Protein AF-A0A914LTZ8-F1 (afdb_monomer_lite)

Structure (mmCIF, N/CA/C/O backbone):
data_AF-A0A914LTZ8-F1
#
_entry.id   AF-A0A914LTZ8-F1
#
loop_
_atom_site.group_PDB
_atom_site.id
_atom_site.type_symbol
_atom_site.label_atom_id
_atom_site.label_alt_id
_atom_site.label_comp_id
_atom_site.label_asym_id
_atom_site.label_entity_id
_atom_site.label_seq_id
_atom_site.pdbx_PDB_ins_code
_atom_site.Cartn_x
_atom_site.Cartn_y
_atom_site.Cartn_z
_atom_site.occupancy
_atom_site.B_iso_or_equiv
_atom_site.auth_seq_id
_atom_site.auth_comp_id
_atom_site.auth_asym_id
_atom_site.auth_atom_id
_atom_site.pdbx_PDB_model_num
ATOM 1 N N . MET A 1 1 ? 34.553 12.679 -18.398 1.00 30.92 1 MET A N 1
ATOM 2 C CA . MET A 1 1 ? 33.911 12.321 -19.682 1.00 30.92 1 MET A CA 1
ATOM 3 C C . MET A 1 1 ? 34.217 13.436 -20.670 1.00 30.92 1 MET A C 1
ATOM 5 O O . MET A 1 1 ? 34.038 14.581 -20.291 1.00 30.92 1 MET A O 1
ATOM 9 N N . ILE A 1 2 ? 34.761 13.150 -21.859 1.00 27.61 2 ILE A N 1
ATOM 10 C CA . ILE A 1 2 ? 35.050 14.190 -22.867 1.00 27.61 2 ILE A CA 1
ATOM 11 C C . ILE A 1 2 ? 34.276 13.835 -24.130 1.00 27.61 2 ILE A C 1
ATOM 13 O O . ILE A 1 2 ? 34.741 13.040 -24.942 1.00 27.61 2 ILE A O 1
ATOM 17 N N . ILE A 1 3 ? 33.084 14.413 -24.272 1.00 36.16 3 ILE A N 1
ATOM 18 C CA . ILE A 1 3 ? 32.297 14.287 -25.495 1.00 36.16 3 ILE A CA 1
ATOM 19 C C . ILE A 1 3 ? 32.869 15.277 -26.511 1.00 36.16 3 ILE A C 1
ATOM 21 O O . ILE A 1 3 ? 32.757 16.490 -26.339 1.00 36.16 3 ILE A O 1
ATOM 25 N N . LYS A 1 4 ? 33.493 14.774 -27.578 1.00 38.69 4 LYS A N 1
ATOM 26 C CA . LYS A 1 4 ? 33.847 15.598 -28.740 1.00 38.69 4 LYS A CA 1
ATOM 27 C C . LYS A 1 4 ? 32.704 15.567 -29.748 1.00 38.69 4 LYS A C 1
ATOM 29 O O . LYS A 1 4 ? 32.702 14.744 -30.658 1.00 38.69 4 LYS A O 1
ATOM 34 N N . PHE A 1 5 ? 31.756 16.489 -29.602 1.00 44.16 5 PHE A N 1
ATOM 35 C CA . PHE A 1 5 ? 30.771 16.738 -30.648 1.00 44.16 5 PHE A CA 1
ATOM 36 C C . PHE A 1 5 ? 31.464 17.330 -31.877 1.00 44.16 5 PHE A C 1
ATOM 38 O O . PHE A 1 5 ? 31.974 18.448 -31.840 1.00 44.16 5 PHE A O 1
ATOM 45 N N . ASN A 1 6 ? 31.475 16.575 -32.971 1.00 45.25 6 ASN A N 1
ATOM 46 C CA . ASN A 1 6 ? 31.841 17.085 -34.285 1.00 45.25 6 ASN A CA 1
ATOM 47 C C . ASN A 1 6 ? 30.546 17.179 -35.101 1.00 45.25 6 ASN A C 1
ATOM 49 O O . ASN A 1 6 ? 30.113 16.194 -35.701 1.00 45.25 6 ASN A O 1
ATOM 53 N N . PHE A 1 7 ? 29.873 18.328 -35.012 1.00 44.53 7 PHE A N 1
ATOM 54 C CA . PHE A 1 7 ? 28.558 18.540 -35.615 1.00 44.53 7 PHE A CA 1
ATOM 55 C C . PHE A 1 7 ? 28.664 18.620 -37.142 1.00 44.53 7 PHE A C 1
ATOM 57 O O . PHE A 1 7 ? 29.009 19.653 -37.713 1.00 44.53 7 PHE A O 1
ATOM 64 N N . LEU A 1 8 ? 28.308 17.527 -37.816 1.00 53.19 8 LEU A N 1
ATOM 65 C CA . LEU A 1 8 ? 27.796 17.587 -39.180 1.00 53.19 8 LEU A CA 1
ATOM 66 C C . LEU A 1 8 ? 26.281 17.791 -39.086 1.00 53.19 8 LEU A C 1
ATOM 68 O O . LEU A 1 8 ? 25.637 17.177 -38.245 1.00 53.19 8 LEU A O 1
ATOM 72 N N . ILE A 1 9 ? 25.713 18.601 -39.981 1.00 54.94 9 ILE A N 1
ATOM 73 C CA . ILE A 1 9 ? 24.345 19.169 -39.910 1.00 54.94 9 ILE A CA 1
ATOM 74 C C . ILE A 1 9 ? 23.206 18.176 -39.562 1.00 54.94 9 ILE A C 1
ATOM 76 O O . ILE A 1 9 ? 22.179 18.613 -39.067 1.00 54.94 9 ILE A O 1
ATOM 80 N N . ASN A 1 10 ? 23.381 16.861 -39.764 1.00 57.09 10 ASN A N 1
ATOM 81 C CA . ASN A 1 10 ? 22.396 15.822 -39.408 1.00 57.09 10 ASN A CA 1
ATOM 82 C C . ASN A 1 10 ? 22.975 14.603 -38.641 1.00 57.09 10 ASN A C 1
ATOM 84 O O . ASN A 1 10 ? 22.264 13.621 -38.444 1.00 57.09 10 ASN A O 1
ATOM 88 N N . PHE A 1 11 ? 24.265 14.598 -38.274 1.00 62.88 11 PHE A N 1
ATOM 89 C CA . PHE A 1 11 ? 24.942 13.431 -37.679 1.00 62.88 11 PHE A CA 1
ATOM 90 C C . PHE A 1 11 ? 26.062 13.846 -36.725 1.00 62.88 11 PHE A C 1
ATOM 92 O O . PHE A 1 11 ? 26.830 14.761 -37.026 1.00 62.88 11 PHE A O 1
ATOM 99 N N . PHE A 1 12 ? 26.233 13.098 -35.638 1.00 70.12 12 PHE A N 1
ATOM 100 C CA . PHE A 1 12 ? 27.329 13.282 -34.688 1.00 70.12 12 PHE A CA 1
ATOM 101 C C . PHE A 1 12 ? 28.028 11.950 -34.384 1.00 70.12 12 PHE A C 1
ATOM 103 O O . PHE A 1 12 ? 27.558 10.868 -34.742 1.00 70.12 12 PHE A O 1
ATOM 110 N N . VAL A 1 13 ? 29.194 12.041 -33.744 1.00 65.12 13 VAL A N 1
ATOM 111 C CA . VAL A 1 13 ? 29.982 10.885 -33.306 1.00 65.12 13 VAL A CA 1
ATOM 112 C C . VAL A 1 13 ? 30.215 11.006 -31.811 1.00 65.12 13 VAL A C 1
ATOM 114 O O . VAL A 1 13 ? 30.726 12.025 -31.349 1.00 65.12 13 VAL A O 1
ATOM 117 N N . LEU A 1 14 ? 29.875 9.959 -31.066 1.00 66.62 14 LEU A N 1
ATOM 118 C CA . LEU A 1 14 ? 30.288 9.797 -29.678 1.00 66.62 14 LEU A CA 1
ATOM 119 C C . LEU A 1 14 ? 31.583 8.988 -29.648 1.00 66.62 14 LEU A C 1
ATOM 121 O O . LEU A 1 14 ? 31.677 7.914 -30.242 1.00 66.62 14 LEU A O 1
ATOM 125 N N . ILE A 1 15 ? 32.585 9.515 -28.948 1.00 63.41 15 ILE A N 1
ATOM 126 C CA . ILE A 1 15 ? 33.891 8.879 -28.774 1.00 63.41 15 ILE A CA 1
ATOM 127 C C . ILE A 1 15 ? 34.206 8.902 -27.281 1.00 63.41 15 ILE A C 1
ATOM 129 O O . ILE A 1 15 ? 34.454 9.969 -26.722 1.00 63.41 15 ILE A O 1
ATOM 133 N N . PHE A 1 16 ? 34.230 7.739 -26.631 1.00 55.66 16 PHE A N 1
ATOM 134 C CA . PHE A 1 16 ? 34.506 7.649 -25.187 1.00 55.66 16 PHE A CA 1
ATOM 135 C C . PHE A 1 16 ? 35.996 7.435 -24.850 1.00 55.66 16 PHE A C 1
ATOM 137 O O . PHE A 1 16 ? 36.350 7.231 -23.688 1.00 55.66 16 PHE A O 1
ATOM 144 N N . SER A 1 17 ? 36.892 7.508 -25.844 1.00 51.66 17 SER A N 1
ATOM 145 C CA . SER A 1 17 ? 38.343 7.358 -25.664 1.00 51.66 17 SER A CA 1
ATOM 146 C C . SER A 1 17 ? 39.152 8.437 -26.390 1.00 51.66 17 SER A C 1
ATOM 148 O O . SER A 1 17 ? 38.974 8.696 -27.579 1.00 51.66 17 SER A O 1
ATOM 150 N N . PHE A 1 18 ? 40.096 9.050 -25.673 1.00 42.09 18 PHE A N 1
ATOM 151 C CA . PHE A 1 18 ? 40.822 10.252 -26.105 1.00 42.09 18 PHE A CA 1
ATOM 152 C C . PHE A 1 18 ? 41.853 10.012 -27.232 1.00 42.09 18 PHE A C 1
ATOM 154 O O . PHE A 1 18 ? 42.358 10.972 -27.809 1.00 42.09 18 PHE A O 1
ATOM 161 N N . LYS A 1 19 ? 42.173 8.747 -27.554 1.00 50.38 19 LYS A N 1
ATOM 162 C CA . LYS A 1 19 ? 43.254 8.353 -28.484 1.00 50.38 19 LYS A CA 1
ATOM 163 C C . LYS A 1 19 ? 42.795 7.884 -29.884 1.00 50.38 19 LYS A C 1
ATOM 165 O O . LYS A 1 19 ? 43.644 7.495 -30.677 1.00 50.38 19 LYS A O 1
ATOM 170 N N . ILE A 1 20 ? 41.500 7.929 -30.233 1.00 52.06 20 ILE A N 1
ATOM 171 C CA . ILE A 1 20 ? 40.978 7.348 -31.501 1.00 52.06 20 ILE A CA 1
ATOM 172 C C . ILE A 1 20 ? 40.683 8.403 -32.598 1.00 52.06 20 ILE A C 1
ATOM 174 O O . ILE A 1 20 ? 39.876 8.199 -33.503 1.00 52.06 20 ILE A O 1
ATOM 178 N N . SER A 1 21 ? 41.359 9.556 -32.570 1.00 45.00 21 SER A N 1
ATOM 179 C CA . SER A 1 21 ? 41.185 10.612 -33.587 1.00 45.00 21 SER A CA 1
ATOM 180 C C . SER A 1 21 ? 41.631 10.202 -35.000 1.00 45.00 21 SER A C 1
ATOM 182 O O . SER A 1 21 ? 41.086 10.706 -35.978 1.00 45.00 21 SER A O 1
ATOM 184 N N . PHE A 1 22 ? 42.592 9.280 -35.120 1.00 45.12 22 PHE A N 1
ATOM 185 C CA . PHE A 1 22 ? 43.214 8.910 -36.399 1.00 45.12 22 PHE A CA 1
ATOM 186 C C . PHE A 1 22 ? 42.316 8.035 -37.299 1.00 45.12 22 PHE A C 1
ATOM 188 O O . PHE A 1 22 ? 42.395 8.107 -38.523 1.00 45.12 22 PHE A O 1
ATOM 195 N N . PHE A 1 23 ? 41.412 7.242 -36.712 1.00 50.56 23 PHE A N 1
ATOM 196 C CA . PHE A 1 23 ? 40.538 6.322 -37.458 1.00 50.56 23 PHE A CA 1
ATOM 197 C C . PHE A 1 23 ? 39.457 7.021 -38.281 1.00 50.56 23 PHE A C 1
ATOM 199 O O . PHE A 1 23 ? 39.140 6.607 -39.398 1.00 50.56 23 PHE A O 1
ATOM 206 N N . LEU A 1 24 ? 38.896 8.100 -37.735 1.00 50.09 24 LEU A N 1
ATOM 207 C CA . LEU A 1 24 ? 37.781 8.820 -38.349 1.00 50.09 24 LEU A CA 1
ATOM 208 C C . LEU A 1 24 ? 38.177 9.538 -39.650 1.00 50.09 24 LEU A C 1
ATOM 210 O O . LEU A 1 24 ? 37.305 9.820 -40.464 1.00 50.09 24 LEU A O 1
ATOM 214 N N . GLN A 1 25 ? 39.472 9.785 -39.884 1.00 48.09 25 GLN A N 1
ATOM 215 C CA . GLN A 1 25 ? 39.967 10.427 -41.110 1.00 48.09 25 GLN A CA 1
ATOM 216 C C . GLN A 1 25 ? 40.024 9.508 -42.342 1.00 48.09 25 GLN A C 1
ATOM 218 O O . GLN A 1 25 ? 40.052 10.021 -43.457 1.00 48.09 25 GLN A O 1
ATOM 223 N N . LYS A 1 26 ? 40.041 8.176 -42.176 1.00 48.84 26 LYS A N 1
ATOM 224 C CA . LYS A 1 26 ? 40.127 7.209 -43.297 1.00 48.84 26 LYS A CA 1
ATOM 225 C C . LYS A 1 26 ? 38.842 6.409 -43.545 1.00 48.84 26 LYS A C 1
ATOM 227 O O . LYS A 1 26 ? 38.764 5.672 -44.525 1.00 48.84 26 LYS A O 1
ATOM 232 N N . GLY A 1 27 ? 37.847 6.506 -42.664 1.00 56.16 27 GLY A N 1
ATOM 233 C CA . GLY A 1 27 ? 36.664 5.648 -42.697 1.00 56.16 27 GLY A CA 1
ATOM 234 C C . GLY A 1 27 ? 35.440 6.262 -43.379 1.00 56.16 27 GLY A C 1
ATOM 235 O O . GLY A 1 27 ? 34.925 7.288 -42.941 1.00 56.16 27 GLY A O 1
ATOM 236 N N . ASN A 1 28 ? 34.872 5.548 -44.355 1.00 65.94 28 ASN A N 1
ATOM 237 C CA . ASN A 1 28 ? 33.581 5.851 -45.000 1.00 65.94 28 ASN A CA 1
ATOM 238 C C . ASN A 1 28 ? 32.355 5.620 -44.077 1.00 65.94 28 ASN A C 1
ATOM 240 O O . ASN A 1 28 ? 31.266 5.263 -44.519 1.00 65.94 28 ASN A O 1
ATOM 244 N N . PHE A 1 29 ? 32.498 5.800 -42.766 1.00 70.38 29 PHE A N 1
ATOM 245 C CA . PHE A 1 29 ? 31.467 5.412 -41.805 1.00 70.38 29 PHE A CA 1
ATOM 246 C C . PHE A 1 29 ? 30.215 6.303 -41.866 1.00 70.38 29 PHE A C 1
ATOM 248 O O . PHE A 1 29 ? 29.093 5.802 -41.816 1.00 70.38 29 PHE A O 1
ATOM 255 N N . PHE A 1 30 ? 30.385 7.614 -42.072 1.00 69.50 30 PHE A N 1
ATOM 256 C CA . PHE A 1 30 ? 29.258 8.530 -42.277 1.00 69.50 30 PHE A CA 1
ATOM 257 C C . PHE A 1 30 ? 28.495 8.257 -43.579 1.00 69.50 30 PHE A C 1
ATOM 259 O O . PHE A 1 30 ? 27.290 8.491 -43.635 1.00 69.50 30 PHE A O 1
ATOM 266 N N . THR A 1 31 ? 29.164 7.796 -44.642 1.00 71.62 31 THR A N 1
ATOM 267 C CA . THR A 1 31 ? 28.479 7.446 -45.896 1.00 71.62 31 THR A CA 1
ATOM 268 C C . THR A 1 31 ? 27.727 6.125 -45.768 1.00 71.62 31 THR A C 1
ATOM 270 O O . THR A 1 31 ? 26.626 6.035 -46.303 1.00 71.62 31 THR A O 1
ATOM 273 N N . ILE A 1 32 ? 28.234 5.169 -44.979 1.00 75.00 32 ILE A N 1
ATOM 274 C CA . ILE A 1 32 ? 27.509 3.944 -44.603 1.00 75.00 32 ILE A CA 1
ATOM 275 C C . ILE A 1 32 ? 26.224 4.282 -43.830 1.00 75.00 32 ILE A C 1
ATOM 277 O O . ILE A 1 32 ? 25.145 3.912 -44.287 1.00 75.00 32 ILE A O 1
ATOM 281 N N . LEU A 1 33 ? 26.290 5.050 -42.732 1.00 74.56 33 LEU A N 1
ATOM 282 C CA . LEU A 1 33 ? 25.079 5.406 -41.970 1.00 74.56 33 LEU A CA 1
ATOM 283 C C . LEU A 1 33 ? 24.093 6.252 -42.801 1.00 74.56 33 LEU A C 1
ATOM 285 O O . LEU A 1 33 ? 22.885 6.051 -42.715 1.00 74.56 33 LEU A O 1
ATOM 289 N N . ARG A 1 34 ? 24.581 7.153 -43.667 1.00 76.81 34 ARG A N 1
ATOM 290 C CA . ARG A 1 34 ? 23.720 7.894 -44.612 1.00 76.81 34 ARG A CA 1
ATOM 291 C C . ARG A 1 34 ? 23.057 6.990 -45.650 1.00 76.81 34 ARG A C 1
ATOM 293 O O . ARG A 1 34 ? 21.930 7.273 -46.041 1.00 76.81 34 ARG A O 1
ATOM 300 N N . ALA A 1 35 ? 23.733 5.944 -46.124 1.00 79.81 35 ALA A N 1
ATOM 301 C CA . ALA A 1 35 ? 23.148 4.973 -47.046 1.00 79.81 35 ALA A CA 1
ATOM 302 C C . ALA A 1 35 ? 22.081 4.118 -46.344 1.00 79.81 35 ALA A C 1
ATOM 304 O O . ALA A 1 35 ? 20.983 3.980 -46.878 1.00 79.81 35 ALA A O 1
ATOM 305 N N . LEU A 1 36 ? 22.360 3.655 -45.119 1.00 81.44 36 LEU A N 1
ATOM 306 C CA . LEU A 1 36 ? 21.386 2.959 -44.274 1.00 81.44 36 LEU A CA 1
ATOM 307 C C . LEU A 1 36 ? 20.153 3.837 -44.014 1.00 81.44 36 LEU A C 1
ATOM 309 O O . LEU A 1 36 ? 19.047 3.415 -44.328 1.00 81.44 36 LEU A O 1
ATOM 313 N N . ARG A 1 37 ? 20.320 5.098 -43.584 1.00 78.62 37 ARG A N 1
ATOM 314 C CA . ARG A 1 37 ? 19.183 6.011 -43.339 1.00 78.62 37 ARG A CA 1
ATOM 315 C C . ARG A 1 37 ? 18.383 6.424 -44.574 1.00 78.62 37 ARG A C 1
ATOM 317 O O . ARG A 1 37 ? 17.241 6.851 -44.434 1.00 78.62 37 ARG A O 1
ATOM 324 N N . LYS A 1 38 ? 18.941 6.286 -45.783 1.00 82.12 38 LYS A N 1
ATOM 325 C CA . LYS A 1 38 ? 18.176 6.440 -47.034 1.00 82.12 38 LYS A CA 1
ATOM 326 C C . LYS A 1 38 ? 17.235 5.264 -47.295 1.00 82.12 38 LYS A C 1
ATOM 328 O O . LYS A 1 38 ? 16.200 5.470 -47.916 1.00 82.12 38 LYS A O 1
ATOM 333 N N . GLN A 1 39 ? 17.603 4.061 -46.857 1.00 82.19 39 GLN A N 1
ATOM 334 C CA . GLN A 1 39 ? 16.778 2.855 -46.987 1.00 82.19 39 GLN A CA 1
ATOM 335 C C . GLN A 1 39 ? 15.823 2.696 -45.797 1.00 82.19 39 GLN A C 1
ATOM 337 O O . GLN A 1 39 ? 14.685 2.277 -45.974 1.00 82.19 39 GLN A O 1
ATOM 342 N N . ASN A 1 40 ? 16.272 3.070 -44.599 1.00 83.56 40 ASN A N 1
ATOM 343 C CA . ASN A 1 40 ? 15.552 2.904 -43.348 1.00 83.56 40 ASN A CA 1
ATOM 344 C C . ASN A 1 40 ? 15.771 4.115 -42.428 1.00 83.56 40 ASN A C 1
ATOM 346 O O . ASN A 1 40 ? 16.816 4.250 -41.789 1.00 83.56 40 ASN A O 1
ATOM 350 N N . LYS A 1 41 ? 14.767 4.993 -42.335 1.00 83.62 41 LYS A N 1
ATOM 351 C CA . LYS A 1 41 ? 14.825 6.215 -41.513 1.00 83.62 41 LYS A CA 1
ATOM 352 C C . LYS A 1 41 ? 15.017 5.938 -40.019 1.00 83.62 41 LYS A C 1
ATOM 354 O O . LYS A 1 41 ? 15.502 6.829 -39.324 1.00 83.62 41 LYS A O 1
ATOM 359 N N . ASN A 1 42 ? 14.687 4.729 -39.564 1.00 86.19 42 ASN A N 1
ATOM 360 C CA . ASN A 1 42 ? 14.724 4.314 -38.167 1.00 86.19 42 ASN A CA 1
ATOM 361 C C . ASN A 1 42 ? 16.111 3.798 -37.742 1.00 86.19 42 ASN A C 1
ATOM 363 O O . ASN A 1 42 ? 16.315 3.486 -36.574 1.00 86.19 42 ASN A O 1
ATOM 367 N N . ALA A 1 43 ? 17.091 3.732 -38.653 1.00 86.75 43 ALA A N 1
ATOM 368 C CA . ALA A 1 43 ? 18.482 3.448 -38.303 1.00 86.75 43 ALA A CA 1
ATOM 369 C C . ALA A 1 43 ? 19.090 4.646 -37.548 1.00 86.75 43 ALA A C 1
ATOM 371 O O . ALA A 1 43 ? 19.431 5.671 -38.148 1.00 86.75 43 ALA A O 1
ATOM 372 N N . VAL A 1 44 ? 19.205 4.542 -36.224 1.00 87.62 44 VAL A N 1
ATOM 373 C CA . VAL A 1 44 ? 19.554 5.675 -35.351 1.00 87.62 44 VAL A CA 1
ATOM 374 C C . VAL A 1 44 ? 21.014 5.653 -34.899 1.00 87.62 44 VAL A C 1
ATOM 376 O O . VAL A 1 44 ? 21.634 6.716 -34.840 1.00 87.62 44 VAL A O 1
ATOM 379 N N . ALA A 1 45 ? 21.608 4.477 -34.680 1.00 87.88 45 ALA A N 1
ATOM 380 C CA . ALA A 1 45 ? 23.018 4.356 -34.306 1.00 87.88 45 ALA A CA 1
ATOM 381 C C . ALA A 1 45 ? 23.758 3.257 -35.083 1.00 87.88 45 ALA A C 1
ATOM 383 O O . ALA A 1 45 ? 23.195 2.231 -35.465 1.00 87.88 45 ALA A O 1
ATOM 384 N N . THR A 1 46 ? 25.058 3.458 -35.297 1.00 87.44 46 THR A N 1
ATOM 385 C CA . THR A 1 46 ? 25.999 2.421 -35.736 1.00 87.44 46 THR A CA 1
ATOM 386 C C . THR A 1 46 ? 27.144 2.312 -34.737 1.00 87.44 46 THR A C 1
ATOM 388 O O . THR A 1 46 ? 27.899 3.270 -34.547 1.00 87.44 46 THR A O 1
ATOM 391 N N . LEU A 1 47 ? 27.278 1.141 -34.115 1.00 87.38 47 LEU A N 1
ATOM 392 C CA . LEU A 1 47 ? 28.346 0.824 -33.168 1.00 87.38 47 LEU A CA 1
ATOM 393 C C . LEU A 1 47 ? 29.541 0.222 -33.924 1.00 87.38 47 LEU A C 1
ATOM 395 O O . LEU A 1 47 ? 29.348 -0.624 -34.804 1.00 87.38 47 LEU A O 1
ATOM 399 N N . ILE A 1 48 ? 30.769 0.633 -33.591 1.00 84.00 48 ILE A N 1
ATOM 400 C CA . ILE A 1 48 ? 31.983 0.131 -34.256 1.00 84.00 48 ILE A CA 1
ATOM 401 C C . ILE A 1 48 ? 32.732 -0.865 -33.364 1.00 84.00 48 ILE A C 1
ATOM 403 O O . ILE A 1 48 ? 33.145 -0.542 -32.248 1.00 84.00 48 ILE A O 1
ATOM 407 N N . TYR A 1 49 ? 32.953 -2.059 -33.912 1.00 81.44 49 TYR A N 1
ATOM 408 C CA . TYR A 1 49 ? 33.665 -3.170 -33.286 1.00 81.44 49 TYR A CA 1
ATOM 409 C C . TYR A 1 49 ? 34.893 -3.571 -34.095 1.00 81.44 49 TYR A C 1
ATOM 411 O O . TYR A 1 49 ? 34.928 -3.397 -35.313 1.00 81.44 49 TYR A O 1
ATOM 419 N N . SER A 1 50 ? 35.876 -4.162 -33.425 1.00 78.06 50 SER A N 1
ATOM 420 C CA . SER A 1 50 ? 37.017 -4.824 -34.059 1.00 78.06 50 SER A CA 1
ATOM 421 C C . SER A 1 50 ? 37.060 -6.300 -33.701 1.00 78.06 50 SER A C 1
ATOM 423 O O . SER A 1 50 ? 36.770 -6.665 -32.565 1.00 78.06 50 SER A O 1
ATOM 425 N N . GLU A 1 51 ? 37.472 -7.139 -34.641 1.00 76.94 51 GLU A N 1
ATOM 426 C CA . GLU A 1 51 ? 37.769 -8.546 -34.358 1.00 76.94 51 GLU A CA 1
ATOM 427 C C . GLU A 1 51 ? 39.086 -8.657 -33.570 1.00 76.94 51 GLU A C 1
ATOM 429 O O . GLU A 1 51 ? 40.056 -7.977 -33.904 1.00 76.94 51 GLU A O 1
ATOM 434 N N . ILE A 1 52 ? 39.136 -9.507 -32.541 1.00 69.62 52 ILE A N 1
ATOM 435 C CA . ILE A 1 52 ? 40.339 -9.791 -31.735 1.00 69.62 52 ILE A CA 1
ATOM 436 C C . ILE A 1 52 ? 40.620 -11.305 -31.736 1.00 69.62 52 ILE A C 1
ATOM 438 O O . ILE A 1 52 ? 39.738 -12.113 -32.023 1.00 69.62 52 ILE A O 1
ATOM 442 N N . ASP A 1 53 ? 41.871 -11.708 -31.499 1.00 59.09 53 ASP A N 1
ATOM 443 C CA . ASP A 1 53 ? 42.232 -13.116 -31.301 1.00 59.09 53 ASP A CA 1
ATOM 444 C C . ASP A 1 53 ? 41.817 -13.618 -29.911 1.00 59.09 53 ASP A C 1
ATOM 446 O O . ASP A 1 53 ? 42.020 -12.951 -28.899 1.00 59.09 53 ASP A O 1
ATOM 450 N N . VAL A 1 54 ? 41.222 -14.813 -29.875 1.00 54.22 54 VAL A N 1
ATOM 451 C CA . VAL A 1 54 ? 40.458 -15.359 -28.733 1.00 54.22 54 VAL A CA 1
ATOM 452 C C . VAL A 1 54 ? 41.271 -15.452 -27.430 1.00 54.22 54 VAL A C 1
ATOM 454 O O . VAL A 1 54 ? 40.700 -15.401 -26.341 1.00 54.22 54 VAL A O 1
ATOM 457 N N . ASP A 1 55 ? 42.598 -15.522 -27.530 1.00 51.28 55 ASP A N 1
ATOM 458 C CA . ASP A 1 55 ? 43.515 -15.649 -26.394 1.00 51.28 55 ASP A CA 1
ATOM 459 C C . ASP A 1 55 ? 43.815 -14.309 -25.682 1.00 51.28 55 ASP A C 1
ATOM 461 O O . ASP A 1 55 ? 44.372 -14.289 -24.579 1.00 51.28 55 ASP A O 1
ATOM 465 N N . ALA A 1 56 ? 43.421 -13.173 -26.272 1.00 50.38 56 ALA A N 1
ATOM 466 C CA . ALA A 1 56 ? 43.710 -11.837 -25.758 1.00 50.38 56 ALA A CA 1
ATOM 467 C C . ALA A 1 56 ? 42.546 -11.231 -24.941 1.00 50.38 56 ALA A C 1
ATOM 469 O O . ALA A 1 56 ? 41.686 -10.509 -25.438 1.00 50.38 56 ALA A O 1
ATOM 470 N N . SER A 1 57 ? 42.612 -11.439 -23.621 1.00 47.12 57 SER A N 1
ATOM 471 C CA . SER A 1 57 ? 42.062 -10.533 -22.594 1.00 47.12 57 SER A CA 1
ATOM 472 C C . SER A 1 57 ? 40.530 -10.342 -22.505 1.00 47.12 57 SER A C 1
ATOM 474 O O . SER A 1 57 ? 39.978 -9.394 -23.051 1.00 47.12 57 SER A O 1
ATOM 476 N N . SER A 1 58 ? 39.889 -11.103 -21.606 1.00 50.97 58 SER A N 1
ATOM 477 C CA . SER A 1 58 ? 38.781 -10.657 -20.719 1.00 50.97 58 SER A CA 1
ATOM 478 C C . SER A 1 58 ? 37.623 -9.831 -21.318 1.00 50.97 58 SER A C 1
ATOM 480 O O . SER A 1 58 ? 37.051 -8.989 -20.620 1.00 50.97 58 SER A O 1
ATOM 482 N N . ASN A 1 59 ? 37.269 -10.044 -22.585 1.00 53.41 59 ASN A N 1
ATOM 483 C CA . ASN A 1 59 ? 36.124 -9.385 -23.202 1.00 53.41 59 ASN A CA 1
ATOM 484 C C . ASN A 1 59 ? 34.850 -10.151 -22.863 1.00 53.41 59 ASN A C 1
ATOM 486 O O . ASN A 1 59 ? 34.592 -11.251 -23.344 1.00 53.41 59 ASN A O 1
ATOM 490 N N . ASN A 1 60 ? 34.060 -9.539 -21.990 1.00 57.34 60 ASN A N 1
ATOM 491 C CA . ASN A 1 60 ? 32.837 -10.108 -21.451 1.00 57.34 60 ASN A CA 1
ATOM 492 C C . ASN A 1 60 ? 31.586 -9.713 -22.262 1.00 57.34 60 ASN A C 1
ATOM 494 O O . ASN A 1 60 ? 30.474 -9.928 -21.806 1.00 57.34 60 ASN A O 1
ATOM 498 N N . SER A 1 61 ? 31.713 -9.125 -23.448 1.00 63.59 61 SER A N 1
ATOM 499 C CA . SER A 1 61 ? 30.560 -8.773 -24.286 1.00 63.59 61 SER A CA 1
ATOM 500 C C . SER A 1 61 ? 30.134 -9.952 -25.168 1.00 63.59 61 SER A C 1
ATOM 502 O O . SER A 1 61 ? 30.902 -10.363 -26.039 1.00 63.59 61 SER A O 1
ATOM 504 N N . LEU A 1 62 ? 28.908 -10.460 -24.996 1.00 73.12 62 LEU A N 1
ATOM 505 C CA . LEU A 1 62 ? 28.260 -11.315 -25.998 1.00 73.12 62 LEU A CA 1
ATOM 506 C C . LEU A 1 62 ? 27.338 -10.454 -26.858 1.00 73.12 62 LEU A C 1
ATOM 508 O O . LEU A 1 62 ? 26.422 -9.806 -26.350 1.00 73.12 62 LEU A O 1
ATOM 512 N N . ILE A 1 63 ? 27.576 -10.470 -28.167 1.00 79.44 63 ILE A N 1
ATOM 513 C CA . ILE A 1 63 ? 26.859 -9.629 -29.122 1.00 79.44 63 ILE A CA 1
ATOM 514 C C . ILE A 1 63 ? 26.108 -10.524 -30.099 1.00 79.44 63 ILE A C 1
ATOM 516 O O . ILE A 1 63 ? 26.693 -11.422 -30.708 1.00 79.44 63 ILE A O 1
ATOM 520 N N . CYS A 1 64 ? 24.812 -10.262 -30.260 1.00 82.38 64 CYS A N 1
ATOM 521 C CA . CYS A 1 64 ? 23.963 -10.935 -31.235 1.00 82.38 64 CYS A CA 1
ATOM 522 C C . CYS A 1 64 ? 23.464 -9.929 -32.269 1.00 82.38 64 CYS A C 1
ATOM 524 O O . CYS A 1 64 ? 22.882 -8.901 -31.916 1.00 82.38 64 CYS A O 1
ATOM 526 N N . PHE A 1 65 ? 23.655 -10.236 -33.549 1.00 84.81 65 PHE A N 1
ATOM 527 C CA . PHE A 1 65 ? 23.183 -9.408 -34.655 1.00 84.81 65 PHE A CA 1
ATOM 528 C C . PHE A 1 65 ? 22.634 -10.258 -35.796 1.00 84.81 65 PHE A C 1
ATOM 530 O O . PHE A 1 65 ? 23.071 -11.388 -36.016 1.00 84.81 65 PHE A O 1
ATOM 537 N N . ARG A 1 66 ? 21.691 -9.697 -36.553 1.00 84.19 66 ARG A N 1
ATOM 538 C CA . ARG A 1 66 ? 21.082 -10.347 -37.716 1.00 84.19 66 ARG A CA 1
ATOM 539 C C . ARG A 1 66 ? 22.093 -10.464 -38.856 1.00 84.19 66 ARG A C 1
ATOM 541 O O . ARG A 1 66 ? 22.665 -9.457 -39.278 1.00 84.19 66 ARG A O 1
ATOM 548 N N . THR A 1 67 ? 22.290 -11.668 -39.383 1.00 80.19 67 THR A N 1
ATOM 549 C CA . THR A 1 67 ? 23.397 -11.977 -40.306 1.00 80.19 67 THR A CA 1
ATOM 550 C C . THR A 1 67 ? 23.318 -11.189 -41.616 1.00 80.19 67 THR A C 1
ATOM 552 O O . THR A 1 67 ? 24.335 -10.688 -42.095 1.00 80.19 67 THR A O 1
ATOM 555 N N . CYS A 1 68 ? 22.113 -11.000 -42.163 1.00 80.69 68 CYS A N 1
ATOM 556 C CA . CYS A 1 68 ? 21.910 -10.327 -43.448 1.00 80.69 68 CYS A CA 1
ATOM 557 C C . CYS A 1 68 ? 21.998 -8.785 -43.394 1.00 80.69 68 CYS A C 1
ATOM 559 O O . CYS A 1 68 ? 22.388 -8.174 -44.385 1.00 80.69 68 CYS A O 1
ATOM 561 N N . THR A 1 69 ? 21.657 -8.140 -42.269 1.00 81.88 69 THR A N 1
ATOM 562 C CA . THR A 1 69 ? 21.620 -6.661 -42.151 1.00 81.88 69 THR A CA 1
ATOM 563 C C . THR A 1 69 ? 22.654 -6.068 -41.197 1.00 81.88 69 THR A C 1
ATOM 565 O O . THR A 1 69 ? 22.852 -4.855 -41.204 1.00 81.88 69 THR A O 1
ATOM 568 N N . LYS A 1 70 ? 23.288 -6.884 -40.345 1.00 86.00 70 LYS A N 1
ATOM 569 C CA . LYS A 1 70 ? 24.079 -6.437 -39.183 1.00 86.00 70 LYS A CA 1
ATOM 570 C C . LYS A 1 70 ? 23.303 -5.543 -38.198 1.00 86.00 70 LYS A C 1
ATOM 572 O O . LYS A 1 70 ? 23.925 -4.828 -37.413 1.00 86.00 70 LYS A O 1
ATOM 577 N N . LYS A 1 71 ? 21.962 -5.602 -38.201 1.00 87.56 71 LYS A N 1
ATOM 578 C CA . LYS A 1 71 ? 21.123 -5.031 -37.132 1.00 87.56 71 LYS A CA 1
ATOM 579 C C . LYS A 1 71 ? 21.470 -5.726 -35.815 1.00 87.56 71 LYS A C 1
ATOM 581 O O . LYS A 1 71 ? 21.512 -6.956 -35.774 1.00 87.56 71 LYS A O 1
ATOM 586 N N . LEU A 1 72 ? 21.739 -4.951 -34.771 1.00 86.88 72 LEU A N 1
ATOM 587 C CA . LEU A 1 72 ? 21.941 -5.433 -33.409 1.00 86.88 72 LEU A CA 1
ATOM 588 C C . LEU A 1 72 ? 20.611 -5.972 -32.869 1.00 86.88 72 LEU A C 1
ATOM 590 O O . LEU A 1 72 ? 19.576 -5.346 -33.058 1.00 86.88 72 LEU A O 1
ATOM 594 N N . VAL A 1 73 ? 20.649 -7.142 -32.236 1.00 82.44 73 VAL A N 1
ATOM 595 C CA . VAL A 1 73 ? 19.457 -7.850 -31.735 1.00 82.44 73 VAL A CA 1
ATOM 596 C C . VAL A 1 73 ? 19.568 -8.143 -30.239 1.00 82.44 73 VAL A C 1
ATOM 598 O O . VAL A 1 73 ? 18.567 -8.159 -29.535 1.00 82.44 73 VAL A O 1
ATOM 601 N N . ASN A 1 74 ? 20.782 -8.360 -29.727 1.00 79.44 74 ASN A N 1
ATOM 602 C CA . ASN A 1 74 ? 21.017 -8.441 -28.289 1.00 79.44 74 ASN A CA 1
ATOM 603 C C . ASN A 1 74 ? 22.403 -7.880 -27.939 1.00 79.44 74 ASN A C 1
ATOM 605 O O . ASN A 1 74 ? 23.390 -8.153 -28.632 1.00 79.44 74 ASN A O 1
ATOM 609 N N . TYR A 1 75 ? 22.454 -7.116 -26.851 1.00 75.50 75 TYR A N 1
ATOM 610 C CA . TYR A 1 75 ? 23.632 -6.460 -26.309 1.00 75.50 75 TYR A CA 1
ATOM 611 C C . TYR A 1 75 ? 23.795 -6.873 -24.845 1.00 75.50 75 TYR A C 1
ATOM 613 O O . TYR A 1 75 ? 23.070 -6.386 -23.986 1.00 75.50 75 TYR A O 1
ATOM 621 N N . ASN A 1 76 ? 24.713 -7.797 -24.553 1.00 67.44 76 ASN A N 1
ATOM 622 C CA . ASN A 1 76 ? 24.901 -8.306 -23.195 1.00 67.44 76 ASN A CA 1
ATOM 623 C C . ASN A 1 76 ? 26.344 -8.129 -22.710 1.00 67.44 76 ASN A C 1
ATOM 625 O O . ASN A 1 76 ? 27.282 -8.738 -23.233 1.00 67.44 76 ASN A O 1
ATOM 629 N N . LEU A 1 77 ? 26.499 -7.327 -21.656 1.00 59.91 77 LEU A N 1
ATOM 630 C CA . LEU A 1 77 ? 27.708 -7.239 -20.843 1.00 59.91 77 LEU A CA 1
ATOM 631 C C . LEU A 1 77 ? 27.653 -8.358 -19.791 1.00 59.91 77 LEU A C 1
ATOM 633 O O . LEU A 1 77 ? 26.902 -8.283 -18.825 1.00 59.91 77 LEU A O 1
ATOM 637 N N . ILE A 1 78 ? 28.435 -9.421 -19.982 1.00 58.38 78 ILE A N 1
ATOM 638 C CA . ILE A 1 78 ? 28.527 -10.544 -19.043 1.00 58.38 78 ILE A CA 1
ATOM 639 C C . ILE A 1 78 ? 29.273 -10.070 -17.788 1.00 58.38 78 ILE A C 1
ATOM 641 O O . ILE A 1 78 ? 30.500 -10.161 -17.700 1.00 58.38 78 ILE A O 1
ATOM 645 N N . GLU A 1 79 ? 28.565 -9.573 -16.783 1.00 49.28 79 GLU A N 1
ATOM 646 C CA . GLU A 1 79 ? 29.221 -9.202 -15.531 1.00 49.28 79 GLU A CA 1
ATOM 647 C C . GLU A 1 79 ? 29.868 -10.416 -14.840 1.00 49.28 79 GLU A C 1
ATOM 649 O O . GLU A 1 79 ? 29.355 -11.539 -14.857 1.00 49.28 79 GLU A O 1
ATOM 654 N N . GLY A 1 80 ? 31.051 -10.190 -14.258 1.00 47.97 80 GLY A N 1
ATOM 655 C CA . GLY A 1 80 ? 31.964 -11.223 -13.755 1.00 47.97 80 GLY A CA 1
ATOM 656 C C . GLY A 1 80 ? 31.534 -11.890 -12.446 1.00 47.97 80 GLY A C 1
ATOM 657 O O . GLY A 1 80 ? 32.308 -11.925 -11.489 1.00 47.97 80 GLY A O 1
ATOM 658 N N . SER A 1 81 ? 30.321 -12.433 -12.392 1.00 41.03 81 SER A N 1
ATOM 659 C CA . SER A 1 81 ? 29.855 -13.277 -11.292 1.00 41.03 81 SER A CA 1
ATOM 660 C C . SER A 1 81 ? 30.453 -14.691 -11.393 1.00 41.03 81 SER A C 1
ATOM 662 O O . SER A 1 81 ? 30.659 -15.235 -12.478 1.00 41.03 81 SER A O 1
ATOM 664 N N . LYS A 1 82 ? 30.766 -15.313 -10.247 1.00 42.47 82 LYS A N 1
ATOM 665 C CA . LYS A 1 82 ? 31.483 -16.608 -10.152 1.00 42.47 82 LYS A CA 1
ATOM 666 C C . LYS A 1 82 ? 30.606 -17.838 -10.480 1.00 42.47 82 LYS A C 1
ATOM 668 O O . LYS A 1 82 ? 30.825 -18.914 -9.930 1.00 42.47 82 LYS A O 1
ATOM 673 N N . GLY A 1 83 ? 29.586 -17.669 -11.320 1.00 45.09 83 GLY A N 1
ATOM 674 C CA . GLY A 1 83 ? 28.573 -18.677 -11.638 1.00 45.09 83 GLY A CA 1
ATOM 675 C C . GLY A 1 83 ? 28.589 -19.129 -13.100 1.00 45.09 83 GLY A C 1
ATOM 676 O O . GLY A 1 83 ? 29.445 -18.746 -13.897 1.00 45.09 83 GLY A O 1
ATOM 677 N N . ARG A 1 84 ? 27.604 -19.958 -13.469 1.00 44.72 84 ARG A N 1
ATOM 678 C CA . ARG A 1 84 ? 27.331 -20.274 -14.878 1.00 44.72 84 ARG A CA 1
ATOM 679 C C . ARG A 1 84 ? 26.802 -19.017 -15.572 1.00 44.72 84 ARG A C 1
ATOM 681 O O . ARG A 1 84 ? 25.869 -18.391 -15.085 1.00 44.72 84 ARG A O 1
ATOM 688 N N . ARG A 1 85 ? 27.400 -18.671 -16.712 1.00 54.31 85 ARG A N 1
ATOM 689 C CA . ARG A 1 85 ? 26.974 -17.551 -17.559 1.00 54.31 85 ARG A CA 1
ATOM 690 C C . ARG A 1 85 ? 25.741 -17.978 -18.355 1.00 54.31 85 ARG A C 1
ATOM 692 O O . ARG A 1 85 ? 25.852 -18.885 -19.177 1.00 54.31 85 ARG A O 1
ATOM 699 N N . TYR A 1 86 ? 24.602 -17.339 -18.116 1.00 54.94 86 TYR A N 1
ATOM 700 C CA . TYR A 1 86 ? 23.370 -17.564 -18.873 1.00 54.94 86 TYR A CA 1
ATOM 701 C C . TYR A 1 86 ? 23.081 -16.357 -19.767 1.00 54.94 86 TYR A C 1
ATOM 703 O O . TYR A 1 86 ? 23.265 -15.218 -19.348 1.00 54.94 86 TYR A O 1
ATOM 711 N N . LEU A 1 87 ? 22.634 -16.612 -20.997 1.00 60.38 87 LEU A N 1
ATOM 712 C CA . LEU A 1 87 ? 22.132 -15.577 -21.896 1.00 60.38 87 LEU A CA 1
ATOM 713 C C . LEU A 1 87 ? 20.625 -15.429 -21.677 1.00 60.38 87 LEU A C 1
ATOM 715 O O . LEU A 1 87 ? 19.868 -16.332 -22.029 1.00 60.38 87 LEU A O 1
ATOM 719 N N . GLN A 1 88 ? 20.192 -14.290 -21.140 1.00 62.19 88 GLN A N 1
ATOM 720 C CA . GLN A 1 88 ? 18.777 -13.929 -21.104 1.00 62.19 88 GLN A CA 1
ATOM 721 C C . GLN A 1 88 ? 18.417 -13.197 -22.405 1.00 62.19 88 GLN A C 1
ATOM 723 O O . GLN A 1 88 ? 19.073 -12.230 -22.800 1.00 62.19 88 GLN A O 1
ATOM 728 N N . THR A 1 89 ? 17.434 -13.720 -23.140 1.00 66.31 89 THR A N 1
ATOM 729 C CA . THR A 1 89 ? 17.071 -13.229 -24.476 1.00 66.31 89 THR A CA 1
ATOM 730 C C . THR A 1 89 ? 15.653 -13.677 -24.855 1.00 66.31 89 THR A C 1
ATOM 732 O O . THR A 1 89 ? 15.219 -14.749 -24.427 1.00 66.31 89 THR A O 1
ATOM 735 N N . LYS A 1 90 ? 14.919 -12.866 -25.636 1.00 70.12 90 LYS A N 1
ATOM 736 C CA . LYS A 1 90 ? 13.588 -13.227 -26.162 1.00 70.12 90 LYS A CA 1
ATOM 737 C C . LYS A 1 90 ? 13.717 -14.436 -27.107 1.00 70.12 90 LYS A C 1
ATOM 739 O O . LYS A 1 90 ? 14.688 -14.530 -27.858 1.00 70.12 90 LYS A O 1
ATOM 744 N N . LYS A 1 91 ? 12.754 -15.368 -27.086 1.00 75.44 91 LYS A N 1
ATOM 745 C CA . LYS A 1 91 ? 12.808 -16.607 -27.898 1.00 75.44 91 LYS A CA 1
ATOM 746 C C . LYS A 1 91 ? 12.830 -16.326 -29.405 1.00 75.44 91 LYS A C 1
ATOM 748 O O . LYS A 1 91 ? 13.442 -17.078 -30.158 1.00 75.44 91 LYS A O 1
ATOM 753 N N . ASP A 1 92 ? 12.222 -15.224 -29.824 1.00 72.38 92 ASP A N 1
ATOM 754 C CA . ASP A 1 92 ? 12.019 -14.844 -31.228 1.00 72.38 92 ASP A CA 1
ATOM 755 C C . ASP A 1 92 ? 13.337 -14.557 -31.964 1.00 72.38 92 ASP A C 1
ATOM 757 O O . ASP A 1 92 ? 13.433 -14.675 -33.183 1.00 72.38 92 ASP A O 1
ATOM 761 N N . ILE A 1 93 ? 14.400 -14.281 -31.207 1.00 72.69 93 ILE A N 1
ATOM 762 C CA . ILE A 1 93 ? 15.762 -14.055 -31.703 1.00 72.69 93 ILE A CA 1
ATOM 763 C C . ILE A 1 93 ? 16.338 -15.322 -32.364 1.00 72.69 93 ILE A C 1
ATOM 765 O O . ILE A 1 93 ? 17.159 -15.220 -33.276 1.00 72.69 93 ILE A O 1
ATOM 769 N N . PHE A 1 94 ? 15.856 -16.509 -31.973 1.00 73.44 94 PHE A N 1
ATOM 770 C CA . PHE A 1 94 ? 16.201 -17.790 -32.600 1.00 73.44 94 PHE A CA 1
ATOM 771 C C . PHE A 1 94 ? 15.342 -18.132 -33.833 1.00 73.44 94 PHE A C 1
ATOM 773 O O . PHE A 1 94 ? 15.663 -19.082 -34.542 1.00 73.44 94 PHE A O 1
ATOM 780 N N . LEU A 1 95 ? 14.269 -17.378 -34.111 1.00 76.94 95 LEU A N 1
ATOM 781 C CA . LEU A 1 95 ? 13.425 -17.554 -35.306 1.00 76.94 95 LEU A CA 1
ATOM 782 C C . LEU A 1 95 ? 13.977 -16.810 -36.537 1.00 76.94 95 LEU A C 1
ATOM 784 O O . LEU A 1 95 ? 13.452 -16.945 -37.640 1.00 76.94 95 LEU A O 1
ATOM 788 N N . ILE A 1 96 ? 15.026 -16.007 -36.348 1.00 76.25 96 ILE A N 1
ATOM 789 C CA . ILE A 1 96 ? 15.651 -15.149 -37.357 1.00 76.25 96 ILE A CA 1
ATOM 790 C C . ILE A 1 96 ? 17.106 -15.598 -37.536 1.00 76.25 96 ILE A C 1
ATOM 792 O O . ILE A 1 96 ? 17.747 -16.004 -36.570 1.00 76.25 96 ILE A O 1
ATOM 796 N N . GLU A 1 97 ? 17.660 -15.480 -38.749 1.00 81.69 97 GLU A N 1
ATOM 797 C CA . GLU A 1 97 ? 19.094 -15.692 -39.002 1.00 81.69 97 GLU A CA 1
ATOM 798 C C . GLU A 1 97 ? 19.952 -14.705 -38.191 1.00 81.69 97 GLU A C 1
ATOM 800 O O . GLU A 1 97 ? 20.181 -13.552 -38.584 1.00 81.69 97 GLU A O 1
ATOM 805 N N . THR A 1 98 ? 20.401 -15.164 -37.025 1.00 82.75 98 THR A N 1
ATOM 806 C CA . THR A 1 98 ? 21.179 -14.399 -36.057 1.00 82.75 98 THR A CA 1
ATOM 807 C C . THR A 1 98 ? 22.544 -15.031 -35.819 1.00 82.75 98 THR A C 1
ATOM 809 O O . THR A 1 98 ? 22.721 -16.244 -35.734 1.00 82.75 98 THR A O 1
ATOM 812 N N . THR A 1 99 ? 23.545 -14.163 -35.721 1.00 83.00 99 THR A N 1
ATOM 813 C CA . THR A 1 99 ? 24.948 -14.510 -35.505 1.00 83.00 99 THR A CA 1
ATOM 814 C C . THR A 1 99 ? 25.388 -14.003 -34.141 1.00 83.00 99 THR A C 1
ATOM 816 O O . THR A 1 99 ? 25.328 -12.803 -33.864 1.00 83.00 99 THR A O 1
ATOM 819 N N . PHE A 1 100 ? 25.856 -14.931 -33.308 1.00 82.44 100 PHE A N 1
ATOM 820 C CA . PHE A 1 100 ? 26.397 -14.674 -31.977 1.00 82.44 100 PHE A CA 1
ATOM 821 C C . PHE A 1 100 ? 27.923 -14.596 -32.058 1.00 82.44 100 PHE A C 1
ATOM 823 O O . PHE A 1 100 ? 28.556 -15.496 -32.611 1.00 82.44 100 PHE A O 1
ATOM 830 N N . ARG A 1 101 ? 28.522 -13.533 -31.513 1.00 80.38 101 ARG A N 1
ATOM 831 C CA . ARG A 1 101 ? 29.980 -13.341 -31.481 1.00 80.38 101 ARG A CA 1
ATOM 832 C C . ARG A 1 101 ? 30.464 -12.893 -30.103 1.00 80.38 101 ARG A C 1
ATOM 834 O O . ARG A 1 101 ? 29.851 -12.039 -29.463 1.00 80.38 101 ARG A O 1
ATOM 841 N N . THR A 1 102 ? 31.584 -13.473 -29.677 1.00 74.81 102 THR A N 1
ATOM 842 C CA . THR A 1 102 ? 32.324 -13.156 -28.435 1.00 74.81 102 THR A CA 1
ATOM 843 C C . THR A 1 102 ? 33.729 -12.612 -28.709 1.00 74.81 102 THR A C 1
ATOM 845 O O . THR A 1 102 ? 34.424 -12.194 -27.793 1.00 74.81 102 THR A O 1
ATOM 848 N N . ASP A 1 103 ? 34.163 -12.645 -29.967 1.00 73.56 103 ASP A N 1
ATOM 849 C CA . ASP A 1 103 ? 35.477 -12.232 -30.471 1.00 73.56 103 ASP A CA 1
ATOM 850 C C . ASP A 1 103 ? 35.497 -10.771 -30.968 1.00 73.56 103 ASP A C 1
ATOM 852 O O . ASP A 1 103 ? 36.451 -10.323 -31.606 1.00 73.56 103 ASP A O 1
ATOM 856 N N . LEU A 1 104 ? 34.428 -10.024 -30.679 1.00 77.31 104 LEU A N 1
ATOM 857 C CA . LEU A 1 104 ? 34.267 -8.614 -31.013 1.00 77.31 104 LEU A CA 1
ATOM 858 C C . LEU A 1 104 ? 34.610 -7.726 -29.814 1.00 77.31 104 LEU A C 1
ATOM 860 O O . LEU A 1 104 ? 34.018 -7.850 -28.744 1.00 77.31 104 LEU A O 1
ATOM 864 N N . PHE A 1 105 ? 35.511 -6.772 -30.027 1.00 75.44 105 PHE A N 1
ATOM 865 C CA . PHE A 1 105 ? 35.913 -5.779 -29.036 1.00 75.44 105 PHE A CA 1
ATOM 866 C C . PHE A 1 105 ? 35.271 -4.412 -29.315 1.00 75.44 105 PHE A C 1
ATOM 868 O O . PHE A 1 105 ? 35.360 -3.925 -30.450 1.00 75.44 105 PHE A O 1
ATOM 875 N N . PRO A 1 106 ? 34.626 -3.774 -28.319 1.00 75.69 106 PRO A N 1
ATOM 876 C CA . PRO A 1 106 ? 34.039 -2.452 -28.488 1.00 75.69 106 PRO A CA 1
ATOM 877 C C . PRO A 1 106 ? 35.129 -1.379 -28.585 1.00 75.69 106 PRO A C 1
ATOM 879 O O . PRO A 1 106 ? 35.894 -1.153 -27.648 1.00 75.69 106 PRO A O 1
ATOM 882 N N . LEU A 1 107 ? 35.156 -0.641 -29.699 1.00 73.44 107 LEU A N 1
ATOM 883 C CA . LEU A 1 107 ? 36.048 0.517 -29.849 1.00 73.44 107 LEU A CA 1
ATOM 884 C C . LEU A 1 107 ? 35.517 1.775 -29.136 1.00 73.44 107 LEU A C 1
ATOM 886 O O . LEU A 1 107 ? 36.207 2.793 -29.084 1.00 73.44 107 LEU A O 1
ATOM 890 N N . ASN A 1 108 ? 34.298 1.717 -28.586 1.00 73.62 108 ASN A N 1
ATOM 891 C CA . ASN A 1 108 ? 33.583 2.833 -27.957 1.00 73.62 108 ASN A CA 1
ATOM 892 C C . ASN A 1 108 ? 33.483 4.078 -28.862 1.00 73.62 108 ASN A C 1
ATOM 894 O O . ASN A 1 108 ? 33.612 5.224 -28.410 1.00 73.62 108 ASN A O 1
ATOM 898 N N . ILE A 1 109 ? 33.271 3.815 -30.156 1.00 78.38 109 ILE A N 1
ATOM 899 C CA . ILE A 1 109 ? 32.919 4.790 -31.186 1.00 78.38 109 ILE A CA 1
ATOM 900 C C . ILE A 1 109 ? 31.495 4.473 -31.630 1.00 78.38 109 ILE A C 1
ATOM 902 O O . ILE A 1 109 ? 31.222 3.373 -32.119 1.00 78.38 109 ILE A O 1
ATOM 906 N N . PHE A 1 110 ? 30.613 5.456 -31.501 1.00 81.38 110 PHE A N 1
ATOM 907 C CA . PHE A 1 110 ? 29.227 5.363 -31.936 1.00 81.38 110 PHE A CA 1
ATOM 908 C C . PHE A 1 110 ? 28.945 6.499 -32.911 1.00 81.38 110 PHE A C 1
ATOM 910 O O . PHE A 1 110 ? 29.285 7.653 -32.643 1.00 81.38 110 PHE A O 1
ATOM 917 N N . ILE A 1 111 ? 28.354 6.178 -34.057 1.00 83.12 111 ILE A N 1
ATOM 918 C CA . ILE A 1 111 ? 27.935 7.174 -35.044 1.00 83.12 111 ILE A CA 1
ATOM 919 C C . ILE A 1 111 ? 26.422 7.212 -35.011 1.00 83.12 111 ILE A C 1
ATOM 921 O O . ILE A 1 111 ? 25.776 6.204 -35.298 1.00 83.12 111 ILE A O 1
ATOM 925 N N . CYS A 1 112 ? 25.878 8.366 -34.649 1.00 84.00 112 CYS A N 1
ATOM 926 C CA . CYS A 1 112 ? 24.480 8.497 -34.282 1.00 84.00 112 CYS A CA 1
ATOM 927 C C . CYS A 1 112 ? 23.797 9.601 -35.099 1.00 84.00 112 CYS A C 1
ATOM 929 O O . CYS A 1 112 ? 24.392 10.631 -35.441 1.00 84.00 112 CYS A O 1
ATOM 931 N N . ALA A 1 113 ? 22.530 9.364 -35.424 1.00 83.56 113 ALA A N 1
ATOM 932 C CA . ALA A 1 113 ? 21.599 10.390 -35.870 1.00 83.56 113 ALA A CA 1
ATOM 933 C C . ALA A 1 113 ? 21.066 11.171 -34.663 1.00 83.56 113 ALA A C 1
ATOM 935 O O . ALA A 1 113 ? 21.089 10.661 -33.543 1.00 83.56 113 ALA A O 1
ATOM 936 N N . LEU A 1 114 ? 20.581 12.395 -34.895 1.00 81.06 114 LEU A N 1
ATOM 937 C CA . LEU A 1 114 ? 20.142 13.309 -33.833 1.00 81.06 114 LEU A CA 1
ATOM 938 C C . LEU A 1 114 ? 19.072 12.692 -32.913 1.00 81.06 114 LEU A C 1
ATOM 940 O O . LEU A 1 114 ? 19.124 12.906 -31.707 1.00 81.06 114 LEU A O 1
ATOM 944 N N . ASP A 1 115 ? 18.202 11.845 -33.470 1.00 82.12 115 ASP A N 1
ATOM 945 C CA . ASP A 1 115 ? 17.177 11.059 -32.768 1.00 82.12 115 ASP A CA 1
ATOM 946 C C . ASP A 1 115 ? 17.733 10.284 -31.551 1.00 82.12 115 ASP A C 1
ATOM 948 O O . ASP A 1 115 ? 17.045 10.142 -30.545 1.00 82.12 115 ASP A O 1
ATOM 952 N N . PHE A 1 116 ? 19.002 9.848 -31.591 1.00 83.44 116 PHE A N 1
ATOM 953 C CA . PHE A 1 116 ? 19.664 9.144 -30.482 1.00 83.44 116 PHE A CA 1
ATOM 954 C C . PHE A 1 116 ? 19.885 10.028 -29.243 1.00 83.44 116 PHE A C 1
ATOM 956 O O . PHE A 1 116 ? 19.986 9.515 -28.134 1.00 83.44 116 PHE A O 1
ATOM 963 N N . ILE A 1 117 ? 19.992 11.353 -29.416 1.00 77.44 117 ILE A N 1
ATOM 964 C CA . ILE A 1 117 ? 20.105 12.304 -28.294 1.00 77.44 117 ILE A CA 1
ATOM 965 C C . ILE A 1 117 ? 18.741 12.524 -27.634 1.00 77.44 117 ILE A C 1
ATOM 967 O O . ILE A 1 117 ? 18.703 12.803 -26.441 1.00 77.44 117 ILE A O 1
ATOM 971 N N . GLY A 1 118 ? 17.632 12.340 -28.362 1.00 77.00 118 GLY A N 1
ATOM 972 C CA . GLY A 1 118 ? 16.284 12.440 -27.793 1.00 77.00 118 GLY A CA 1
ATOM 973 C C . GLY A 1 118 ? 16.101 11.526 -26.578 1.00 77.00 118 GLY A C 1
ATOM 974 O O . GLY A 1 118 ? 15.614 11.974 -25.546 1.00 77.00 118 GLY A O 1
ATOM 975 N N . HIS A 1 119 ? 16.628 10.300 -26.647 1.00 79.81 119 HIS A N 1
ATOM 976 C CA . HIS A 1 119 ? 16.625 9.340 -25.533 1.00 79.81 119 HIS A CA 1
ATOM 977 C C . HIS A 1 119 ? 17.428 9.790 -24.309 1.00 79.81 119 HIS A C 1
ATOM 979 O O . HIS A 1 119 ? 17.041 9.496 -23.187 1.00 79.81 119 HIS A O 1
ATOM 985 N N . PHE A 1 120 ? 18.518 10.541 -24.500 1.00 72.62 120 PHE A N 1
ATOM 986 C CA . PHE A 1 120 ? 19.261 11.155 -23.389 1.00 72.62 120 PHE A CA 1
ATOM 987 C C . PHE A 1 120 ? 18.513 12.330 -22.747 1.00 72.62 120 PHE A C 1
ATOM 989 O O . PHE A 1 120 ? 18.795 12.664 -21.601 1.00 72.62 120 PHE A O 1
ATOM 996 N N . ALA A 1 121 ? 17.630 12.998 -23.494 1.00 72.75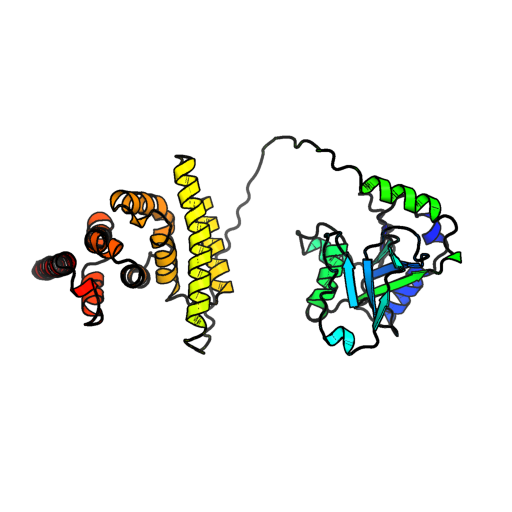 121 ALA A N 1
ATOM 997 C CA . ALA A 1 121 ? 16.885 14.158 -23.013 1.00 72.75 121 ALA A CA 1
ATOM 998 C C . ALA A 1 121 ? 15.557 13.776 -22.341 1.00 72.75 121 ALA A C 1
ATOM 1000 O O . ALA A 1 121 ? 15.129 14.488 -21.441 1.00 72.75 121 ALA A O 1
ATOM 1001 N N . GLY A 1 122 ? 14.916 12.684 -22.776 1.00 68.62 122 GLY A N 1
ATOM 1002 C CA . GLY A 1 122 ? 13.652 12.209 -22.205 1.00 68.62 122 GLY A CA 1
ATOM 1003 C C . GLY A 1 122 ? 13.801 11.365 -20.935 1.00 68.62 122 GLY A C 1
ATOM 1004 O O . GLY A 1 122 ? 12.937 11.430 -20.069 1.00 68.62 122 GLY A O 1
ATOM 1005 N N . ASN A 1 123 ? 14.896 10.606 -20.799 1.00 74.12 123 ASN A N 1
ATOM 1006 C CA . ASN A 1 123 ? 15.044 9.596 -19.744 1.00 74.12 123 ASN A CA 1
ATOM 1007 C C . ASN A 1 123 ? 16.216 9.937 -18.807 1.00 74.12 123 ASN A C 1
ATOM 1009 O O . ASN A 1 123 ? 17.373 9.597 -19.072 1.00 74.12 123 ASN A O 1
ATOM 1013 N N . TYR A 1 124 ? 15.914 10.603 -17.688 1.00 74.25 124 TYR A N 1
ATOM 1014 C CA . TYR A 1 124 ? 16.912 11.099 -16.727 1.00 74.25 124 TYR A CA 1
ATOM 1015 C C . TYR A 1 124 ? 17.724 9.995 -16.016 1.00 74.25 124 TYR A C 1
ATOM 1017 O O . TYR A 1 124 ? 18.848 10.251 -15.582 1.00 74.25 124 TYR A O 1
ATOM 1025 N N . ASP A 1 125 ? 17.225 8.755 -15.970 1.00 74.31 125 ASP A N 1
ATOM 1026 C CA . ASP A 1 125 ? 17.903 7.603 -15.348 1.00 74.31 125 ASP A CA 1
ATOM 1027 C C . ASP A 1 125 ? 19.066 7.023 -16.187 1.00 74.31 125 ASP A C 1
ATOM 1029 O O . ASP A 1 125 ? 19.801 6.118 -15.757 1.00 74.31 125 ASP A O 1
ATOM 1033 N N . PHE A 1 126 ? 19.269 7.519 -17.413 1.00 80.38 126 PHE A N 1
ATOM 1034 C CA . PHE A 1 126 ? 20.265 6.997 -18.350 1.00 80.38 126 PHE A CA 1
ATOM 1035 C C . PHE A 1 126 ? 21.690 7.485 -18.058 1.00 80.38 126 PHE A C 1
ATOM 1037 O O . PHE A 1 126 ? 22.267 8.346 -18.722 1.00 80.38 126 PHE A O 1
ATOM 1044 N N . ASN A 1 127 ? 22.307 6.816 -17.086 1.00 73.94 127 ASN A N 1
ATOM 1045 C CA . ASN A 1 127 ? 23.677 7.055 -16.633 1.00 73.94 127 ASN A CA 1
ATOM 1046 C C . ASN A 1 127 ? 24.783 6.681 -17.652 1.00 73.94 127 ASN A C 1
ATOM 1048 O O . ASN A 1 127 ? 25.936 7.090 -17.487 1.00 73.94 127 ASN A O 1
ATOM 1052 N N . CYS A 1 128 ? 24.482 5.910 -18.703 1.00 75.50 128 CYS A N 1
ATOM 1053 C CA . CYS A 1 128 ? 25.439 5.565 -19.761 1.00 75.50 128 CYS A CA 1
ATOM 1054 C C . CYS A 1 128 ? 24.761 5.261 -21.111 1.00 75.50 128 CYS A C 1
ATOM 1056 O O . CYS A 1 128 ? 23.558 5.034 -21.194 1.00 75.50 128 CYS A O 1
ATOM 1058 N N . VAL A 1 129 ? 25.562 5.220 -22.185 1.00 79.62 129 VAL A N 1
ATOM 1059 C CA . VAL A 1 129 ? 25.088 4.872 -23.542 1.00 79.62 129 VAL A CA 1
ATOM 1060 C C . VAL A 1 129 ? 24.593 3.426 -23.625 1.00 79.62 129 VAL A C 1
ATOM 1062 O O . VAL A 1 129 ? 23.694 3.142 -24.410 1.00 79.62 129 VAL A O 1
ATOM 1065 N N . ASP A 1 130 ? 25.142 2.525 -22.807 1.00 80.56 130 ASP A N 1
ATOM 1066 C CA . ASP A 1 130 ? 24.710 1.128 -22.755 1.00 80.56 130 ASP A CA 1
ATOM 1067 C C . ASP A 1 130 ? 23.237 1.007 -22.327 1.00 80.56 130 ASP A C 1
ATOM 1069 O O . ASP A 1 130 ? 22.510 0.217 -22.924 1.00 80.56 130 ASP A O 1
ATOM 1073 N N . ASN A 1 131 ? 22.763 1.850 -21.396 1.00 82.31 131 ASN A N 1
ATOM 1074 C CA . ASN A 1 131 ? 21.351 1.890 -20.989 1.00 82.31 131 ASN A CA 1
ATOM 1075 C C . ASN A 1 131 ? 20.429 2.246 -22.166 1.00 82.31 131 ASN A C 1
ATOM 1077 O O . ASN A 1 131 ? 19.401 1.605 -22.342 1.00 82.31 131 ASN A O 1
ATOM 1081 N N . ILE A 1 132 ? 20.821 3.200 -23.020 1.00 84.44 132 ILE A N 1
ATOM 1082 C CA . ILE A 1 132 ? 20.036 3.585 -24.208 1.00 84.44 132 ILE A CA 1
ATOM 1083 C C . ILE A 1 132 ? 20.035 2.474 -25.261 1.00 84.44 132 ILE A C 1
ATOM 1085 O O . ILE A 1 132 ? 19.021 2.226 -25.908 1.00 84.44 132 ILE A O 1
ATOM 1089 N N . ILE A 1 133 ? 21.166 1.785 -25.445 1.00 85.94 133 ILE A N 1
ATOM 1090 C CA . ILE A 1 133 ? 21.235 0.626 -26.344 1.00 85.94 133 ILE A CA 1
ATOM 1091 C C . ILE A 1 133 ? 20.295 -0.480 -25.840 1.00 85.94 133 ILE A C 1
ATOM 1093 O O . ILE A 1 133 ? 19.585 -1.080 -26.642 1.00 85.94 133 ILE A O 1
ATOM 1097 N N . LEU A 1 134 ? 20.267 -0.733 -24.528 1.00 83.06 134 LEU A N 1
ATOM 1098 C CA . LEU A 1 134 ? 19.387 -1.724 -23.903 1.00 83.06 134 LEU A CA 1
ATOM 1099 C C . LEU A 1 134 ? 17.905 -1.337 -23.979 1.00 83.06 134 LEU A C 1
ATOM 1101 O O . LEU A 1 134 ? 17.087 -2.201 -24.281 1.00 83.06 134 LEU A O 1
ATOM 1105 N N . ASP A 1 135 ? 17.563 -0.069 -23.754 1.00 85.38 135 ASP A N 1
ATOM 1106 C CA . ASP A 1 135 ? 16.192 0.444 -23.850 1.00 85.38 135 ASP A CA 1
ATOM 1107 C C . ASP A 1 135 ? 15.639 0.317 -25.279 1.00 85.38 135 ASP A C 1
ATOM 1109 O O . ASP A 1 135 ? 14.635 -0.363 -25.497 1.00 85.38 135 ASP A O 1
ATOM 1113 N N . ILE A 1 136 ? 16.369 0.833 -26.278 1.00 86.12 136 ILE A N 1
ATOM 1114 C CA . ILE A 1 136 ? 15.989 0.738 -27.700 1.00 86.12 136 ILE A CA 1
ATOM 1115 C C . ILE A 1 136 ? 15.799 -0.726 -28.144 1.00 86.12 136 ILE A C 1
ATOM 1117 O O . ILE A 1 136 ? 14.897 -1.013 -28.927 1.00 86.12 136 ILE A O 1
ATOM 1121 N N . LEU A 1 137 ? 16.622 -1.661 -27.649 1.00 84.56 137 LEU A N 1
ATOM 1122 C CA . LEU A 1 137 ? 16.492 -3.093 -27.963 1.00 84.56 137 LEU A CA 1
ATOM 1123 C C . LEU A 1 137 ? 15.354 -3.790 -27.197 1.00 84.56 137 LEU A C 1
ATOM 1125 O O . LEU A 1 137 ? 14.761 -4.740 -27.710 1.00 84.56 137 LEU A O 1
ATOM 1129 N N . SER A 1 138 ? 15.057 -3.362 -25.970 1.00 82.25 138 SER A N 1
ATOM 1130 C CA . SER A 1 138 ? 14.000 -3.966 -25.145 1.00 82.25 138 SER A CA 1
ATOM 1131 C C . SER A 1 138 ? 12.614 -3.552 -25.638 1.00 82.25 138 SER A C 1
ATOM 1133 O O . SER A 1 138 ? 11.729 -4.405 -25.781 1.00 82.25 138 SER A O 1
ATOM 1135 N N . ASN A 1 139 ? 12.491 -2.266 -25.978 1.00 81.31 139 ASN A N 1
ATOM 1136 C CA . ASN A 1 139 ? 11.269 -1.557 -26.347 1.00 81.31 139 ASN A CA 1
ATOM 1137 C C . ASN A 1 139 ? 11.168 -1.297 -27.866 1.00 81.31 139 ASN A C 1
ATOM 1139 O O . ASN A 1 139 ? 10.533 -0.332 -28.293 1.00 81.31 139 ASN A O 1
ATOM 1143 N N . GLU A 1 140 ? 11.771 -2.164 -28.696 1.00 80.12 140 GLU A N 1
ATOM 1144 C CA . GLU A 1 140 ? 11.814 -2.021 -30.165 1.00 80.12 140 GLU A CA 1
ATOM 1145 C C . GLU A 1 140 ? 10.414 -1.826 -30.787 1.00 80.12 140 GLU A C 1
ATOM 1147 O O . GLU A 1 140 ? 10.258 -1.037 -31.715 1.00 80.12 140 GLU A O 1
ATOM 1152 N N . GLU A 1 141 ? 9.388 -2.491 -30.247 1.00 76.19 141 GLU A N 1
ATOM 1153 C CA . GLU A 1 141 ? 7.996 -2.414 -30.721 1.00 76.19 141 GLU A CA 1
ATOM 1154 C C . GLU A 1 141 ? 7.359 -1.026 -30.531 1.00 76.19 141 GLU A C 1
ATOM 1156 O O . GLU A 1 141 ? 6.534 -0.618 -31.347 1.00 76.19 141 GLU A O 1
ATOM 1161 N N . VAL A 1 142 ? 7.758 -0.291 -29.486 1.00 78.44 142 VAL A N 1
ATOM 1162 C CA . VAL A 1 142 ? 7.201 1.027 -29.129 1.00 78.44 142 VAL A CA 1
ATOM 1163 C C . VAL A 1 142 ? 8.069 2.154 -29.684 1.00 78.44 142 VAL A C 1
ATOM 1165 O O . VAL A 1 142 ? 7.567 3.101 -30.284 1.00 78.44 142 VAL A O 1
ATOM 1168 N N . ILE A 1 143 ? 9.390 2.045 -29.517 1.00 82.25 143 ILE A N 1
ATOM 1169 C CA . ILE A 1 143 ? 10.352 3.062 -29.958 1.00 82.25 143 ILE A CA 1
ATOM 1170 C C . ILE A 1 143 ? 10.546 3.007 -31.483 1.00 82.25 143 ILE A C 1
ATOM 1172 O O . ILE A 1 143 ? 10.806 4.031 -32.119 1.00 82.25 143 ILE A O 1
ATOM 1176 N N . GLY A 1 144 ? 10.452 1.818 -32.089 1.00 82.94 144 GLY A N 1
ATOM 1177 C CA . GLY A 1 144 ? 10.572 1.606 -33.534 1.00 82.94 144 GLY A CA 1
ATOM 1178 C C . GLY A 1 144 ? 11.952 1.906 -34.130 1.00 82.94 144 GLY A C 1
ATOM 1179 O O . GLY A 1 144 ? 12.089 1.907 -35.355 1.00 82.94 144 GLY A O 1
ATOM 1180 N N . GLN A 1 145 ? 12.968 2.191 -33.307 1.00 87.75 145 GLN A N 1
ATOM 1181 C CA . GLN A 1 145 ? 14.319 2.565 -33.738 1.00 87.75 145 GLN A CA 1
ATOM 1182 C C . GLN A 1 145 ? 15.271 1.371 -33.758 1.00 87.75 145 GLN A C 1
ATOM 1184 O O . GLN A 1 145 ? 15.127 0.412 -33.009 1.00 87.75 145 GLN A O 1
ATOM 1189 N N . GLU A 1 146 ? 16.291 1.449 -34.610 1.00 89.31 146 GLU A N 1
ATOM 1190 C CA . GLU A 1 146 ? 17.214 0.348 -34.855 1.00 89.31 146 GLU A CA 1
ATOM 1191 C C . GLU A 1 146 ? 18.683 0.759 -34.730 1.00 89.31 146 GLU A C 1
ATOM 1193 O O . GLU A 1 146 ? 19.115 1.834 -35.166 1.00 89.31 146 GLU A O 1
ATOM 1198 N N . ILE A 1 147 ? 19.475 -0.169 -34.193 1.00 90.38 147 ILE A N 1
ATOM 1199 C CA . ILE A 1 147 ? 20.917 -0.040 -33.994 1.00 90.38 147 ILE A CA 1
ATOM 1200 C C . ILE A 1 147 ? 21.634 -1.056 -34.887 1.00 90.38 147 ILE A C 1
ATOM 1202 O O . ILE A 1 147 ? 21.209 -2.202 -35.020 1.00 90.38 147 ILE A O 1
ATOM 1206 N N . TYR A 1 148 ? 22.737 -0.642 -35.505 1.00 89.88 148 TYR A N 1
ATOM 1207 C CA . TYR A 1 148 ? 23.505 -1.442 -36.460 1.00 89.88 148 TYR A CA 1
ATOM 1208 C C . TYR A 1 148 ? 24.956 -1.629 -36.006 1.00 89.88 148 TYR A C 1
ATOM 1210 O O . TYR A 1 148 ? 25.514 -0.795 -35.293 1.00 89.88 148 TYR A O 1
ATOM 1218 N N . LEU A 1 149 ? 25.595 -2.710 -36.453 1.00 88.25 149 LEU A N 1
ATOM 1219 C CA . LEU A 1 149 ? 27.004 -2.995 -36.189 1.00 88.25 149 LEU A CA 1
ATOM 1220 C C . LEU A 1 149 ? 27.871 -2.807 -37.430 1.00 88.25 149 LEU A C 1
ATOM 1222 O O . LEU A 1 149 ? 27.557 -3.295 -38.518 1.00 88.25 149 LEU A O 1
ATOM 1226 N N . ASN A 1 150 ? 29.034 -2.187 -37.238 1.00 86.44 150 ASN A N 1
ATOM 1227 C CA . ASN A 1 150 ? 30.114 -2.201 -38.214 1.00 86.44 150 ASN A CA 1
ATOM 1228 C C . ASN A 1 150 ? 31.353 -2.871 -37.609 1.00 86.44 150 ASN A C 1
ATOM 1230 O O . ASN A 1 150 ? 31.892 -2.407 -36.606 1.00 86.44 150 ASN A O 1
ATOM 1234 N N . ILE A 1 151 ? 31.776 -3.979 -38.216 1.00 83.94 151 ILE A N 1
ATOM 1235 C CA . ILE A 1 151 ? 32.881 -4.819 -37.744 1.00 83.94 151 ILE A CA 1
ATOM 1236 C C . ILE A 1 151 ? 34.099 -4.544 -38.626 1.00 83.94 151 ILE A C 1
ATOM 1238 O O . ILE A 1 151 ? 34.015 -4.641 -39.852 1.00 83.94 151 ILE A O 1
ATOM 1242 N N . LEU A 1 152 ? 35.217 -4.200 -37.992 1.00 80.25 152 LEU A N 1
ATOM 1243 C CA . LEU A 1 152 ? 36.501 -3.934 -38.626 1.00 80.25 152 LEU A CA 1
ATOM 1244 C C . LEU A 1 152 ? 37.435 -5.143 -38.522 1.00 80.25 152 LEU A C 1
ATOM 1246 O O . LEU A 1 152 ? 37.675 -5.673 -37.438 1.00 80.25 152 LEU A O 1
ATOM 1250 N N . GLU A 1 153 ? 38.001 -5.515 -39.666 1.00 69.38 153 GLU A N 1
ATOM 1251 C CA . GLU A 1 153 ? 39.044 -6.535 -39.799 1.00 69.38 153 GLU A CA 1
ATOM 1252 C C . GLU A 1 153 ? 40.336 -6.112 -39.079 1.00 69.38 153 GLU A C 1
ATOM 1254 O O . GLU A 1 153 ? 40.764 -4.955 -39.175 1.00 69.38 153 GLU A O 1
ATOM 1259 N N . LYS A 1 154 ? 41.000 -7.085 -38.442 1.00 63.09 154 LYS A N 1
ATOM 1260 C CA . LYS A 1 154 ? 42.235 -6.937 -37.641 1.00 63.09 154 LYS A CA 1
ATOM 1261 C C . LYS A 1 154 ? 43.297 -6.046 -38.297 1.00 63.09 154 LYS A C 1
ATOM 1263 O O . LYS A 1 154 ? 43.815 -5.120 -37.677 1.00 63.09 154 LYS A O 1
ATOM 1268 N N . ASN A 1 155 ? 43.548 -6.264 -39.589 1.00 52.34 155 ASN A N 1
ATOM 1269 C CA . ASN A 1 155 ? 44.615 -5.616 -40.364 1.00 52.34 155 ASN A CA 1
ATOM 1270 C C . ASN A 1 155 ? 44.466 -4.090 -40.517 1.00 52.34 155 ASN A C 1
ATOM 1272 O O . ASN A 1 155 ? 45.363 -3.442 -41.046 1.00 52.34 155 ASN A O 1
ATOM 1276 N N . LYS A 1 156 ? 43.338 -3.501 -40.101 1.00 55.12 156 LYS A N 1
ATOM 1277 C CA . LYS A 1 156 ? 43.115 -2.048 -40.144 1.00 55.12 156 LYS A CA 1
ATOM 1278 C C . LYS A 1 156 ? 43.521 -1.338 -38.845 1.00 55.12 156 LYS A C 1
ATOM 1280 O O . LYS A 1 156 ? 43.446 -0.113 -38.815 1.00 55.12 156 LYS A O 1
ATOM 1285 N N . ILE A 1 157 ? 43.936 -2.064 -37.795 1.00 55.81 157 ILE A N 1
ATOM 1286 C CA . ILE A 1 157 ? 44.193 -1.527 -36.445 1.00 55.81 157 ILE A CA 1
ATOM 1287 C C . ILE A 1 157 ? 45.619 -1.815 -35.962 1.00 55.81 157 ILE A C 1
ATOM 1289 O O . ILE A 1 157 ? 45.859 -2.625 -35.073 1.00 55.81 157 ILE A O 1
ATOM 1293 N N . GLU A 1 158 ? 46.573 -1.067 -36.516 1.00 45.59 158 GLU A N 1
ATOM 1294 C CA . GLU A 1 158 ? 48.026 -1.239 -36.336 1.00 45.59 158 GLU A CA 1
ATOM 1295 C C . GLU A 1 158 ? 48.580 -0.982 -34.908 1.00 45.59 158 GLU A C 1
ATOM 1297 O O . GLU A 1 158 ? 49.791 -0.929 -34.746 1.00 45.59 158 GLU A O 1
ATOM 1302 N N . ASN A 1 159 ? 47.751 -0.790 -33.869 1.00 49.59 159 ASN A N 1
ATOM 1303 C CA . ASN A 1 159 ? 48.210 -0.498 -32.493 1.00 49.59 159 ASN A CA 1
ATOM 1304 C C . ASN A 1 159 ? 47.248 -0.998 -31.382 1.00 49.59 159 ASN A C 1
ATOM 1306 O O . ASN A 1 159 ? 46.939 -0.269 -30.437 1.00 49.59 159 ASN A O 1
ATOM 1310 N N . LEU A 1 160 ? 46.752 -2.238 -31.469 1.00 49.97 160 LEU A N 1
ATOM 1311 C CA . LEU A 1 160 ? 45.889 -2.825 -30.422 1.00 49.97 160 LEU A CA 1
ATOM 1312 C C . LEU A 1 160 ? 46.620 -3.075 -29.081 1.00 49.97 160 LEU A C 1
ATOM 1314 O O . LEU A 1 160 ? 46.019 -2.904 -28.019 1.00 49.97 160 LEU A O 1
ATOM 1318 N N . GLU A 1 161 ? 47.923 -3.379 -29.096 1.00 45.22 161 GLU A N 1
ATOM 1319 C CA . GLU A 1 161 ? 48.690 -3.752 -27.889 1.00 45.22 161 GLU A CA 1
ATOM 1320 C C . GLU A 1 161 ? 48.814 -2.641 -26.821 1.00 45.22 161 GLU A C 1
ATOM 1322 O O . GLU A 1 161 ? 48.986 -2.934 -25.631 1.00 45.22 161 GLU A O 1
ATOM 1327 N N . GLU A 1 162 ? 48.715 -1.357 -27.197 1.00 46.78 162 GLU A N 1
ATOM 1328 C CA . GLU A 1 162 ? 48.644 -0.258 -26.216 1.00 46.78 162 GLU A CA 1
ATOM 1329 C C . GLU A 1 162 ? 47.275 -0.187 -25.515 1.00 46.78 162 GLU A C 1
ATOM 1331 O O . GLU A 1 162 ? 47.201 0.222 -24.353 1.00 46.78 162 GLU A O 1
ATOM 1336 N N . PHE A 1 163 ? 46.187 -0.576 -26.189 1.00 47.56 163 PHE A N 1
ATOM 1337 C CA . PHE A 1 163 ? 44.825 -0.438 -25.660 1.00 47.56 163 PHE A CA 1
ATOM 1338 C C . PHE A 1 163 ? 44.523 -1.456 -24.551 1.00 47.56 163 PHE A C 1
ATOM 1340 O O . PHE A 1 163 ? 43.919 -1.095 -23.536 1.00 47.56 163 PHE A O 1
ATOM 1347 N N . GLU A 1 164 ? 44.999 -2.697 -24.682 1.00 49.22 164 GLU A N 1
ATOM 1348 C CA . GLU A 1 164 ? 44.788 -3.750 -23.676 1.00 49.22 164 GLU A CA 1
ATOM 1349 C C . GLU A 1 164 ? 45.388 -3.405 -22.305 1.00 49.22 164 GLU A C 1
ATOM 1351 O O . GLU A 1 164 ? 44.794 -3.684 -21.257 1.00 49.22 164 GLU A O 1
ATOM 1356 N N . LYS A 1 165 ? 46.557 -2.751 -22.295 1.00 44.97 165 LYS A N 1
ATOM 1357 C CA . LYS A 1 165 ? 47.238 -2.330 -21.060 1.00 44.97 165 LYS A CA 1
ATOM 1358 C C . LYS A 1 165 ? 46.446 -1.264 -20.297 1.00 44.97 165 LYS A C 1
ATOM 1360 O O . LYS A 1 165 ? 46.491 -1.242 -19.071 1.00 44.97 165 LYS A O 1
ATOM 1365 N N . ILE A 1 166 ? 45.692 -0.411 -20.995 1.00 42.47 166 ILE A N 1
ATOM 1366 C CA . ILE A 1 166 ? 44.964 0.715 -20.390 1.00 42.47 166 ILE A CA 1
ATOM 1367 C C . ILE A 1 166 ? 43.660 0.255 -19.719 1.00 42.47 166 ILE A C 1
ATOM 1369 O O . ILE A 1 166 ? 43.341 0.722 -18.624 1.00 42.47 166 ILE A O 1
ATOM 1373 N N . ASN A 1 167 ? 42.922 -0.691 -20.310 1.00 41.62 167 ASN A N 1
ATOM 1374 C CA . ASN A 1 167 ? 41.681 -1.186 -19.697 1.00 41.62 167 ASN A CA 1
ATOM 1375 C C . ASN A 1 167 ? 41.933 -2.072 -18.463 1.00 41.62 167 ASN A C 1
ATOM 1377 O O . ASN A 1 167 ? 41.160 -1.997 -17.507 1.00 41.62 167 ASN A O 1
ATOM 1381 N N . LYS A 1 168 ? 43.052 -2.813 -18.401 1.00 42.06 168 LYS A N 1
ATOM 1382 C CA . LYS A 1 168 ? 43.447 -3.556 -17.185 1.00 42.06 168 LYS A CA 1
ATOM 1383 C C . LYS A 1 168 ? 43.631 -2.647 -15.958 1.00 42.06 168 LYS A C 1
ATOM 1385 O O . LYS A 1 168 ? 43.313 -3.068 -14.852 1.00 42.06 168 LYS A O 1
ATOM 1390 N N . ILE A 1 169 ? 44.050 -1.390 -16.147 1.00 38.03 169 ILE A N 1
ATOM 1391 C CA . ILE A 1 169 ? 44.255 -0.416 -15.057 1.00 38.03 169 ILE A CA 1
ATOM 1392 C C . ILE A 1 169 ? 42.923 0.073 -14.453 1.00 38.03 169 ILE A C 1
ATOM 1394 O O . ILE A 1 169 ? 42.863 0.360 -13.258 1.00 38.03 169 ILE A O 1
ATOM 1398 N N . LYS A 1 170 ? 41.829 0.128 -15.231 1.00 36.84 170 LYS A N 1
ATOM 1399 C CA . LYS A 1 170 ? 40.509 0.554 -14.720 1.00 36.84 170 LYS A CA 1
ATOM 1400 C C . LYS A 1 170 ? 39.879 -0.456 -13.755 1.00 36.84 170 LYS A C 1
ATOM 1402 O O . LYS A 1 170 ? 39.183 -0.050 -12.829 1.00 36.84 170 LYS A O 1
ATOM 1407 N N . ASN A 1 171 ? 40.161 -1.748 -13.928 1.00 34.91 171 ASN A N 1
ATOM 1408 C CA . ASN A 1 171 ? 39.589 -2.812 -13.095 1.00 34.91 171 ASN A CA 1
ATOM 1409 C C . ASN A 1 171 ? 40.341 -3.029 -11.766 1.00 34.91 171 ASN A C 1
ATOM 1411 O O . ASN A 1 171 ? 39.907 -3.831 -10.942 1.00 34.91 171 ASN A O 1
ATOM 1415 N N . SER A 1 172 ? 41.432 -2.295 -11.515 1.00 30.50 172 SER A N 1
ATOM 1416 C CA . SER A 1 172 ? 42.241 -2.394 -10.294 1.00 30.50 172 SER A CA 1
ATOM 1417 C C . SER A 1 172 ? 42.322 -1.063 -9.531 1.00 30.50 172 SER A C 1
ATOM 1419 O O . SER A 1 172 ? 43.409 -0.509 -9.360 1.00 30.50 172 SER A O 1
ATOM 1421 N N . GLY A 1 173 ? 41.188 -0.522 -9.059 1.00 27.36 173 GLY A N 1
ATOM 1422 C CA . GLY A 1 173 ? 41.239 0.715 -8.266 1.00 27.36 173 GLY A CA 1
ATOM 1423 C C . GLY A 1 173 ? 39.928 1.386 -7.850 1.00 27.36 173 GLY A C 1
ATOM 1424 O O . GLY A 1 173 ? 39.738 2.559 -8.163 1.00 27.36 173 GLY A O 1
ATOM 1425 N N . LYS A 1 174 ? 39.073 0.738 -7.041 1.00 31.45 174 LYS A N 1
ATOM 1426 C CA . LYS A 1 174 ? 38.075 1.481 -6.240 1.00 31.45 174 LYS A CA 1
ATOM 1427 C C . LYS A 1 174 ? 38.783 2.254 -5.113 1.00 31.45 174 LYS A C 1
ATOM 1429 O O . LYS A 1 174 ? 38.915 1.754 -3.998 1.00 31.45 174 LYS A O 1
ATOM 1434 N N . LYS A 1 175 ? 39.244 3.480 -5.389 1.00 27.67 175 LYS A N 1
ATOM 1435 C CA . LYS A 1 175 ? 39.667 4.444 -4.356 1.00 27.67 175 LYS A CA 1
ATOM 1436 C C . LYS A 1 175 ? 38.495 5.370 -4.027 1.00 27.67 175 LYS A C 1
ATOM 1438 O O . LYS A 1 175 ? 37.971 6.025 -4.921 1.00 27.67 175 LYS A O 1
ATOM 1443 N N . LYS A 1 176 ? 38.098 5.419 -2.749 1.00 30.83 176 LYS A N 1
ATOM 1444 C CA . LYS A 1 176 ? 37.040 6.311 -2.245 1.00 30.83 176 LYS A CA 1
ATOM 1445 C C . LYS A 1 176 ? 37.351 7.767 -2.611 1.00 30.83 176 LYS A C 1
ATOM 1447 O O . LYS A 1 176 ? 38.394 8.281 -2.204 1.00 30.83 176 LYS A O 1
ATOM 1452 N N . ILE A 1 177 ? 36.434 8.422 -3.315 1.00 30.36 177 ILE A N 1
ATOM 1453 C CA . ILE A 1 177 ? 36.367 9.884 -3.402 1.00 30.36 177 ILE A CA 1
ATOM 1454 C C . ILE A 1 177 ? 35.444 10.343 -2.267 1.00 30.36 177 ILE A C 1
ATOM 1456 O O . ILE A 1 177 ? 34.478 9.656 -1.946 1.00 30.36 177 ILE A O 1
ATOM 1460 N N . LYS A 1 178 ? 35.801 11.440 -1.595 1.00 25.53 178 LYS A N 1
ATOM 1461 C CA . LYS A 1 178 ? 35.001 12.016 -0.508 1.00 25.53 178 LYS A CA 1
ATOM 1462 C C . LYS A 1 178 ? 33.950 12.952 -1.096 1.00 25.53 178 LYS A C 1
ATOM 1464 O O . LYS A 1 178 ? 34.300 13.792 -1.922 1.00 25.53 178 LYS A O 1
ATOM 1469 N N . GLU A 1 179 ? 32.718 12.835 -0.627 1.00 27.88 179 GLU A N 1
ATOM 1470 C CA . GLU A 1 179 ? 31.664 13.823 -0.862 1.00 27.88 179 GLU A CA 1
ATOM 1471 C C . GLU A 1 179 ? 31.929 15.104 -0.056 1.00 27.88 179 GLU A C 1
ATOM 1473 O O . GLU A 1 179 ? 32.663 15.093 0.940 1.00 27.88 179 GLU A O 1
ATOM 1478 N N . PHE A 1 180 ? 31.354 16.217 -0.515 1.00 24.64 180 PHE A N 1
ATOM 1479 C CA . PHE A 1 180 ? 31.502 17.547 0.075 1.00 24.64 180 PHE A CA 1
ATOM 1480 C C . PHE A 1 180 ? 30.109 18.074 0.472 1.00 24.64 180 PHE A C 1
ATOM 1482 O O . PHE A 1 180 ? 29.184 17.923 -0.324 1.00 24.64 180 PHE A O 1
ATOM 1489 N N . PRO A 1 181 ? 29.921 18.656 1.671 1.00 32.16 181 PRO A N 1
ATOM 1490 C CA . PRO A 1 181 ? 28.594 19.029 2.169 1.00 32.16 181 PRO A CA 1
ATOM 1491 C C . PRO A 1 181 ? 28.181 20.459 1.772 1.00 32.16 181 PRO A C 1
ATOM 1493 O O . PRO A 1 181 ? 29.022 21.359 1.779 1.00 32.16 181 PRO A O 1
ATOM 1496 N N . GLY A 1 182 ? 26.882 20.693 1.536 1.00 25.09 182 GLY A N 1
ATOM 1497 C CA . GLY A 1 182 ? 26.311 22.048 1.475 1.00 25.09 182 GLY A CA 1
ATOM 1498 C C . GLY A 1 182 ? 24.947 22.188 0.775 1.00 25.09 182 GLY A C 1
ATOM 1499 O O . GLY A 1 182 ? 24.865 22.054 -0.439 1.00 25.09 182 GLY A O 1
ATOM 1500 N N . ASN A 1 183 ? 23.917 22.548 1.553 1.00 23.53 183 ASN A N 1
ATOM 1501 C CA . ASN A 1 183 ? 22.696 23.282 1.141 1.00 23.53 183 ASN A CA 1
ATOM 1502 C C . ASN A 1 183 ? 23.061 24.619 0.430 1.00 23.53 183 ASN A C 1
ATOM 1504 O O . ASN A 1 183 ? 24.203 25.055 0.561 1.00 23.53 183 ASN A O 1
ATOM 1508 N N . CYS A 1 184 ? 22.215 25.403 -0.259 1.00 24.45 184 CYS A N 1
ATOM 1509 C CA . CYS A 1 184 ? 20.763 25.480 -0.562 1.00 24.45 184 CYS A CA 1
ATOM 1510 C C . CYS A 1 184 ? 20.612 26.432 -1.797 1.00 24.45 184 CYS A C 1
ATOM 1512 O O . CYS A 1 184 ? 21.636 26.938 -2.257 1.00 24.45 184 CYS A O 1
ATOM 1514 N N . SER A 1 185 ? 19.453 26.802 -2.365 1.00 24.22 185 SER A N 1
ATOM 1515 C CA . SER A 1 185 ? 18.022 26.405 -2.300 1.00 24.22 185 SER A CA 1
ATOM 1516 C C . SER A 1 185 ? 17.307 26.997 -3.538 1.00 24.22 185 SER A C 1
ATOM 1518 O O . SER A 1 185 ? 17.902 27.823 -4.225 1.00 24.22 185 SER A O 1
ATOM 1520 N N . ASP A 1 186 ? 16.057 26.599 -3.819 1.00 23.80 186 ASP A N 1
ATOM 1521 C CA . ASP A 1 186 ? 14.866 27.488 -3.856 1.00 23.80 186 ASP A CA 1
ATOM 1522 C C . ASP A 1 186 ? 13.681 26.869 -4.627 1.00 23.80 186 ASP A C 1
ATOM 1524 O O . ASP A 1 186 ? 13.828 25.900 -5.369 1.00 23.80 186 ASP A O 1
ATOM 1528 N N . ILE A 1 187 ? 12.490 27.397 -4.335 1.00 25.72 187 ILE A N 1
ATOM 1529 C CA . ILE A 1 187 ? 11.156 26.863 -4.646 1.00 25.72 187 ILE A CA 1
ATOM 1530 C C . ILE A 1 187 ? 10.604 27.479 -5.939 1.00 25.72 187 ILE A C 1
ATOM 1532 O O . ILE A 1 187 ? 10.789 28.672 -6.180 1.00 25.72 187 ILE A O 1
ATOM 1536 N N . SER A 1 188 ? 9.822 26.704 -6.690 1.00 25.98 188 SER A N 1
ATOM 1537 C CA . SER A 1 188 ? 8.658 27.233 -7.413 1.00 25.98 188 SER A CA 1
ATOM 1538 C C . SER A 1 188 ? 7.603 26.140 -7.551 1.00 25.98 188 SER A C 1
ATOM 1540 O O . SER A 1 188 ? 7.889 25.079 -8.106 1.00 25.98 188 SER A O 1
ATOM 1542 N N . ASP A 1 189 ? 6.418 26.410 -7.020 1.00 24.48 189 ASP A N 1
ATOM 1543 C CA . ASP A 1 189 ? 5.273 25.505 -6.972 1.00 24.48 189 ASP A CA 1
ATOM 1544 C C . ASP A 1 189 ? 4.530 25.476 -8.317 1.00 24.48 189 ASP A C 1
ATOM 1546 O O . ASP A 1 189 ? 4.266 26.538 -8.879 1.00 24.48 189 ASP A O 1
ATOM 1550 N N . GLU A 1 190 ? 4.110 24.295 -8.780 1.00 28.03 190 GLU A N 1
ATOM 1551 C CA . GLU A 1 190 ? 2.935 24.151 -9.652 1.00 28.03 190 GLU A CA 1
ATOM 1552 C C . GLU A 1 190 ? 2.087 22.978 -9.126 1.00 28.03 190 GLU A C 1
ATOM 1554 O O . GLU A 1 190 ? 2.571 21.858 -8.962 1.00 28.03 190 GLU A O 1
ATOM 1559 N N . GLU A 1 191 ? 0.833 23.273 -8.773 1.00 27.64 191 GLU A N 1
ATOM 1560 C CA . GLU A 1 191 ? -0.153 22.310 -8.275 1.00 27.64 191 GLU A CA 1
ATOM 1561 C C . GLU A 1 191 ? -0.891 21.671 -9.463 1.00 27.64 191 GLU A C 1
ATOM 1563 O O . GLU A 1 191 ? -1.721 22.329 -10.095 1.00 27.64 191 GLU A O 1
ATOM 1568 N N . GLU A 1 192 ? -0.657 20.389 -9.748 1.00 27.73 192 GLU A N 1
ATOM 1569 C CA . GLU A 1 192 ? -1.497 19.639 -10.691 1.00 27.73 192 GLU A CA 1
ATOM 1570 C C . GLU A 1 192 ? -2.578 18.851 -9.937 1.00 27.73 192 GLU A C 1
ATOM 1572 O O . GLU A 1 192 ? -2.319 17.879 -9.227 1.00 27.73 192 GLU A O 1
ATOM 1577 N N . ASN A 1 193 ? -3.823 19.316 -10.083 1.00 26.91 193 ASN A N 1
ATOM 1578 C CA . ASN A 1 193 ? -5.017 18.591 -9.664 1.00 26.91 193 ASN A CA 1
ATOM 1579 C C . ASN A 1 193 ? -5.382 17.576 -10.754 1.00 26.91 193 ASN A C 1
ATOM 1581 O O . ASN A 1 193 ? -5.974 17.956 -11.763 1.00 26.91 193 ASN A O 1
ATOM 1585 N N . GLU A 1 194 ? -5.085 16.294 -10.543 1.00 31.03 194 GLU A N 1
ATOM 1586 C CA . GLU A 1 194 ? -5.646 15.223 -11.372 1.00 31.03 194 GLU A CA 1
ATOM 1587 C C . GLU A 1 194 ? -6.969 14.722 -10.771 1.00 31.03 194 GLU A C 1
ATOM 1589 O O . GLU A 1 194 ? -7.010 13.894 -9.857 1.00 31.03 194 GLU A O 1
ATOM 1594 N N . GLU A 1 195 ? -8.079 15.245 -11.298 1.00 29.50 195 GLU A N 1
ATOM 1595 C CA . GLU A 1 195 ? -9.390 14.607 -11.167 1.00 29.50 195 GLU A CA 1
ATOM 1596 C C . GLU A 1 195 ? -9.373 13.306 -11.988 1.00 29.50 195 GLU A C 1
ATOM 1598 O O . GLU A 1 195 ? -9.214 13.333 -13.206 1.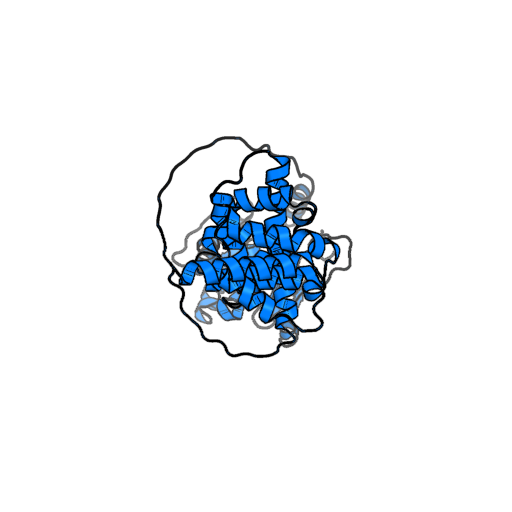00 29.50 195 GLU A O 1
ATOM 1603 N N . GLY A 1 196 ? -9.482 12.157 -11.317 1.00 31.17 196 GLY A N 1
ATOM 1604 C CA . GLY A 1 196 ? -9.309 10.853 -11.960 1.00 31.17 196 GLY A CA 1
ATOM 1605 C C . GLY A 1 196 ? -10.439 10.483 -12.927 1.00 31.17 196 GLY A C 1
ATOM 1606 O O . GLY A 1 196 ? -11.615 10.548 -12.569 1.00 31.17 196 GLY A O 1
ATOM 1607 N N . GLU A 1 197 ? -10.075 10.013 -14.121 1.00 30.41 197 GLU A N 1
ATOM 1608 C CA . GLU A 1 197 ? -11.015 9.420 -15.078 1.00 30.41 197 GLU A CA 1
ATOM 1609 C C . GLU A 1 197 ? -11.447 8.005 -14.634 1.00 30.41 197 GLU A C 1
ATOM 1611 O O . GLU A 1 197 ? -10.627 7.146 -14.298 1.00 30.41 197 GLU A O 1
ATOM 1616 N N . GLU A 1 198 ? -12.759 7.747 -14.632 1.00 30.69 198 GLU A N 1
ATOM 1617 C CA . GLU A 1 198 ? -13.343 6.446 -14.280 1.00 30.69 198 GLU A CA 1
ATOM 1618 C C . GLU A 1 198 ? -13.317 5.460 -15.466 1.00 30.69 198 GLU A C 1
ATOM 1620 O O . GLU A 1 198 ? -14.265 5.393 -16.255 1.00 30.69 198 GLU A O 1
ATOM 1625 N N . GLU A 1 199 ? -12.292 4.607 -15.567 1.00 30.86 199 GLU A N 1
ATOM 1626 C CA . GLU A 1 199 ? -12.352 3.445 -16.467 1.00 30.86 199 GLU A CA 1
ATOM 1627 C C . GLU A 1 199 ? -13.019 2.227 -15.799 1.00 30.86 199 GLU A C 1
ATOM 1629 O O . GLU A 1 199 ? -12.448 1.519 -14.968 1.00 30.86 199 GLU A O 1
ATOM 1634 N N . ASN A 1 200 ? -14.259 1.952 -16.211 1.00 33.22 200 ASN A N 1
ATOM 1635 C CA . ASN A 1 200 ? -15.009 0.749 -15.842 1.00 33.22 200 ASN A CA 1
ATOM 1636 C C . ASN A 1 200 ? -14.405 -0.513 -16.494 1.00 33.22 200 ASN A C 1
ATOM 1638 O O . ASN A 1 200 ? -14.699 -0.815 -17.655 1.00 33.22 200 ASN A O 1
ATOM 1642 N N . ILE A 1 201 ? -13.647 -1.311 -15.735 1.00 36.03 201 ILE A N 1
ATOM 1643 C CA . ILE A 1 201 ? -13.162 -2.631 -16.175 1.00 36.03 201 ILE A CA 1
ATOM 1644 C C . ILE A 1 201 ? -13.932 -3.752 -15.461 1.00 36.03 201 ILE A C 1
ATOM 1646 O O . ILE A 1 201 ? -14.117 -3.752 -14.248 1.00 36.03 201 ILE A O 1
ATOM 1650 N N . LYS A 1 202 ? -14.432 -4.708 -16.253 1.00 35.84 202 LYS A N 1
ATOM 1651 C CA . LYS A 1 202 ? -15.338 -5.777 -15.805 1.00 35.84 202 LYS A CA 1
ATOM 1652 C C . LYS A 1 202 ? -14.608 -6.905 -15.076 1.00 35.84 202 LYS A C 1
ATOM 1654 O O . LYS A 1 202 ? -13.482 -7.257 -15.414 1.00 35.84 202 LYS A O 1
ATOM 1659 N N . SER A 1 203 ? -15.327 -7.526 -14.146 1.00 40.22 203 SER A N 1
ATOM 1660 C CA . SER A 1 203 ? -14.885 -8.639 -13.308 1.00 40.22 203 SER A CA 1
ATOM 1661 C C . SER A 1 203 ? -14.415 -9.875 -14.088 1.00 40.22 203 SER A C 1
ATOM 1663 O O . SER A 1 203 ? -15.137 -10.418 -14.928 1.00 40.22 203 SER A O 1
ATOM 1665 N N . VAL A 1 204 ? -13.225 -10.377 -13.737 1.00 33.88 204 VAL A N 1
ATOM 1666 C CA . VAL A 1 204 ? -12.719 -11.702 -14.129 1.00 33.88 204 VAL A CA 1
ATOM 1667 C C . VAL A 1 204 ? -11.908 -12.311 -12.976 1.00 33.88 204 VAL A C 1
ATOM 1669 O O . VAL A 1 204 ? -10.804 -11.865 -12.703 1.00 33.88 204 VAL A O 1
ATOM 1672 N N . GLY A 1 205 ? -12.414 -13.393 -12.373 1.00 35.25 205 GLY A N 1
ATOM 1673 C CA . GLY A 1 205 ? -11.595 -14.363 -11.629 1.00 35.25 205 GLY A CA 1
ATOM 1674 C C . GLY A 1 205 ? -11.269 -14.046 -10.163 1.00 35.25 205 GLY A C 1
ATOM 1675 O O . GLY A 1 205 ? -10.141 -13.691 -9.841 1.00 35.25 205 GLY A O 1
ATOM 1676 N N . GLU A 1 206 ? -12.197 -14.370 -9.255 1.00 38.97 206 GLU A N 1
ATOM 1677 C CA . GLU A 1 206 ? -12.050 -14.286 -7.782 1.00 38.97 206 GLU A CA 1
ATOM 1678 C C . GLU A 1 206 ? -10.771 -14.951 -7.215 1.00 38.97 206 GLU A C 1
ATOM 1680 O O . GLU A 1 206 ? -10.310 -14.603 -6.129 1.00 38.97 206 GLU A O 1
ATOM 1685 N N . GLY A 1 207 ? -10.173 -15.900 -7.946 1.00 37.78 207 GLY A N 1
ATOM 1686 C CA . GLY A 1 207 ? -8.929 -16.572 -7.559 1.00 37.78 207 GLY A CA 1
ATOM 1687 C C . GLY A 1 207 ? -7.643 -15.756 -7.759 1.00 37.78 207 GLY A C 1
ATOM 1688 O O . GLY A 1 207 ? -6.681 -15.998 -7.030 1.00 37.78 207 GLY A O 1
ATOM 1689 N N . ASN A 1 208 ? -7.608 -14.803 -8.699 1.00 52.03 208 ASN A N 1
ATOM 1690 C CA . ASN A 1 208 ? -6.417 -13.976 -8.951 1.00 52.03 208 ASN A CA 1
ATOM 1691 C C . ASN A 1 208 ? -6.346 -12.800 -7.970 1.00 52.03 208 ASN A C 1
ATOM 1693 O O . ASN A 1 208 ? -5.322 -12.618 -7.307 1.00 52.03 208 ASN A O 1
ATOM 1697 N N . ASN A 1 209 ? -7.467 -12.091 -7.789 1.00 66.75 209 ASN A N 1
ATOM 1698 C CA . ASN A 1 209 ? -7.566 -10.904 -6.935 1.00 66.75 209 ASN A CA 1
ATOM 1699 C C . ASN A 1 209 ? -7.032 -11.153 -5.515 1.00 66.75 209 ASN A C 1
ATOM 1701 O O . ASN A 1 209 ? -6.395 -10.285 -4.929 1.00 66.75 209 ASN A O 1
ATOM 1705 N N . LYS A 1 210 ? -7.229 -12.355 -4.946 1.00 79.12 210 LYS A N 1
ATOM 1706 C CA . LYS A 1 210 ? -6.732 -12.662 -3.594 1.00 79.12 210 LYS A CA 1
ATOM 1707 C C . LYS A 1 210 ? -5.199 -12.679 -3.505 1.00 79.12 210 LYS A C 1
ATOM 1709 O O . LYS A 1 210 ? -4.657 -12.292 -2.470 1.00 79.12 210 LYS A O 1
ATOM 1714 N N . GLN A 1 211 ? -4.489 -13.098 -4.557 1.00 83.25 211 GLN A N 1
ATOM 1715 C CA . GLN A 1 211 ? -3.021 -13.034 -4.589 1.00 83.25 211 GLN A CA 1
ATOM 1716 C C . GLN A 1 211 ? -2.534 -11.594 -4.780 1.00 83.25 211 GLN A C 1
ATOM 1718 O O . GLN A 1 211 ? -1.633 -11.162 -4.066 1.00 83.25 211 GLN A O 1
ATOM 1723 N N . GLU A 1 212 ? -3.179 -10.842 -5.671 1.00 88.38 212 GLU A N 1
ATOM 1724 C CA . GLU A 1 212 ? -2.885 -9.427 -5.937 1.00 88.38 212 GLU A CA 1
ATOM 1725 C C . GLU A 1 212 ? -3.094 -8.565 -4.678 1.00 88.38 212 GLU A C 1
ATOM 1727 O O . GLU A 1 212 ? -2.199 -7.824 -4.277 1.00 88.38 212 GLU A O 1
ATOM 1732 N N . PHE A 1 213 ? -4.209 -8.756 -3.963 1.00 93.44 213 PHE A N 1
ATOM 1733 C CA . PHE A 1 213 ? -4.471 -8.092 -2.682 1.00 93.44 213 PHE A CA 1
ATOM 1734 C C . PHE A 1 213 ? -3.462 -8.496 -1.602 1.00 93.44 213 PHE A C 1
ATOM 1736 O O . PHE A 1 213 ? -3.042 -7.652 -0.816 1.00 93.44 213 PHE A O 1
ATOM 1743 N N . THR A 1 214 ? -3.032 -9.763 -1.567 1.00 94.12 214 THR A N 1
ATOM 1744 C CA . THR A 1 214 ? -1.992 -10.208 -0.623 1.00 94.12 214 THR A CA 1
ATOM 1745 C C . THR A 1 214 ? -0.668 -9.487 -0.888 1.00 94.12 214 THR A C 1
ATOM 1747 O O . THR A 1 214 ? -0.038 -9.019 0.059 1.00 94.12 214 THR A O 1
ATOM 1750 N N . GLN A 1 215 ? -0.263 -9.348 -2.154 1.00 95.56 215 GLN A N 1
ATOM 1751 C CA . GLN A 1 215 ? 0.970 -8.645 -2.515 1.00 95.56 215 GLN A CA 1
ATOM 1752 C C . GLN A 1 215 ? 0.882 -7.142 -2.202 1.00 95.56 215 GLN A C 1
ATOM 1754 O O . GLN A 1 215 ? 1.789 -6.609 -1.564 1.00 95.56 215 GLN A O 1
ATOM 1759 N N . PHE A 1 216 ? -0.242 -6.492 -2.534 1.00 97.00 216 PHE A N 1
ATOM 1760 C CA . PHE A 1 216 ? -0.518 -5.106 -2.141 1.00 97.00 216 PHE A CA 1
ATOM 1761 C C . PHE A 1 216 ? -0.403 -4.909 -0.623 1.00 97.00 216 PHE A C 1
ATOM 1763 O O . PHE A 1 216 ? 0.286 -3.996 -0.169 1.00 97.00 216 PHE A O 1
ATOM 1770 N N . ILE A 1 217 ? -1.045 -5.779 0.174 1.00 97.19 217 ILE A N 1
ATOM 1771 C CA . ILE A 1 217 ? -1.025 -5.676 1.639 1.00 97.19 217 ILE A CA 1
ATOM 1772 C C . ILE A 1 217 ? 0.412 -5.744 2.163 1.00 97.19 217 ILE A C 1
ATOM 1774 O O . ILE A 1 217 ? 0.753 -4.977 3.065 1.00 97.19 217 ILE A O 1
ATOM 1778 N N . LEU A 1 218 ? 1.231 -6.659 1.630 1.00 96.25 218 LEU A N 1
ATOM 1779 C CA . LEU A 1 218 ? 2.613 -6.869 2.064 1.00 96.25 218 LEU A CA 1
ATOM 1780 C C . LEU A 1 218 ? 3.507 -5.663 1.756 1.00 96.25 218 LEU A C 1
ATOM 1782 O O . LEU A 1 218 ? 4.191 -5.198 2.663 1.00 96.25 218 LEU A O 1
ATOM 1786 N N . GLU A 1 219 ? 3.462 -5.127 0.536 1.00 97.56 219 GLU A N 1
ATOM 1787 C CA . GLU A 1 219 ? 4.310 -3.992 0.138 1.00 97.56 219 GLU A CA 1
ATOM 1788 C C . GLU A 1 219 ? 3.897 -2.699 0.851 1.00 97.56 219 GLU A C 1
ATOM 1790 O O . GLU A 1 219 ? 4.736 -2.023 1.445 1.00 97.56 219 GLU A O 1
ATOM 1795 N N . VAL A 1 220 ? 2.594 -2.407 0.935 1.00 98.19 220 VAL A N 1
ATOM 1796 C CA . VAL A 1 220 ? 2.106 -1.251 1.706 1.00 98.19 220 VAL A CA 1
ATOM 1797 C C . VAL A 1 220 ? 2.423 -1.399 3.199 1.00 98.19 220 VAL A C 1
ATOM 1799 O O . VAL A 1 220 ? 2.746 -0.413 3.863 1.00 98.19 220 VAL A O 1
ATOM 1802 N N . ARG A 1 221 ? 2.389 -2.622 3.748 1.00 98.12 221 ARG A N 1
ATOM 1803 C CA . ARG A 1 221 ? 2.799 -2.887 5.136 1.00 98.12 221 ARG A CA 1
ATOM 1804 C C . ARG A 1 221 ? 4.297 -2.675 5.342 1.00 98.12 221 ARG A C 1
ATOM 1806 O O . ARG A 1 221 ? 4.657 -2.187 6.408 1.00 98.12 221 ARG A O 1
ATOM 1813 N N . GLU A 1 222 ? 5.146 -3.005 4.371 1.00 97.62 222 GLU A N 1
ATOM 1814 C CA . GLU A 1 222 ?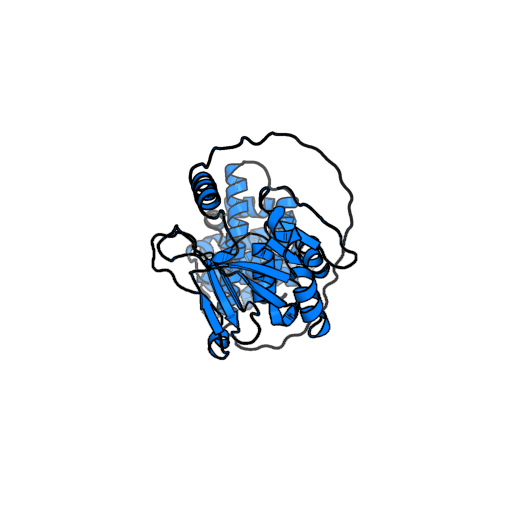 6.592 -2.756 4.435 1.00 97.62 222 GLU A CA 1
ATOM 1815 C C . GLU A 1 222 ? 6.876 -1.246 4.506 1.00 97.62 222 GLU A C 1
ATOM 1817 O O . GLU A 1 222 ? 7.447 -0.791 5.501 1.00 97.62 222 GLU A O 1
ATOM 1822 N N . SER A 1 223 ? 6.338 -0.448 3.574 1.00 97.25 223 SER A N 1
ATOM 1823 C CA . SER A 1 223 ? 6.425 1.026 3.607 1.00 97.25 223 SER A CA 1
ATOM 1824 C C . SER A 1 223 ? 5.906 1.628 4.920 1.00 97.25 223 SER A C 1
ATOM 1826 O O . SER A 1 223 ? 6.529 2.506 5.524 1.00 97.25 223 SER A O 1
ATOM 1828 N N . MET A 1 224 ? 4.764 1.142 5.416 1.00 97.75 224 MET A N 1
ATOM 1829 C CA . MET A 1 224 ? 4.217 1.591 6.697 1.00 97.75 224 MET A CA 1
ATOM 1830 C C . MET A 1 224 ? 5.088 1.177 7.897 1.00 97.75 224 MET A C 1
ATOM 1832 O O . MET A 1 224 ? 5.237 1.949 8.851 1.00 97.75 224 MET A O 1
ATOM 1836 N N . GLN A 1 225 ? 5.676 -0.022 7.872 1.00 96.75 225 GLN A N 1
ATOM 1837 C CA . GLN A 1 225 ? 6.569 -0.502 8.923 1.00 96.75 225 GLN A CA 1
ATOM 1838 C C . GLN A 1 225 ? 7.854 0.333 8.977 1.00 96.75 225 GLN A C 1
ATOM 1840 O O . GLN A 1 225 ? 8.286 0.679 10.079 1.00 96.75 225 GLN A O 1
ATOM 1845 N N . GLU A 1 226 ? 8.422 0.731 7.834 1.00 94.94 226 GLU A N 1
ATOM 1846 C CA . GLU A 1 226 ? 9.581 1.631 7.803 1.00 94.94 226 GLU A CA 1
ATOM 1847 C C . GLU A 1 226 ? 9.296 2.952 8.531 1.00 94.94 226 GLU A C 1
ATOM 1849 O O . GLU A 1 226 ? 10.093 3.379 9.371 1.00 94.94 226 GLU A O 1
ATOM 1854 N N . LEU A 1 227 ? 8.138 3.580 8.286 1.00 94.56 227 LEU A N 1
ATOM 1855 C CA . LEU A 1 227 ? 7.739 4.805 8.991 1.00 94.56 227 LEU A CA 1
ATOM 1856 C C . LEU A 1 227 ? 7.528 4.573 10.495 1.00 94.56 227 LEU A C 1
ATOM 1858 O O . LEU A 1 227 ? 7.982 5.379 11.313 1.00 94.56 227 LEU A O 1
ATOM 1862 N N . PHE A 1 228 ? 6.887 3.466 10.878 1.00 94.06 228 PHE A N 1
ATOM 1863 C CA . PHE A 1 228 ? 6.679 3.094 12.281 1.00 94.06 228 PHE A CA 1
ATOM 1864 C C . PHE A 1 228 ? 8.009 2.881 13.031 1.00 94.06 228 PHE A C 1
ATOM 1866 O O . PHE A 1 228 ? 8.194 3.388 14.144 1.00 94.06 228 PHE A O 1
ATOM 1873 N N . GLU A 1 229 ? 8.972 2.188 12.420 1.00 92.50 229 GLU A N 1
ATOM 1874 C CA . GLU A 1 229 ? 10.304 1.977 12.993 1.00 92.50 229 GLU A CA 1
ATOM 1875 C C . GLU A 1 229 ? 11.133 3.265 13.028 1.00 92.50 229 GLU A C 1
ATOM 1877 O O . GLU A 1 229 ? 11.763 3.573 14.046 1.00 92.50 229 GLU A O 1
ATOM 1882 N N . LYS A 1 230 ? 11.102 4.062 11.955 1.00 90.56 230 LYS A N 1
ATOM 1883 C CA . LYS A 1 230 ? 11.777 5.363 11.872 1.00 90.56 230 LYS A CA 1
ATOM 1884 C C . LYS A 1 230 ? 11.321 6.301 12.983 1.00 90.56 230 LYS A C 1
ATOM 1886 O O . LYS A 1 230 ? 12.157 6.923 13.645 1.00 90.56 230 LYS A O 1
ATOM 1891 N N . GLU A 1 231 ? 10.019 6.365 13.232 1.00 86.56 231 GLU A N 1
ATOM 1892 C CA . GLU A 1 231 ? 9.441 7.187 14.289 1.00 86.56 231 GLU A CA 1
ATOM 1893 C C . GLU A 1 231 ? 9.863 6.704 15.688 1.00 86.56 231 GLU A C 1
ATOM 1895 O O . GLU A 1 231 ? 10.308 7.499 16.526 1.00 86.56 231 GLU A O 1
ATOM 1900 N N . LYS A 1 232 ? 9.791 5.387 15.927 1.00 84.19 232 LYS A N 1
ATOM 1901 C CA . LYS A 1 232 ? 10.227 4.742 17.175 1.00 84.19 232 LYS A CA 1
ATOM 1902 C C . LYS A 1 232 ? 11.705 5.005 17.479 1.00 84.19 232 LYS A C 1
ATOM 1904 O O . LYS A 1 232 ? 12.052 5.238 18.635 1.00 84.19 232 LYS A O 1
ATOM 1909 N N . ASN A 1 233 ? 12.556 4.995 16.454 1.00 82.38 233 ASN A N 1
ATOM 1910 C CA . ASN A 1 233 ? 14.000 5.182 16.588 1.00 82.38 233 ASN A CA 1
ATOM 1911 C C . ASN A 1 233 ? 14.404 6.660 16.723 1.00 82.38 233 ASN A C 1
ATOM 1913 O O . ASN A 1 233 ? 15.317 6.982 17.483 1.00 82.38 233 ASN A O 1
ATOM 1917 N N . THR A 1 234 ? 13.730 7.570 16.014 1.00 75.81 234 THR A N 1
ATOM 1918 C CA . THR A 1 234 ? 14.133 8.989 15.939 1.00 75.81 234 THR A CA 1
ATOM 1919 C C . THR A 1 234 ? 13.529 9.839 17.065 1.00 75.81 234 THR A C 1
ATOM 1921 O O . THR A 1 234 ? 14.023 10.930 17.340 1.00 75.81 234 THR A O 1
ATOM 1924 N N . SER A 1 235 ? 12.457 9.373 17.724 1.00 68.44 235 SER A N 1
ATOM 1925 C CA . SER A 1 235 ? 11.659 10.145 18.707 1.00 68.44 235 SER A CA 1
ATOM 1926 C C . SER A 1 235 ? 11.108 11.486 18.186 1.00 68.44 235 SER A C 1
ATOM 1928 O O . SER A 1 235 ? 10.599 12.300 18.956 1.00 68.44 235 SER A O 1
ATOM 1930 N N . LYS A 1 236 ? 11.185 11.711 16.873 1.00 74.81 236 LYS A N 1
ATOM 1931 C CA . LYS A 1 236 ? 10.641 12.862 16.156 1.00 74.81 236 LYS A CA 1
ATOM 1932 C C . LYS A 1 236 ? 9.309 12.441 15.536 1.00 74.81 236 LYS A C 1
ATOM 1934 O O . LYS A 1 236 ? 9.204 11.312 15.066 1.00 74.81 236 LYS A O 1
ATOM 1939 N N . SER A 1 237 ? 8.313 13.328 15.549 1.00 76.38 237 SER A N 1
ATOM 1940 C CA . SER A 1 237 ? 7.073 13.112 14.791 1.00 76.38 237 SER A CA 1
ATOM 1941 C C . SER A 1 237 ? 7.388 12.936 13.310 1.00 76.38 237 SER A C 1
ATOM 1943 O O . SER A 1 237 ? 8.304 13.593 12.806 1.00 76.38 237 SER A O 1
ATOM 1945 N N . LEU A 1 238 ? 6.600 12.103 12.631 1.00 84.00 238 LEU A N 1
ATOM 1946 C CA . LEU A 1 238 ? 6.594 12.067 11.175 1.00 84.00 238 LEU A CA 1
ATOM 1947 C C . LEU A 1 238 ? 6.168 13.436 10.621 1.00 84.00 238 LEU A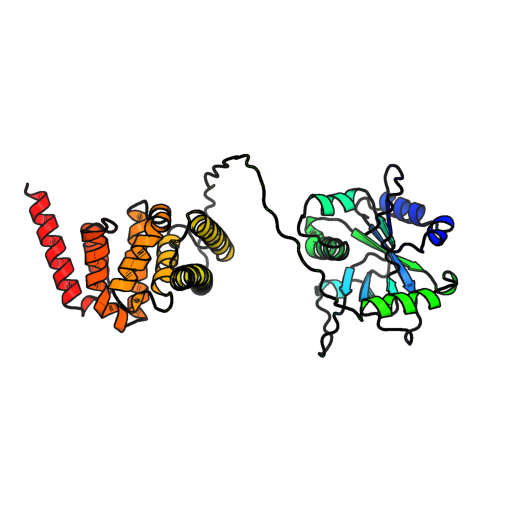 C 1
ATOM 1949 O O . LEU A 1 238 ? 5.322 14.127 11.200 1.00 84.00 238 LEU A O 1
ATOM 1953 N N . ASN A 1 239 ? 6.804 13.831 9.524 1.00 84.38 239 ASN A N 1
ATOM 1954 C CA . ASN A 1 239 ? 6.534 15.041 8.761 1.00 84.38 239 ASN A CA 1
ATOM 1955 C C . ASN A 1 239 ? 5.490 14.756 7.665 1.00 84.38 239 ASN A C 1
ATOM 1957 O O . ASN A 1 239 ? 5.417 13.651 7.132 1.00 84.38 239 ASN A O 1
ATOM 1961 N N . GLU A 1 240 ? 4.754 15.783 7.235 1.00 87.75 240 GLU A N 1
ATOM 1962 C CA . GLU A 1 240 ? 3.751 15.673 6.163 1.00 87.75 240 GLU A CA 1
ATOM 1963 C C . GLU A 1 240 ? 4.313 15.077 4.859 1.00 87.75 240 GLU A C 1
ATOM 1965 O O . GLU A 1 240 ? 3.686 14.207 4.262 1.00 87.75 240 GLU A O 1
ATOM 1970 N N . SER A 1 241 ? 5.549 15.434 4.489 1.00 90.19 241 SER A N 1
ATOM 1971 C CA . SER A 1 241 ? 6.263 14.871 3.334 1.00 90.19 241 SER A CA 1
ATOM 1972 C C . SER A 1 241 ? 6.402 13.344 3.367 1.00 90.19 241 SER A C 1
ATOM 1974 O O . SER A 1 241 ? 6.428 12.706 2.323 1.00 90.19 241 SER A O 1
ATOM 1976 N N . GLU A 1 242 ? 6.508 12.740 4.554 1.00 92.69 242 GLU A N 1
ATOM 1977 C CA . GLU A 1 242 ? 6.654 11.285 4.698 1.00 92.69 242 GLU A CA 1
ATOM 1978 C C . GLU A 1 242 ? 5.320 10.579 4.427 1.00 92.69 242 GLU A C 1
ATOM 1980 O O . GLU A 1 242 ? 5.291 9.544 3.766 1.00 92.69 242 GLU A O 1
ATOM 1985 N N . PHE A 1 243 ? 4.205 11.189 4.840 1.00 94.19 243 PHE A N 1
ATOM 1986 C CA . PHE A 1 243 ? 2.872 10.717 4.476 1.00 94.19 243 PHE A CA 1
ATOM 1987 C C . PHE A 1 243 ? 2.520 11.002 3.010 1.00 94.19 243 PHE A C 1
ATOM 1989 O O . PHE A 1 243 ? 1.781 10.218 2.420 1.00 94.19 243 PHE A O 1
ATOM 1996 N N . SER A 1 244 ? 3.048 12.067 2.398 1.00 93.69 244 SER A N 1
ATOM 1997 C CA . SER A 1 244 ? 2.925 12.295 0.950 1.00 93.69 244 SER A CA 1
ATOM 1998 C C . SER A 1 244 ? 3.643 11.211 0.143 1.00 93.69 244 SER A C 1
ATOM 2000 O O . SER A 1 244 ? 3.044 10.654 -0.773 1.00 93.69 244 SER A O 1
ATOM 2002 N N . ASN A 1 245 ? 4.864 10.829 0.532 1.00 94.88 245 ASN A N 1
ATOM 2003 C CA . ASN A 1 245 ? 5.576 9.712 -0.097 1.00 94.88 245 ASN A CA 1
ATOM 2004 C C . ASN A 1 245 ? 4.801 8.393 0.051 1.00 94.88 245 ASN A C 1
ATOM 2006 O O . ASN A 1 245 ? 4.542 7.733 -0.952 1.00 94.88 245 ASN A O 1
ATOM 2010 N N . LEU A 1 246 ? 4.320 8.066 1.259 1.00 96.94 246 LEU A N 1
ATOM 2011 C CA . LEU A 1 246 ? 3.509 6.862 1.480 1.00 96.94 246 LEU A CA 1
ATOM 2012 C C . LEU A 1 246 ? 2.228 6.851 0.621 1.00 96.94 246 LEU A C 1
ATOM 2014 O O . LEU A 1 246 ? 1.826 5.800 0.128 1.00 96.94 246 LEU A O 1
ATOM 2018 N N . LYS A 1 247 ? 1.580 8.005 0.400 1.00 96.44 247 LYS A N 1
ATOM 2019 C CA . LYS A 1 247 ? 0.420 8.104 -0.507 1.00 96.44 247 LYS A CA 1
ATOM 2020 C C . LYS A 1 247 ? 0.793 7.810 -1.964 1.00 96.44 247 LYS A C 1
ATOM 2022 O O . LYS A 1 247 ? 0.021 7.133 -2.641 1.00 96.44 247 LYS A O 1
ATOM 2027 N N . LEU A 1 248 ? 1.953 8.268 -2.439 1.00 95.81 248 LEU A N 1
ATOM 2028 C CA . LEU A 1 248 ? 2.448 7.955 -3.786 1.00 95.81 248 LEU A CA 1
ATOM 2029 C C . LEU A 1 248 ? 2.803 6.468 -3.921 1.00 95.81 248 LEU A C 1
ATOM 2031 O O . LEU A 1 248 ? 2.408 5.838 -4.898 1.00 95.81 248 LEU A O 1
ATOM 2035 N N . GLU A 1 249 ? 3.463 5.885 -2.920 1.00 96.56 249 GLU A N 1
ATOM 2036 C CA . GLU A 1 249 ? 3.785 4.451 -2.877 1.00 96.56 249 GLU A CA 1
ATOM 2037 C C . GLU A 1 249 ? 2.515 3.587 -2.905 1.00 96.56 249 GLU A C 1
ATOM 2039 O O . GLU A 1 249 ? 2.411 2.679 -3.727 1.00 96.56 249 GLU A O 1
ATOM 2044 N N . ILE A 1 250 ? 1.500 3.922 -2.101 1.00 97.12 250 ILE A N 1
ATOM 2045 C CA . ILE A 1 250 ? 0.190 3.249 -2.117 1.00 97.12 250 ILE A CA 1
ATOM 2046 C C . ILE A 1 250 ? -0.518 3.417 -3.463 1.00 97.12 250 ILE A C 1
ATOM 2048 O O . ILE A 1 250 ? -1.114 2.462 -3.957 1.00 97.12 250 ILE A O 1
ATOM 2052 N N . SER A 1 251 ? -0.445 4.600 -4.077 1.00 94.50 251 SER A N 1
ATOM 2053 C CA . SER A 1 251 ? -1.052 4.852 -5.392 1.00 94.50 251 SER A CA 1
ATOM 2054 C C . SER A 1 251 ? -0.375 4.017 -6.485 1.00 94.50 251 SER A C 1
ATOM 2056 O O . SER A 1 251 ? -1.058 3.406 -7.304 1.00 94.50 251 SER A O 1
ATOM 2058 N N . SER A 1 252 ? 0.956 3.903 -6.434 1.00 94.31 252 SER A N 1
ATOM 2059 C CA . SER A 1 252 ? 1.747 3.017 -7.293 1.00 94.31 252 SER A CA 1
ATOM 2060 C C . SER A 1 252 ? 1.376 1.543 -7.081 1.00 94.31 252 SER A C 1
ATOM 2062 O O . SER A 1 252 ? 1.042 0.851 -8.041 1.00 94.31 252 SER A O 1
ATOM 2064 N N . CYS A 1 253 ? 1.313 1.075 -5.827 1.00 95.06 253 CYS A N 1
ATOM 2065 C CA . CYS A 1 253 ? 0.902 -0.294 -5.491 1.00 95.06 253 CYS A CA 1
ATOM 2066 C C . CYS A 1 253 ? -0.530 -0.595 -5.960 1.00 95.06 253 CYS A C 1
ATOM 2068 O O . CYS A 1 253 ? -0.799 -1.670 -6.493 1.00 95.06 253 CYS A O 1
ATOM 2070 N N . LYS A 1 254 ? -1.458 0.358 -5.806 1.00 94.62 254 LYS A N 1
ATOM 2071 C CA . LYS A 1 254 ? -2.849 0.225 -6.257 1.00 94.62 254 LYS A CA 1
ATOM 2072 C C . LYS A 1 254 ? -2.924 0.010 -7.772 1.00 94.62 254 LYS A C 1
ATOM 2074 O O . LYS A 1 254 ? -3.698 -0.832 -8.219 1.00 94.62 254 LYS A O 1
ATOM 2079 N N . LEU A 1 255 ? -2.109 0.724 -8.551 1.00 90.81 255 LEU A N 1
ATOM 2080 C CA . LEU A 1 255 ? -2.001 0.523 -9.999 1.00 90.81 255 LEU A CA 1
ATOM 2081 C C . LEU A 1 255 ? -1.311 -0.808 -10.348 1.00 90.81 255 LEU A C 1
ATOM 2083 O O . LEU A 1 255 ? -1.801 -1.533 -11.209 1.00 90.81 255 LEU A O 1
ATOM 2087 N N . ALA A 1 256 ? -0.222 -1.160 -9.659 1.00 91.56 256 ALA A N 1
ATOM 2088 C CA . ALA A 1 256 ? 0.536 -2.390 -9.900 1.00 91.56 256 ALA A CA 1
ATOM 2089 C C . ALA A 1 256 ? -0.282 -3.672 -9.648 1.00 91.56 256 ALA A C 1
ATOM 2091 O O . ALA A 1 256 ? -0.145 -4.642 -10.392 1.00 91.56 256 ALA A O 1
ATOM 2092 N N . TYR A 1 257 ? -1.150 -3.658 -8.631 1.00 92.44 257 TYR A N 1
ATOM 2093 C CA . TYR A 1 257 ? -1.998 -4.790 -8.230 1.00 92.44 257 TYR A CA 1
ATOM 2094 C C . TYR A 1 257 ? -3.472 -4.625 -8.610 1.00 92.44 257 TYR A C 1
ATOM 2096 O O . TYR A 1 257 ? -4.312 -5.360 -8.099 1.00 92.44 257 TYR A O 1
ATOM 2104 N N . ASN A 1 258 ? -3.792 -3.663 -9.486 1.00 88.25 258 ASN A N 1
ATOM 2105 C CA . ASN A 1 258 ? -5.144 -3.402 -9.990 1.00 88.25 258 ASN A CA 1
ATOM 2106 C C . ASN A 1 258 ? -6.220 -3.341 -8.878 1.00 88.25 258 ASN A C 1
ATOM 2108 O O . ASN A 1 258 ? -7.328 -3.863 -9.016 1.00 88.25 258 ASN A O 1
ATOM 2112 N N . VAL A 1 259 ? -5.880 -2.723 -7.742 1.00 91.56 259 VAL A N 1
ATOM 2113 C CA . VAL A 1 259 ? -6.757 -2.661 -6.565 1.00 91.56 259 VAL A CA 1
ATOM 2114 C C . VAL A 1 259 ? -7.920 -1.700 -6.839 1.00 91.56 259 VAL A C 1
ATOM 2116 O O . VAL A 1 259 ? -7.678 -0.525 -7.150 1.00 91.56 259 VAL A O 1
ATOM 2119 N N . PRO A 1 260 ? -9.183 -2.145 -6.714 1.00 89.88 260 PRO A N 1
ATOM 2120 C CA . PRO A 1 260 ? -10.327 -1.280 -6.948 1.00 89.88 260 PRO A CA 1
ATOM 2121 C C . PRO A 1 260 ? -10.531 -0.313 -5.765 1.00 89.88 260 PRO A C 1
ATOM 2123 O O . PRO A 1 260 ? -10.064 -0.534 -4.646 1.00 89.88 260 PRO A O 1
ATOM 2126 N N . MET A 1 261 ? -11.164 0.832 -6.035 1.00 87.25 261 MET A N 1
ATOM 2127 C CA . MET A 1 261 ? -11.210 1.972 -5.100 1.00 87.25 261 MET A CA 1
ATOM 2128 C C . MET A 1 261 ? -12.084 1.742 -3.858 1.00 87.25 261 MET A C 1
ATOM 2130 O O . MET A 1 261 ? -11.914 2.440 -2.862 1.00 87.25 261 MET A O 1
ATOM 2134 N N . ASP A 1 262 ? -13.010 0.793 -3.928 1.00 88.88 262 ASP A N 1
ATOM 2135 C CA . ASP A 1 262 ? -13.880 0.328 -2.846 1.00 88.88 262 ASP A CA 1
ATOM 2136 C C . ASP A 1 262 ? -13.153 -0.610 -1.867 1.00 88.88 262 ASP A C 1
ATOM 2138 O O . ASP A 1 262 ? -13.335 -0.492 -0.658 1.00 88.88 262 ASP A O 1
ATOM 2142 N N . GLU A 1 263 ? -12.262 -1.469 -2.365 1.00 93.00 263 GLU A N 1
ATOM 2143 C CA . GLU A 1 263 ? -11.405 -2.341 -1.543 1.00 93.00 263 GLU A CA 1
ATOM 2144 C C . GLU A 1 263 ? -10.229 -1.595 -0.893 1.00 93.00 263 GLU A C 1
ATOM 2146 O O . GLU A 1 263 ? -9.759 -1.959 0.190 1.00 93.00 263 GLU A O 1
ATOM 2151 N N . LEU A 1 264 ? -9.745 -0.528 -1.536 1.00 95.19 264 LEU A N 1
ATOM 2152 C CA . LEU A 1 264 ? -8.541 0.198 -1.126 1.00 95.19 264 LEU A CA 1
ATOM 2153 C C . LEU A 1 264 ? -8.525 0.636 0.363 1.00 95.19 264 LEU A C 1
ATOM 2155 O O . LEU A 1 264 ? -7.500 0.409 1.013 1.00 95.19 264 LEU A O 1
ATOM 2159 N N . PRO A 1 265 ? -9.600 1.198 0.961 1.00 96.12 265 PRO A N 1
ATOM 2160 C CA . PRO A 1 265 ? -9.603 1.586 2.375 1.00 96.12 265 PRO A CA 1
ATOM 2161 C C . PRO A 1 265 ? -9.425 0.391 3.324 1.00 96.12 265 PRO A C 1
ATOM 2163 O O . PRO A 1 265 ? -8.693 0.500 4.311 1.00 96.12 265 PRO A O 1
ATOM 2166 N N . ARG A 1 266 ? -10.033 -0.762 3.003 1.00 96.94 266 ARG A N 1
ATOM 2167 C CA . ARG A 1 266 ? -9.888 -2.010 3.771 1.00 96.94 266 ARG A CA 1
ATOM 2168 C C . ARG A 1 266 ? -8.446 -2.499 3.730 1.00 96.94 266 ARG A C 1
ATOM 2170 O O . ARG A 1 266 ? -7.839 -2.723 4.775 1.00 96.94 266 ARG A O 1
ATOM 2177 N N . LEU A 1 267 ? -7.867 -2.599 2.534 1.00 97.94 267 LEU A N 1
ATOM 2178 C CA . LEU A 1 267 ? -6.503 -3.102 2.364 1.00 97.94 267 LEU A CA 1
ATOM 2179 C C . LEU A 1 267 ? -5.459 -2.191 3.038 1.00 97.94 267 LEU A C 1
ATOM 2181 O O . LEU A 1 267 ? -4.562 -2.698 3.707 1.00 97.94 267 LEU A O 1
ATOM 2185 N N . ILE A 1 268 ? -5.610 -0.863 2.952 1.00 98.19 268 ILE A N 1
ATOM 2186 C CA . ILE A 1 268 ? -4.735 0.106 3.644 1.00 98.19 268 ILE A CA 1
ATOM 2187 C C . ILE A 1 268 ? -4.786 -0.086 5.166 1.00 98.19 268 ILE A C 1
ATOM 2189 O O . ILE A 1 268 ? -3.741 -0.100 5.823 1.00 98.19 268 ILE A O 1
ATOM 2193 N N . PHE A 1 269 ? -5.980 -0.249 5.745 1.00 98.12 269 PHE A N 1
ATOM 2194 C CA . PHE A 1 269 ? -6.099 -0.442 7.191 1.00 98.12 269 PHE A CA 1
ATOM 2195 C C . PHE A 1 269 ? -5.576 -1.819 7.635 1.00 98.12 269 PHE A C 1
ATOM 2197 O O . PHE A 1 269 ? -4.917 -1.924 8.670 1.00 98.12 269 PHE A O 1
ATOM 2204 N N . LEU A 1 270 ? -5.776 -2.857 6.816 1.00 97.75 270 LEU A N 1
ATOM 2205 C CA . LEU A 1 270 ? -5.267 -4.214 7.038 1.00 97.75 270 LEU A CA 1
ATOM 2206 C C .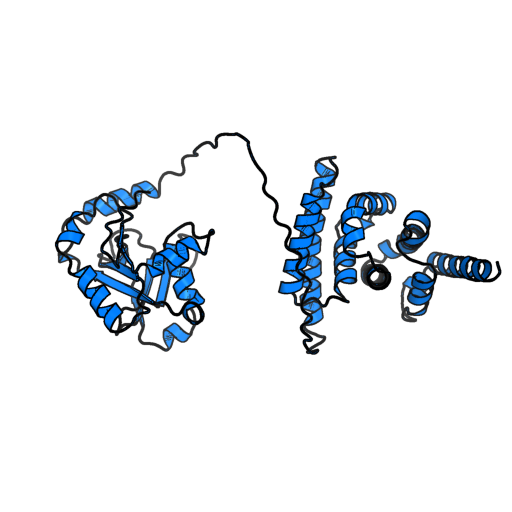 LEU A 1 270 ? -3.727 -4.304 6.940 1.00 97.75 270 LEU A C 1
ATOM 2208 O O . LEU A 1 270 ? -3.086 -5.069 7.675 1.00 97.75 270 LEU A O 1
ATOM 2212 N N . SER A 1 271 ? -3.097 -3.486 6.090 1.00 98.25 271 SER A N 1
ATOM 2213 C CA . SER A 1 271 ? -1.643 -3.281 6.109 1.00 98.25 271 SER A CA 1
ATOM 2214 C C . SER A 1 271 ? -1.189 -2.684 7.441 1.00 98.25 271 SER A C 1
ATOM 2216 O O . SER A 1 271 ? -0.292 -3.254 8.064 1.00 98.25 271 SER A O 1
ATOM 2218 N N . PHE A 1 272 ? -1.850 -1.617 7.913 1.00 98.12 272 PHE A N 1
ATOM 2219 C CA . PHE A 1 272 ? -1.511 -0.908 9.154 1.00 98.12 272 PHE A CA 1
ATOM 2220 C C . PHE A 1 272 ? -1.615 -1.776 10.417 1.00 98.12 272 PHE A C 1
ATOM 2222 O O . PHE A 1 272 ? -0.661 -1.869 11.192 1.00 98.12 272 PHE A O 1
ATOM 2229 N N . ILE A 1 273 ? -2.749 -2.446 10.638 1.00 96.81 273 ILE A N 1
ATOM 2230 C CA . ILE A 1 273 ? -2.953 -3.272 11.845 1.00 96.81 273 ILE A CA 1
ATOM 2231 C C . ILE A 1 273 ? -2.080 -4.534 11.856 1.00 96.81 273 ILE A C 1
ATOM 2233 O O . ILE A 1 273 ? -1.751 -5.052 12.926 1.00 96.81 273 ILE A O 1
ATOM 2237 N N . GLY A 1 274 ? -1.639 -4.977 10.674 1.00 95.69 274 GLY A N 1
ATOM 2238 C CA . GLY A 1 274 ? -0.675 -6.059 10.512 1.00 95.69 274 GLY A CA 1
ATOM 2239 C C . GLY A 1 274 ? 0.796 -5.666 10.696 1.00 95.69 274 GLY A C 1
ATOM 2240 O O . GLY A 1 274 ? 1.647 -6.551 10.614 1.00 95.69 274 GLY A O 1
ATOM 2241 N N . ILE A 1 275 ? 1.130 -4.391 10.950 1.00 96.06 275 ILE A N 1
ATOM 2242 C CA . ILE A 1 275 ? 2.513 -3.983 11.256 1.00 96.06 275 ILE A CA 1
ATOM 2243 C C . ILE A 1 275 ? 2.971 -4.664 12.562 1.00 96.06 275 ILE A C 1
ATOM 2245 O O . ILE A 1 275 ? 2.338 -4.474 13.611 1.00 96.06 275 ILE A O 1
ATOM 2249 N N . PRO A 1 276 ? 4.098 -5.405 12.561 1.00 93.38 276 PRO A N 1
ATOM 2250 C CA . PRO A 1 276 ? 4.611 -6.082 13.747 1.00 93.38 276 PRO A CA 1
ATOM 2251 C C . PRO A 1 276 ? 4.816 -5.132 14.935 1.00 93.38 276 PRO A C 1
ATOM 2253 O O . PRO A 1 276 ? 5.718 -4.295 14.963 1.00 93.38 276 PRO A O 1
ATOM 2256 N N . GLY A 1 277 ? 3.983 -5.292 15.963 1.00 90.44 277 GLY A N 1
ATOM 2257 C CA . GLY A 1 277 ? 4.057 -4.516 17.200 1.00 90.44 277 GLY A CA 1
ATOM 2258 C C . GLY A 1 277 ? 2.883 -3.570 17.437 1.00 90.44 277 GLY A C 1
ATOM 2259 O O . GLY A 1 277 ? 2.507 -3.402 18.593 1.00 90.44 277 GLY A O 1
ATOM 2260 N N . VAL A 1 278 ? 2.269 -3.003 16.392 1.00 93.00 278 VAL A N 1
ATOM 2261 C CA . VAL A 1 278 ? 1.223 -1.963 16.527 1.00 93.00 278 VAL A CA 1
ATOM 2262 C C . VAL A 1 278 ? 0.046 -2.447 17.379 1.00 93.00 278 VAL A C 1
ATOM 2264 O O . VAL A 1 278 ? -0.381 -1.761 18.307 1.00 93.00 278 VAL A O 1
ATOM 2267 N N . THR A 1 279 ? -0.414 -3.671 17.134 1.00 92.38 279 THR A N 1
ATOM 2268 C CA . THR A 1 279 ? -1.560 -4.298 17.808 1.00 92.38 279 THR A CA 1
ATOM 2269 C C . THR A 1 279 ? -1.201 -5.075 19.085 1.00 92.38 279 THR A C 1
ATOM 2271 O O . THR A 1 279 ? -2.076 -5.681 19.696 1.00 92.38 279 THR A O 1
ATOM 2274 N N . GLN A 1 280 ? 0.054 -5.040 19.561 1.00 87.88 280 GLN A N 1
ATOM 2275 C CA . GLN A 1 280 ? 0.449 -5.743 20.799 1.00 87.88 280 GLN A CA 1
ATOM 2276 C C . GLN A 1 280 ? -0.157 -5.134 22.071 1.00 87.88 280 GLN A C 1
ATOM 2278 O O . GLN A 1 280 ? -0.324 -5.830 23.073 1.00 87.88 280 GLN A O 1
ATOM 2283 N N . GLN A 1 281 ? -0.435 -3.828 22.068 1.00 89.31 281 GLN A N 1
ATOM 2284 C CA . GLN A 1 281 ? -0.998 -3.103 23.206 1.00 89.31 281 GLN A CA 1
ATOM 2285 C C . GLN A 1 281 ? -1.927 -1.996 22.712 1.00 89.31 281 GLN A C 1
ATOM 2287 O O . GLN A 1 281 ? -1.533 -1.201 21.861 1.00 89.31 281 GLN A O 1
ATOM 2292 N N . LEU A 1 282 ? -3.109 -1.867 23.323 1.00 91.44 282 LEU A N 1
ATOM 2293 C CA . LEU A 1 282 ? -4.074 -0.807 23.001 1.00 91.44 282 LEU A CA 1
ATOM 2294 C C . LEU A 1 282 ? -3.439 0.594 23.062 1.00 91.44 282 LEU A C 1
ATOM 2296 O O . LEU A 1 282 ? -3.646 1.406 22.170 1.00 91.44 282 LEU A O 1
ATOM 2300 N N . ALA A 1 283 ? -2.606 0.866 24.072 1.00 92.31 283 ALA A N 1
ATOM 2301 C CA . ALA A 1 283 ? -1.922 2.153 24.213 1.00 92.31 283 ALA A CA 1
ATOM 2302 C C . ALA A 1 283 ? -0.922 2.450 23.077 1.00 92.31 283 ALA A C 1
ATOM 2304 O O . ALA A 1 283 ? -0.711 3.616 22.746 1.00 92.31 283 ALA A O 1
ATOM 2305 N N . LEU A 1 284 ? -0.310 1.420 22.480 1.00 91.62 284 LEU A N 1
ATOM 2306 C CA . LEU A 1 284 ? 0.582 1.580 21.331 1.00 91.62 284 LEU A CA 1
ATOM 2307 C C . LEU A 1 284 ? -0.227 1.810 20.051 1.00 91.62 284 LEU A C 1
ATOM 2309 O O . LEU A 1 284 ? 0.066 2.765 19.340 1.00 91.62 284 LEU A O 1
ATOM 2313 N N . PHE A 1 285 ? -1.287 1.025 19.829 1.00 94.88 285 PHE A N 1
ATOM 2314 C CA . PHE A 1 285 ? -2.237 1.231 18.733 1.00 94.88 285 PHE A CA 1
ATOM 2315 C C . PHE A 1 285 ? -2.782 2.668 18.725 1.00 94.88 285 PHE A C 1
ATOM 2317 O O . PHE A 1 285 ? -2.572 3.386 17.748 1.00 94.88 285 PHE A O 1
ATOM 2324 N N . LYS A 1 286 ? -3.381 3.118 19.844 1.00 95.38 286 LYS A N 1
ATOM 2325 C CA . LYS A 1 286 ? -3.927 4.479 19.994 1.00 95.38 286 LYS A CA 1
ATOM 2326 C C . LYS A 1 286 ? -2.873 5.541 19.656 1.00 95.38 286 LYS A C 1
ATOM 2328 O O . LYS A 1 286 ? -3.095 6.411 18.821 1.00 95.38 286 LYS A O 1
ATOM 2333 N N . LYS A 1 287 ? -1.681 5.419 20.256 1.00 93.44 287 LYS A N 1
ATOM 2334 C CA . LYS A 1 287 ? -0.566 6.359 20.069 1.00 93.44 287 LYS A CA 1
ATOM 2335 C C . LYS A 1 287 ? -0.053 6.412 18.629 1.00 93.44 287 LYS A C 1
ATOM 2337 O O . LYS A 1 287 ? 0.346 7.486 18.190 1.00 93.44 287 LYS A O 1
ATOM 2342 N N . THR A 1 288 ? 0.018 5.287 17.922 1.00 94.06 288 THR A N 1
ATOM 2343 C CA . THR A 1 288 ? 0.475 5.275 16.526 1.00 94.06 288 THR A CA 1
ATOM 2344 C C . THR A 1 288 ? -0.605 5.831 15.604 1.00 94.06 288 THR A C 1
ATOM 2346 O O . THR A 1 288 ? -0.298 6.692 14.784 1.00 94.06 288 THR A O 1
ATOM 2349 N N . PHE A 1 289 ? -1.866 5.429 15.795 1.00 95.50 289 PHE A N 1
ATOM 2350 C CA . PHE A 1 289 ? -2.999 5.959 15.036 1.00 95.50 289 PHE A CA 1
ATOM 2351 C C . PHE A 1 289 ? -3.090 7.490 15.158 1.00 95.50 289 PHE A C 1
ATOM 2353 O O . PHE A 1 289 ? -3.151 8.172 14.138 1.00 95.50 289 PHE A O 1
ATOM 2360 N N . ASP A 1 290 ? -2.982 8.040 16.373 1.00 93.75 290 ASP A N 1
ATOM 2361 C CA . ASP A 1 290 ? -3.065 9.486 16.640 1.00 93.75 290 ASP A CA 1
ATOM 2362 C C . ASP A 1 290 ? -2.037 10.326 15.877 1.00 93.75 290 ASP A C 1
ATOM 2364 O O . ASP A 1 290 ? -2.328 11.436 15.429 1.00 93.75 290 ASP A O 1
ATOM 2368 N N . LYS A 1 291 ? -0.824 9.808 15.696 1.00 92.25 291 LYS A N 1
ATOM 2369 C CA . LYS A 1 291 ? 0.221 10.516 14.946 1.00 92.25 291 LYS A CA 1
ATOM 2370 C C . LYS A 1 291 ? 0.043 10.418 13.434 1.00 92.25 291 LYS A C 1
ATOM 2372 O O . LYS A 1 291 ? 0.605 11.219 12.696 1.00 92.25 291 LYS A O 1
ATOM 2377 N N . TRP A 1 292 ? -0.729 9.436 12.980 1.00 94.75 292 TRP A N 1
ATOM 2378 C CA . TRP A 1 292 ? -1.014 9.172 11.574 1.00 94.75 292 TRP A CA 1
ATOM 2379 C C . TRP A 1 292 ? -2.342 9.816 11.128 1.00 94.75 292 TRP A C 1
ATOM 2381 O O . TRP A 1 292 ? -2.765 9.628 9.994 1.00 94.75 292 TRP A O 1
ATOM 2391 N N . MET A 1 293 ? -2.976 10.654 11.960 1.00 92.44 293 MET A N 1
ATOM 2392 C CA . MET A 1 293 ? -4.250 11.329 11.647 1.00 92.44 293 MET A CA 1
ATOM 2393 C C . MET A 1 293 ? -4.246 12.122 10.329 1.00 92.44 293 MET A C 1
ATOM 2395 O O . MET A 1 293 ? -5.251 12.126 9.623 1.00 92.44 293 MET A O 1
ATOM 2399 N N . ILE A 1 294 ? -3.125 12.744 9.939 1.00 91.31 294 ILE A N 1
ATOM 2400 C CA . ILE A 1 294 ? -2.992 13.442 8.638 1.00 91.31 294 ILE A CA 1
ATOM 2401 C C . ILE A 1 294 ? -3.140 12.461 7.459 1.00 91.31 294 ILE A C 1
ATOM 2403 O O . ILE A 1 294 ? -3.681 12.802 6.405 1.00 91.31 294 ILE A O 1
ATOM 2407 N N . PHE A 1 295 ? -2.672 11.228 7.638 1.00 95.06 295 PHE A N 1
ATOM 2408 C CA . PHE A 1 295 ? -2.793 10.150 6.667 1.00 95.06 295 PHE A CA 1
ATOM 2409 C C . PHE A 1 295 ? -4.198 9.526 6.694 1.00 95.06 295 PHE A C 1
ATOM 2411 O O . PHE A 1 295 ? -4.795 9.334 5.634 1.00 95.06 295 PHE A O 1
ATOM 2418 N N . TRP A 1 296 ? -4.785 9.311 7.877 1.00 95.06 296 TRP A N 1
ATOM 2419 C CA . TRP A 1 296 ? -6.152 8.790 7.993 1.00 95.06 296 TRP A CA 1
ATOM 2420 C C . TRP A 1 296 ? -7.202 9.736 7.408 1.00 95.06 296 TRP A C 1
ATOM 2422 O O . TRP A 1 296 ? -8.062 9.293 6.652 1.00 95.06 296 TRP A O 1
ATOM 2432 N N . ASN A 1 297 ? -7.087 11.043 7.654 1.00 91.81 297 ASN A N 1
ATOM 2433 C CA . ASN A 1 297 ? -8.003 12.056 7.117 1.00 91.81 297 ASN A CA 1
ATOM 2434 C C . ASN A 1 297 ? -7.986 12.162 5.579 1.00 91.81 297 ASN A C 1
ATOM 2436 O O . ASN A 1 297 ? -8.882 12.780 5.003 1.00 91.81 297 ASN A O 1
ATOM 2440 N N . PHE A 1 298 ? -6.990 11.573 4.907 1.00 93.19 298 PHE A N 1
ATOM 2441 C CA . PHE A 1 298 ? -6.950 11.468 3.448 1.00 93.19 298 PHE A CA 1
ATOM 2442 C C . PHE A 1 298 ? -7.784 10.278 2.944 1.00 93.19 298 PHE A C 1
ATOM 2444 O O . PHE A 1 298 ? -8.663 10.469 2.108 1.00 93.19 298 PHE A O 1
ATOM 2451 N N . TYR A 1 299 ? -7.556 9.073 3.479 1.00 93.94 299 TYR A N 1
ATOM 2452 C CA . TYR A 1 299 ? -8.230 7.850 3.011 1.00 93.94 299 TYR A CA 1
ATOM 2453 C C . TYR A 1 299 ? -9.631 7.634 3.599 1.00 93.94 299 TYR A C 1
ATOM 2455 O O . TYR A 1 299 ? -10.486 7.062 2.931 1.00 93.94 299 TYR A O 1
ATOM 2463 N N . PHE A 1 300 ? -9.886 8.117 4.816 1.00 94.19 300 PHE A N 1
ATOM 2464 C CA . PHE A 1 300 ? -11.089 7.824 5.607 1.00 94.19 300 PHE A CA 1
ATOM 2465 C C . PHE A 1 300 ? -11.977 9.065 5.815 1.00 94.19 300 PHE A C 1
ATOM 2467 O O . PHE A 1 300 ? -12.628 9.239 6.847 1.00 94.19 300 PHE A O 1
ATOM 2474 N N . LYS A 1 301 ? -11.999 9.963 4.820 1.00 87.88 301 LYS A N 1
ATOM 2475 C CA . LYS A 1 301 ? -12.758 11.226 4.862 1.00 87.88 301 LYS A CA 1
ATOM 2476 C C . LYS A 1 301 ? -14.277 11.040 4.743 1.00 87.88 301 LYS A C 1
ATOM 2478 O O . LYS A 1 301 ? -15.025 11.866 5.252 1.00 87.88 301 LYS A O 1
ATOM 2483 N N . LYS A 1 302 ? -14.735 10.001 4.036 1.00 88.81 302 LYS A N 1
ATOM 2484 C CA . LYS A 1 302 ? -16.162 9.709 3.798 1.00 88.81 302 LYS A CA 1
ATOM 2485 C C . LYS A 1 302 ? -16.587 8.492 4.611 1.00 88.81 302 LYS A C 1
ATOM 2487 O O . LYS A 1 302 ? -15.849 7.509 4.621 1.00 88.81 302 LYS A O 1
ATOM 2492 N N . LEU A 1 303 ? -17.797 8.492 5.167 1.00 84.06 303 LEU A N 1
ATOM 2493 C CA . LEU A 1 303 ? -18.368 7.347 5.895 1.00 84.06 303 LEU A CA 1
ATOM 2494 C C . LEU A 1 303 ? -18.260 6.029 5.114 1.00 84.06 303 LEU A C 1
ATOM 2496 O O . LEU A 1 303 ? -17.813 5.028 5.666 1.00 84.06 303 LEU A O 1
ATOM 2500 N N . THR A 1 304 ? -18.511 6.066 3.801 1.00 85.44 304 THR A N 1
ATOM 2501 C CA . THR A 1 304 ? -18.355 4.917 2.891 1.00 85.44 304 THR A CA 1
ATOM 2502 C C . THR A 1 304 ? -16.948 4.310 2.896 1.00 85.44 304 THR A C 1
ATOM 2504 O O . THR A 1 304 ? -16.805 3.102 2.778 1.00 85.44 304 THR A O 1
ATOM 2507 N N . THR A 1 305 ? -15.900 5.126 3.054 1.00 90.19 305 THR A N 1
ATOM 2508 C CA . THR A 1 305 ? -14.510 4.644 3.167 1.00 90.19 305 THR A CA 1
ATOM 2509 C C . THR A 1 305 ? -14.168 4.171 4.579 1.00 90.19 305 THR A C 1
ATOM 2511 O O . THR A 1 305 ? -13.323 3.293 4.734 1.00 90.19 305 THR A O 1
ATOM 2514 N N . ARG A 1 306 ? -14.843 4.699 5.613 1.00 92.12 306 ARG A N 1
ATOM 2515 C CA . ARG A 1 306 ? -14.624 4.303 7.014 1.00 92.12 306 ARG A CA 1
ATOM 2516 C C . ARG A 1 306 ? -15.119 2.888 7.313 1.00 92.12 306 ARG A C 1
ATOM 2518 O O . ARG A 1 306 ? -14.478 2.197 8.093 1.00 92.12 306 ARG A O 1
ATOM 2525 N N . ILE A 1 307 ? -16.146 2.405 6.609 1.00 91.69 307 ILE A N 1
ATOM 2526 C CA . ILE A 1 307 ? -16.599 0.999 6.679 1.00 91.69 307 ILE A CA 1
ATOM 2527 C C . ILE A 1 307 ? -15.455 0.013 6.362 1.00 91.69 307 ILE A C 1
ATOM 2529 O O . ILE A 1 307 ? -15.368 -1.052 6.970 1.00 91.69 307 ILE A O 1
ATOM 2533 N N . GLY A 1 308 ? -14.496 0.390 5.505 1.00 93.12 308 GLY A N 1
ATOM 2534 C CA . GLY A 1 308 ? -13.301 -0.421 5.239 1.00 93.12 308 GLY A CA 1
ATOM 2535 C C . GLY A 1 308 ? -12.450 -0.715 6.486 1.00 93.12 308 GLY A C 1
ATOM 2536 O O . GLY A 1 308 ? -11.798 -1.755 6.542 1.00 93.12 308 GLY A O 1
ATOM 2537 N N . ILE A 1 309 ? -12.497 0.144 7.513 1.00 97.12 309 ILE A N 1
ATOM 2538 C CA . ILE A 1 309 ? -11.847 -0.092 8.811 1.00 97.12 309 ILE A CA 1
ATOM 2539 C C . ILE A 1 309 ? -12.480 -1.301 9.508 1.00 97.12 309 ILE A C 1
ATOM 2541 O O . ILE A 1 309 ? -11.754 -2.159 10.001 1.00 97.12 309 ILE A O 1
ATOM 2545 N N . LEU A 1 310 ? -13.814 -1.401 9.517 1.00 96.81 310 LEU A N 1
ATOM 2546 C CA . LEU A 1 310 ? -14.547 -2.495 10.165 1.00 96.81 310 LEU A CA 1
ATOM 2547 C C . LEU A 1 310 ? -14.237 -3.842 9.505 1.00 96.81 310 LEU A C 1
ATOM 2549 O O . LEU A 1 310 ? -13.842 -4.779 10.196 1.00 96.81 310 LEU A O 1
ATOM 2553 N N . HIS A 1 311 ? -14.284 -3.910 8.172 1.00 94.81 311 HIS A N 1
ATOM 2554 C CA . HIS A 1 311 ? -13.909 -5.124 7.441 1.00 94.81 311 HIS A CA 1
ATOM 2555 C C . HIS A 1 311 ? -12.435 -5.510 7.646 1.00 94.81 311 HIS A C 1
ATOM 2557 O O . HIS A 1 311 ? -12.127 -6.685 7.816 1.00 94.81 311 HIS A O 1
ATOM 2563 N N . ALA A 1 312 ? -11.514 -4.542 7.704 1.00 97.00 312 ALA A N 1
ATOM 2564 C CA . ALA A 1 312 ? -10.107 -4.831 7.982 1.00 97.00 312 ALA A CA 1
ATOM 2565 C C . ALA A 1 312 ? -9.889 -5.366 9.409 1.00 97.00 312 ALA A C 1
ATOM 2567 O O . ALA A 1 312 ? -9.082 -6.273 9.617 1.00 97.00 312 ALA A O 1
ATOM 2568 N N . LEU A 1 313 ? -10.607 -4.815 10.394 1.00 96.00 313 LEU A N 1
ATOM 2569 C CA . LEU A 1 313 ? -10.593 -5.295 11.776 1.00 96.00 313 LEU A CA 1
ATOM 2570 C C . LEU A 1 313 ? -11.154 -6.721 11.880 1.00 96.00 313 LEU A C 1
ATOM 2572 O O . LEU A 1 313 ? -10.571 -7.539 12.590 1.00 96.00 313 LEU A O 1
ATOM 2576 N N . GLU A 1 314 ? -12.234 -7.020 11.155 1.00 94.75 314 GLU A N 1
ATOM 2577 C CA . GLU A 1 314 ? -12.836 -8.351 11.042 1.00 94.75 314 GLU A CA 1
ATOM 2578 C C . GLU A 1 314 ? -11.860 -9.369 10.436 1.00 94.75 314 GLU A C 1
ATOM 2580 O O . GLU A 1 314 ? -11.524 -10.354 11.100 1.00 94.75 314 GLU A O 1
ATOM 2585 N N . ASP A 1 315 ? -11.334 -9.086 9.237 1.00 93.38 315 ASP A N 1
ATOM 2586 C CA . ASP A 1 315 ? -10.344 -9.912 8.534 1.00 93.38 315 ASP A CA 1
ATOM 2587 C C . ASP A 1 315 ? -9.166 -10.256 9.457 1.00 93.38 315 ASP A C 1
ATOM 2589 O O . ASP A 1 315 ? -8.839 -11.426 9.674 1.00 93.38 315 ASP A O 1
ATOM 2593 N N . PHE A 1 316 ? -8.558 -9.233 10.068 1.00 94.62 316 PHE A N 1
ATOM 2594 C CA . PHE A 1 316 ? -7.394 -9.400 10.935 1.00 94.62 316 PHE A CA 1
ATOM 2595 C C . PHE A 1 316 ? -7.708 -10.200 12.206 1.00 94.62 316 PHE A C 1
ATOM 2597 O O . PHE A 1 316 ? -6.846 -10.933 12.702 1.00 94.62 316 PHE A O 1
ATOM 2604 N N . SER A 1 317 ? -8.941 -10.107 12.713 1.00 92.06 317 SER A N 1
ATOM 2605 C CA . SER A 1 317 ? -9.422 -10.910 13.838 1.00 92.06 317 SER A CA 1
ATOM 2606 C C . SER A 1 317 ? -9.560 -12.396 13.505 1.00 92.06 317 SER A C 1
ATOM 2608 O O . SER A 1 317 ? -9.313 -13.217 14.389 1.00 92.06 317 SER A O 1
ATOM 2610 N N . THR A 1 318 ? -9.886 -12.768 12.260 1.00 87.62 318 THR A N 1
ATOM 2611 C CA . THR A 1 318 ? -9.936 -14.191 11.859 1.00 87.62 318 THR A CA 1
ATOM 2612 C C . THR A 1 318 ? -8.560 -14.864 11.905 1.00 87.62 318 THR A C 1
ATOM 2614 O O . THR A 1 318 ? -8.460 -16.045 12.232 1.00 87.62 318 THR A O 1
ATOM 2617 N N . GLU A 1 319 ? -7.489 -14.107 11.646 1.00 84.19 319 GLU A N 1
ATOM 2618 C CA . GLU A 1 319 ? -6.108 -14.606 11.661 1.00 84.19 319 GLU A CA 1
ATOM 2619 C C . GLU A 1 319 ? -5.424 -14.484 13.040 1.00 84.19 319 GLU A C 1
ATOM 2621 O O . GLU A 1 319 ? -4.420 -15.153 13.292 1.00 84.19 319 GLU A O 1
ATOM 2626 N N . ASN A 1 320 ? -5.939 -13.643 13.952 1.00 87.06 320 ASN A N 1
ATOM 2627 C CA . ASN A 1 320 ? -5.244 -13.259 15.188 1.00 87.06 320 ASN A CA 1
ATOM 2628 C C . ASN A 1 320 ? -6.141 -13.328 16.442 1.00 87.06 320 ASN A C 1
ATOM 2630 O O . ASN A 1 320 ? -6.583 -12.304 16.959 1.00 87.06 320 ASN A O 1
ATOM 2634 N N . GLU A 1 321 ? -6.301 -14.513 17.044 1.00 85.06 321 GLU A N 1
ATOM 2635 C CA . GLU A 1 321 ? -7.101 -14.711 18.277 1.00 85.06 321 GLU A CA 1
ATOM 2636 C C . GLU A 1 321 ? -6.770 -13.738 19.432 1.00 85.06 321 GLU A C 1
ATOM 2638 O O . GLU A 1 321 ? -7.638 -13.347 20.215 1.00 85.06 321 GLU A O 1
ATOM 2643 N N . ASN A 1 322 ? -5.501 -13.334 19.572 1.00 83.75 322 ASN A N 1
ATOM 2644 C CA . ASN A 1 322 ? -5.093 -12.384 20.612 1.00 83.75 322 ASN A CA 1
ATOM 2645 C C . ASN A 1 322 ? -5.608 -10.958 20.347 1.00 83.75 322 ASN A C 1
ATOM 2647 O O . ASN A 1 322 ? -5.839 -10.220 21.305 1.00 83.75 322 ASN A O 1
ATOM 2651 N N . PHE A 1 323 ? -5.812 -10.581 19.080 1.00 90.25 323 PHE A N 1
ATOM 2652 C CA . PHE A 1 323 ? -6.342 -9.277 18.684 1.00 90.25 323 PHE A CA 1
ATOM 2653 C C . PHE A 1 323 ? -7.818 -9.122 19.070 1.00 90.25 323 PHE A C 1
ATOM 2655 O O . PHE A 1 323 ? -8.212 -8.080 19.596 1.00 90.25 323 PHE A O 1
ATOM 2662 N N . CYS A 1 324 ? -8.605 -10.197 18.955 1.00 89.69 324 CYS A N 1
ATOM 2663 C CA . CYS A 1 324 ? -10.012 -10.244 19.367 1.00 89.69 324 CYS A CA 1
ATOM 2664 C C . CYS A 1 324 ? -10.241 -9.751 20.811 1.00 89.69 324 CYS A C 1
ATOM 2666 O O . CYS A 1 324 ? -11.273 -9.163 21.118 1.00 89.69 324 CYS A O 1
ATOM 2668 N N . ARG A 1 325 ? -9.262 -9.928 21.713 1.00 86.62 325 ARG A N 1
ATOM 2669 C CA . ARG A 1 325 ? -9.350 -9.462 23.112 1.00 86.62 325 ARG A CA 1
ATOM 2670 C C . ARG A 1 325 ? -9.249 -7.944 23.280 1.00 86.62 325 ARG A C 1
ATOM 2672 O O . ARG A 1 325 ? -9.679 -7.430 24.313 1.00 86.62 325 ARG A O 1
ATOM 2679 N N . ILE A 1 326 ? -8.643 -7.239 22.324 1.00 90.44 326 ILE A N 1
ATOM 2680 C CA . ILE A 1 326 ? -8.509 -5.775 22.350 1.00 90.44 326 ILE A CA 1
ATOM 2681 C C . ILE A 1 326 ? -9.464 -5.070 21.386 1.00 90.44 326 ILE A C 1
ATOM 2683 O O . ILE A 1 326 ? -9.741 -3.895 21.616 1.00 90.44 326 ILE A O 1
ATOM 2687 N N . LEU A 1 327 ? -10.006 -5.778 20.386 1.00 94.69 327 LEU A N 1
ATOM 2688 C CA . LEU A 1 327 ? -10.912 -5.234 19.371 1.00 94.69 327 LEU A CA 1
ATOM 2689 C C . LEU A 1 327 ? -12.100 -4.429 19.945 1.00 94.69 327 LEU A C 1
ATOM 2691 O O . LEU A 1 327 ? -12.270 -3.300 19.491 1.00 94.69 327 LEU A O 1
ATOM 2695 N N . PRO A 1 328 ? -12.861 -4.880 20.969 1.00 95.12 328 PRO A N 1
ATOM 2696 C CA . PRO A 1 328 ? -13.963 -4.074 21.513 1.00 95.12 328 PRO A CA 1
ATOM 2697 C C . PRO A 1 328 ? -13.495 -2.714 22.052 1.00 95.12 328 PRO A C 1
ATOM 2699 O O . PRO A 1 328 ? -14.135 -1.693 21.827 1.00 95.12 328 PRO A O 1
ATOM 2702 N N . ASN A 1 329 ? -12.312 -2.669 22.680 1.00 95.00 329 ASN A N 1
ATOM 2703 C CA . ASN A 1 329 ? -11.731 -1.414 23.166 1.00 95.00 329 ASN A CA 1
ATOM 2704 C C . ASN A 1 329 ? -11.184 -0.534 22.025 1.00 95.00 329 ASN A C 1
ATOM 2706 O O . ASN A 1 329 ? -10.982 0.657 22.237 1.00 95.00 329 ASN A O 1
ATOM 2710 N N . ILE A 1 330 ? -10.879 -1.107 20.853 1.00 95.81 330 ILE A N 1
ATOM 2711 C CA . ILE A 1 330 ? -10.491 -0.360 19.646 1.00 95.81 330 ILE A CA 1
ATOM 2712 C C . ILE A 1 330 ? -11.734 0.230 18.976 1.00 95.81 330 ILE A C 1
ATOM 2714 O O . ILE A 1 330 ? -11.702 1.396 18.605 1.00 95.81 330 ILE A O 1
ATOM 2718 N N . LEU A 1 331 ? -12.827 -0.530 18.867 1.00 96.56 331 LEU A N 1
ATOM 2719 C CA . LEU A 1 331 ? -14.086 -0.061 18.279 1.00 96.56 331 LEU A CA 1
ATOM 2720 C C . LEU A 1 331 ? -14.692 1.080 19.099 1.00 96.56 331 LEU A C 1
ATOM 2722 O O . LEU A 1 331 ? -14.833 2.178 18.570 1.00 96.56 331 LEU A O 1
ATOM 2726 N N . HIS A 1 332 ? -14.898 0.870 20.406 1.00 95.31 332 HIS A N 1
ATOM 2727 C CA . HIS A 1 332 ? -15.307 1.931 21.336 1.00 95.31 332 HIS A CA 1
ATOM 2728 C C . HIS A 1 332 ? -14.384 3.154 21.232 1.00 95.31 332 HIS A C 1
ATOM 2730 O O . HIS A 1 332 ? -14.828 4.288 21.349 1.00 95.31 332 HIS A O 1
ATOM 2736 N N . TRP A 1 333 ? -13.077 2.959 21.033 1.00 96.88 333 TRP A N 1
ATOM 2737 C CA . TRP A 1 333 ? -12.145 4.077 20.911 1.00 96.88 333 TRP A CA 1
ATOM 2738 C C . TRP A 1 333 ? -12.295 4.874 19.613 1.00 96.88 333 TRP A C 1
ATOM 2740 O O . TRP A 1 333 ? -12.308 6.102 19.647 1.00 96.88 333 TRP A O 1
ATOM 2750 N N . LEU A 1 334 ? -12.375 4.179 18.478 1.00 96.19 334 LEU A N 1
ATOM 2751 C CA . LEU A 1 334 ? -12.518 4.791 17.156 1.00 96.19 334 LEU A CA 1
ATOM 2752 C C . LEU A 1 334 ? -13.848 5.536 17.014 1.00 96.19 334 LEU A C 1
ATOM 2754 O O . LEU A 1 334 ? -13.916 6.530 16.299 1.00 96.19 334 LEU A O 1
ATOM 2758 N N . ASN A 1 335 ? -14.871 5.064 17.715 1.00 94.69 335 ASN A N 1
ATOM 2759 C CA . ASN A 1 335 ? -16.169 5.700 17.840 1.00 94.69 335 ASN A CA 1
ATOM 2760 C C . ASN A 1 335 ? -16.109 6.880 18.835 1.00 94.69 335 ASN A C 1
ATOM 2762 O O . ASN A 1 335 ? -15.979 8.026 18.408 1.00 94.69 335 ASN A O 1
ATOM 2766 N N . GLN A 1 336 ? -16.032 6.614 20.141 1.00 92.44 336 GLN A N 1
ATOM 2767 C CA . GLN A 1 336 ? -16.212 7.617 21.205 1.00 92.44 336 GLN A CA 1
ATOM 2768 C C . GLN A 1 336 ? -15.066 8.631 21.393 1.00 92.44 336 GLN A C 1
ATOM 2770 O O . GLN A 1 336 ? -15.300 9.757 21.816 1.00 92.44 336 GLN A O 1
ATOM 2775 N N . GLU A 1 337 ? -13.801 8.269 21.132 1.00 92.50 337 GLU A N 1
ATOM 2776 C CA . GLU A 1 337 ? -12.658 9.195 21.307 1.00 92.50 337 GLU A CA 1
ATOM 2777 C C . GLU A 1 337 ? -12.155 9.797 19.981 1.00 92.50 337 GLU A C 1
ATOM 2779 O O . GLU A 1 337 ? -11.264 10.656 20.007 1.00 92.50 337 GLU A O 1
ATOM 2784 N N . LYS A 1 338 ? -12.640 9.314 18.825 1.00 90.75 338 LYS A N 1
ATOM 2785 C CA . LYS A 1 338 ? -12.125 9.709 17.499 1.00 90.75 338 LYS A CA 1
ATOM 2786 C C . LYS A 1 338 ? -13.164 10.068 16.454 1.00 90.75 338 LYS A C 1
ATOM 2788 O O . LYS A 1 338 ? -12.745 10.626 15.440 1.00 90.75 338 LYS A O 1
ATOM 2793 N N . GLU A 1 339 ? -14.446 9.766 16.657 1.00 90.62 339 GLU A N 1
ATOM 2794 C CA . GLU A 1 339 ? -15.516 10.073 15.694 1.00 90.62 339 GLU A CA 1
ATOM 2795 C C . GLU A 1 339 ? -15.185 9.527 14.282 1.00 90.62 339 GLU A C 1
ATOM 2797 O O . GLU A 1 339 ? -15.496 10.119 13.243 1.00 90.62 339 GLU A O 1
ATOM 2802 N N . PHE A 1 340 ? -14.469 8.397 14.245 1.00 89.56 340 PHE A N 1
ATOM 2803 C CA . PHE A 1 340 ? -14.002 7.695 13.047 1.00 89.56 340 PHE A CA 1
ATOM 2804 C C . PHE A 1 340 ? -14.937 6.553 12.638 1.00 89.56 340 PHE A C 1
ATOM 2806 O O . PHE A 1 340 ? -14.815 6.041 11.530 1.00 89.56 340 PHE A O 1
ATOM 2813 N N . LEU A 1 341 ? -15.856 6.155 13.511 1.00 94.06 341 LEU A N 1
ATOM 2814 C CA . LEU A 1 341 ? -16.925 5.202 13.242 1.00 94.06 341 LEU A CA 1
ATOM 2815 C C . LEU A 1 341 ? -18.181 5.721 13.941 1.00 94.06 341 LEU A C 1
ATOM 2817 O O . LEU A 1 341 ? -18.098 6.111 15.104 1.00 94.06 341 LEU A O 1
ATOM 2821 N N . GLU A 1 342 ? -19.305 5.746 13.238 1.00 92.19 342 GLU A N 1
ATOM 2822 C CA . GLU A 1 342 ? -20.611 6.086 13.820 1.00 92.19 342 GLU A CA 1
ATOM 2823 C C . GLU A 1 342 ? -21.271 4.831 14.411 1.00 92.19 342 GLU A C 1
ATOM 2825 O O . GLU A 1 342 ? -20.902 3.703 14.059 1.00 92.19 342 GLU A O 1
ATOM 2830 N N . ASP A 1 343 ? -22.240 5.026 15.302 1.00 92.88 343 ASP A N 1
ATOM 2831 C CA . ASP A 1 343 ? -22.895 3.950 16.055 1.00 92.88 343 ASP A CA 1
ATOM 2832 C C . ASP A 1 343 ? -23.616 2.986 15.099 1.00 92.88 343 ASP A C 1
ATOM 2834 O O . ASP A 1 343 ? -23.307 1.788 15.082 1.00 92.88 343 ASP A O 1
ATOM 2838 N N . GLU A 1 344 ? -24.430 3.534 14.183 1.00 92.00 344 GLU A N 1
ATOM 2839 C CA . GLU A 1 344 ? -25.100 2.809 13.092 1.00 92.00 344 GLU A CA 1
ATOM 2840 C C . GLU A 1 344 ? -24.108 1.930 12.301 1.00 92.00 344 GLU A C 1
ATOM 2842 O O . GLU A 1 344 ? -24.390 0.767 12.001 1.00 92.00 344 GLU A O 1
ATOM 2847 N N . GLN A 1 345 ? -22.898 2.428 12.005 1.00 92.81 345 GLN A N 1
ATOM 2848 C CA . GLN A 1 345 ? -21.898 1.666 11.245 1.00 92.81 345 GLN A CA 1
ATOM 2849 C C . GLN A 1 345 ? -21.419 0.422 12.001 1.00 92.81 345 GLN A C 1
ATOM 2851 O O . GLN A 1 345 ? -21.253 -0.639 11.394 1.00 92.81 345 GLN A O 1
ATOM 2856 N N . ILE A 1 346 ? -21.193 0.536 13.313 1.00 95.31 346 ILE A N 1
ATOM 2857 C CA . ILE A 1 346 ? -20.764 -0.585 14.159 1.00 95.31 346 ILE A CA 1
ATOM 2858 C C . ILE A 1 346 ? -21.922 -1.571 14.357 1.00 95.31 346 ILE A C 1
ATOM 2860 O O . ILE A 1 346 ? -21.709 -2.783 14.270 1.00 95.31 346 ILE A O 1
ATOM 2864 N N . ILE A 1 347 ? -23.142 -1.070 14.567 1.00 94.50 347 ILE A N 1
ATOM 2865 C CA . ILE A 1 347 ? -24.356 -1.872 14.762 1.00 94.50 347 ILE A CA 1
ATOM 2866 C C . ILE A 1 347 ? -24.691 -2.683 13.501 1.00 94.50 347 ILE A C 1
ATOM 2868 O O . ILE A 1 347 ? -24.916 -3.897 13.590 1.00 94.50 347 ILE A O 1
ATOM 2872 N N . LEU A 1 348 ? -24.676 -2.050 12.323 1.00 93.56 348 LEU A N 1
ATOM 2873 C CA . LEU A 1 348 ? -24.912 -2.712 11.037 1.00 93.56 348 LEU A CA 1
ATOM 2874 C C . LEU A 1 348 ? -23.811 -3.727 10.715 1.00 93.56 348 LEU A C 1
ATOM 2876 O O . LEU A 1 348 ? -24.124 -4.854 10.329 1.00 93.56 348 LEU A O 1
ATOM 2880 N N . TRP A 1 349 ? -22.537 -3.373 10.922 1.00 95.75 349 TRP A N 1
ATOM 2881 C CA . TRP A 1 349 ? -21.422 -4.303 10.719 1.00 95.75 349 TRP A CA 1
ATOM 2882 C C . TRP A 1 349 ? -21.541 -5.535 11.621 1.00 95.75 349 TRP A C 1
ATOM 2884 O O . TRP A 1 349 ? -21.513 -6.655 11.111 1.00 95.75 349 TRP A O 1
ATOM 2894 N N . TYR A 1 350 ? -21.757 -5.355 12.928 1.00 95.62 350 TYR A N 1
ATOM 2895 C CA . TYR A 1 350 ? -21.904 -6.473 13.864 1.00 95.62 350 TYR A CA 1
ATOM 2896 C C . TYR A 1 350 ? -23.091 -7.375 13.497 1.00 95.62 350 TYR A C 1
ATOM 2898 O O . TYR A 1 350 ? -22.986 -8.599 13.555 1.00 95.62 350 TYR A O 1
ATOM 2906 N N . SER A 1 351 ? -24.197 -6.778 13.045 1.00 94.00 351 SER A N 1
ATOM 2907 C CA . SER A 1 351 ? -25.384 -7.504 12.572 1.00 94.00 351 SER A CA 1
ATOM 2908 C C . SER A 1 351 ? -25.172 -8.224 11.230 1.00 94.00 351 SER A C 1
ATOM 2910 O O . SER A 1 351 ? -25.948 -9.115 10.892 1.00 94.00 351 SER A O 1
ATOM 2912 N N . SER A 1 352 ? -24.138 -7.853 10.466 1.00 94.00 352 SER A N 1
ATOM 2913 C CA . SER A 1 352 ? -23.765 -8.480 9.188 1.00 94.00 352 SER A CA 1
ATOM 2914 C C . SER A 1 352 ? -22.753 -9.626 9.319 1.00 94.00 352 SER A C 1
ATOM 2916 O O . SER A 1 352 ? -22.498 -10.328 8.338 1.00 94.00 352 SER A O 1
ATOM 2918 N N . LEU A 1 353 ? -22.185 -9.833 10.515 1.00 93.56 353 LEU A N 1
ATOM 2919 C CA . LEU A 1 353 ? -21.226 -10.904 10.782 1.00 93.56 353 LEU A CA 1
ATOM 2920 C C . LEU A 1 353 ? -21.844 -12.289 10.532 1.00 93.56 353 LEU A C 1
ATOM 2922 O O . LEU A 1 353 ? -22.996 -12.556 10.870 1.00 93.56 353 LEU A O 1
ATOM 2926 N N . ASN A 1 354 ? -21.037 -13.205 9.995 1.00 90.44 354 ASN A N 1
ATOM 2927 C CA . ASN A 1 354 ? -21.410 -14.614 9.850 1.00 90.44 354 ASN A CA 1
ATOM 2928 C C . ASN A 1 354 ? -21.737 -15.238 11.227 1.00 90.44 354 ASN A C 1
ATOM 2930 O O . ASN A 1 354 ? -21.000 -15.012 12.185 1.00 90.44 354 ASN A O 1
ATOM 2934 N N . GLU A 1 355 ? -22.781 -16.072 11.309 1.00 88.56 355 GLU A N 1
ATOM 2935 C CA . GLU A 1 355 ? -23.195 -16.810 12.518 1.00 88.56 355 GLU A CA 1
ATOM 2936 C C . GLU A 1 355 ? -22.052 -17.625 13.159 1.00 88.56 355 GLU A C 1
ATOM 2938 O O . GLU A 1 355 ? -22.016 -17.799 14.376 1.00 88.56 355 GLU A O 1
ATOM 2943 N N . GLU A 1 356 ? -21.092 -18.101 12.357 1.00 87.62 356 GLU A N 1
ATOM 2944 C CA . GLU A 1 356 ? -19.908 -18.840 12.826 1.00 87.62 356 GLU A CA 1
ATOM 2945 C C . GLU A 1 356 ? -18.733 -17.932 13.262 1.00 87.62 356 GLU A C 1
ATOM 2947 O O . GLU A 1 356 ? -17.667 -18.428 13.636 1.00 87.62 356 GLU A O 1
ATOM 2952 N N . SER A 1 357 ? -18.884 -16.602 13.210 1.00 88.00 357 SER A N 1
ATOM 2953 C CA . SER A 1 357 ? -17.798 -15.655 13.487 1.00 88.00 357 SER A CA 1
ATOM 2954 C C . SER A 1 357 ? -17.341 -15.713 14.953 1.00 88.00 357 SER A C 1
ATOM 2956 O O . SER A 1 357 ? -18.160 -15.555 15.866 1.00 88.00 357 SER A O 1
ATOM 2958 N N . PRO A 1 358 ? -16.024 -15.827 15.230 1.00 87.31 358 PRO A N 1
ATOM 2959 C CA . PRO A 1 358 ? -15.503 -15.823 16.598 1.00 87.31 358 PRO A CA 1
ATOM 2960 C C . PRO A 1 358 ? -15.742 -14.488 17.321 1.00 87.31 358 PRO A C 1
ATOM 2962 O O . PRO A 1 358 ? -15.617 -14.428 18.543 1.00 87.31 358 PRO A O 1
ATOM 2965 N N . LEU A 1 359 ? -16.093 -13.425 16.587 1.00 91.38 359 LEU A N 1
ATOM 2966 C CA . LEU A 1 359 ? -16.429 -12.116 17.143 1.00 91.38 359 LEU A CA 1
ATOM 2967 C C . LEU A 1 359 ? -17.758 -12.125 17.908 1.00 91.38 359 LEU A C 1
ATOM 2969 O O . LEU A 1 359 ? -17.843 -11.496 18.960 1.00 91.38 359 LEU A O 1
ATOM 2973 N N . LEU A 1 360 ? -18.747 -12.904 17.455 1.00 91.62 360 LEU A N 1
ATOM 2974 C CA . LEU A 1 360 ? -20.036 -13.069 18.144 1.00 91.62 360 LEU A CA 1
ATOM 2975 C C . LEU A 1 360 ? -19.889 -13.774 19.507 1.00 91.62 360 LEU A C 1
ATOM 2977 O O . LEU A 1 360 ? -20.760 -13.676 20.367 1.00 91.62 360 LEU A O 1
ATOM 2981 N N . LEU A 1 361 ? -18.768 -14.470 19.730 1.00 90.12 361 LEU A N 1
ATOM 2982 C CA . LEU A 1 361 ? -18.448 -15.153 20.986 1.00 90.12 361 LEU A CA 1
ATOM 2983 C C . LEU A 1 361 ? -17.721 -14.254 22.005 1.00 90.12 361 LEU A C 1
ATOM 2985 O O . LEU A 1 361 ? -17.356 -14.733 23.080 1.00 90.12 361 LEU A O 1
ATOM 2989 N N . LEU A 1 362 ? -17.475 -12.976 21.690 1.00 91.56 362 LEU A N 1
ATOM 2990 C CA . LEU A 1 362 ? -16.815 -12.014 22.578 1.00 91.56 362 LEU A CA 1
ATOM 2991 C C . LEU A 1 362 ? -17.867 -11.250 23.406 1.00 91.56 362 LEU A C 1
ATOM 2993 O O . LEU A 1 362 ? -18.489 -10.337 22.864 1.00 91.56 362 LEU A O 1
ATOM 2997 N N . PRO A 1 363 ? -18.028 -11.508 24.723 1.00 90.81 363 PRO A N 1
ATOM 2998 C CA . PRO A 1 363 ? -19.097 -10.876 25.508 1.00 90.81 363 PRO A CA 1
ATOM 2999 C C . PRO A 1 363 ? -19.014 -9.347 25.485 1.00 90.81 363 PRO A C 1
ATOM 3001 O O . PRO A 1 363 ? -20.005 -8.674 25.248 1.00 90.81 363 PRO A O 1
ATOM 3004 N N . LYS A 1 364 ? -17.791 -8.810 25.586 1.00 93.06 364 LYS A N 1
ATOM 3005 C CA . LYS A 1 364 ? -17.507 -7.370 25.515 1.00 93.06 364 LYS A CA 1
ATOM 3006 C C . LYS A 1 364 ? -17.849 -6.703 24.184 1.00 93.06 364 LYS A C 1
ATOM 3008 O O . LYS A 1 364 ? -17.914 -5.481 24.140 1.00 93.06 364 LYS A O 1
ATOM 3013 N N . LEU A 1 365 ? -17.954 -7.467 23.094 1.00 93.56 365 LEU A N 1
ATOM 3014 C CA . LEU A 1 365 ? -18.374 -6.917 21.807 1.00 93.56 365 LEU A CA 1
ATOM 3015 C C . LEU A 1 365 ? -19.901 -6.823 21.744 1.00 93.56 365 LEU A C 1
ATOM 3017 O O . LEU A 1 365 ? -20.411 -5.805 21.296 1.00 93.56 365 LEU A O 1
ATOM 3021 N N . GLY A 1 366 ? -20.606 -7.829 22.275 1.00 93.12 366 GLY A N 1
ATOM 3022 C CA . GLY A 1 366 ? -22.053 -7.766 22.494 1.00 93.12 366 GLY A CA 1
ATOM 3023 C C . GLY A 1 366 ? -22.441 -6.618 23.429 1.00 93.12 366 GLY A C 1
ATOM 3024 O O . GLY A 1 366 ? -23.217 -5.765 23.025 1.00 93.12 366 GLY A O 1
ATOM 3025 N N . GLU A 1 367 ? -21.811 -6.530 24.609 1.00 95.12 367 GLU A N 1
ATOM 3026 C CA . GLU A 1 367 ? -22.013 -5.440 25.586 1.00 95.12 367 GLU A CA 1
ATOM 3027 C C . GLU A 1 367 ? -21.822 -4.045 24.956 1.00 95.12 367 GLU A C 1
ATOM 3029 O O . GLU A 1 367 ? -22.588 -3.131 25.241 1.00 95.12 367 GLU A O 1
ATOM 3034 N N . LEU A 1 368 ? -20.822 -3.877 24.077 1.00 94.81 368 LEU A N 1
ATOM 3035 C CA . LEU A 1 368 ? -20.599 -2.619 23.356 1.00 94.81 368 LEU A CA 1
ATOM 3036 C C . LEU A 1 368 ? -21.733 -2.317 22.366 1.00 94.81 368 LEU A C 1
ATOM 3038 O O . LEU A 1 368 ? -22.192 -1.187 22.301 1.00 94.81 368 LEU A O 1
ATOM 3042 N N . VAL A 1 369 ? -22.170 -3.305 21.583 1.00 95.25 369 VAL A N 1
ATOM 3043 C CA . VAL A 1 369 ? -23.201 -3.111 20.549 1.00 95.25 369 VAL A CA 1
ATOM 3044 C C . VAL A 1 369 ? -24.601 -2.953 21.148 1.00 95.25 369 VAL A C 1
ATOM 3046 O O . VAL A 1 369 ? -25.437 -2.288 20.548 1.00 95.25 369 VAL A O 1
ATOM 3049 N N . GLU A 1 370 ? -24.869 -3.540 22.315 1.00 95.00 370 GLU A N 1
ATOM 3050 C CA . GLU A 1 370 ? -26.085 -3.266 23.091 1.00 95.00 370 GLU A CA 1
ATOM 3051 C C . GLU A 1 370 ? -26.076 -1.821 23.607 1.00 95.00 370 GLU A C 1
ATOM 3053 O O . GLU A 1 370 ? -27.021 -1.088 23.337 1.00 95.00 370 GLU A O 1
ATOM 3058 N N . TRP A 1 371 ? -24.976 -1.373 24.221 1.00 94.62 371 TRP A N 1
ATOM 3059 C CA . TRP A 1 371 ? -24.833 0.005 24.705 1.00 94.62 371 TRP A CA 1
ATOM 3060 C C . TRP A 1 371 ? -24.975 1.065 23.595 1.00 94.62 371 TRP A C 1
ATOM 3062 O O . TRP A 1 371 ? -25.674 2.053 23.786 1.00 94.62 371 TRP A O 1
ATOM 3072 N N . LEU A 1 372 ? -24.387 0.835 22.413 1.00 91.75 372 LEU A N 1
ATOM 3073 C CA . LEU A 1 372 ? -24.519 1.753 21.269 1.00 91.75 372 LEU A CA 1
ATOM 3074 C C . LEU A 1 372 ? -25.971 1.898 20.775 1.00 91.75 372 LEU A C 1
ATOM 3076 O O . LEU A 1 372 ? -26.346 2.967 20.312 1.00 91.75 372 LEU A O 1
ATOM 3080 N N . LYS A 1 373 ? -26.791 0.843 20.877 1.00 92.19 373 LYS A N 1
ATOM 3081 C CA . LYS A 1 373 ? -28.216 0.904 20.506 1.00 92.19 373 LYS A CA 1
ATOM 3082 C C . LYS A 1 373 ? -29.044 1.677 21.522 1.00 92.19 373 LYS A C 1
ATOM 3084 O O . LYS A 1 373 ? -29.965 2.378 21.132 1.00 92.19 373 LYS A O 1
ATOM 3089 N N . GLU A 1 374 ? -28.724 1.536 22.809 1.00 89.00 374 GLU A N 1
ATOM 3090 C CA . GLU A 1 374 ? -29.399 2.285 23.873 1.00 89.00 374 GLU A CA 1
ATOM 3091 C C . GLU A 1 374 ? -29.162 3.799 23.706 1.00 89.00 374 GLU A C 1
ATOM 3093 O O . GLU A 1 374 ? -30.117 4.566 23.799 1.00 89.00 374 GLU A O 1
ATOM 3098 N N . GLU A 1 375 ? -27.939 4.236 23.369 1.00 82.25 375 GLU A N 1
ATOM 3099 C CA . GLU A 1 375 ? -27.661 5.661 23.098 1.00 82.25 375 GLU A CA 1
ATOM 3100 C C . GLU A 1 375 ? -28.297 6.172 21.786 1.00 82.25 375 GLU A C 1
ATOM 3102 O O . GLU A 1 375 ? -28.746 7.318 21.738 1.00 82.25 375 GLU A O 1
ATOM 3107 N N . GLU A 1 376 ? -28.388 5.339 20.741 1.00 78.44 376 GLU A N 1
ATOM 3108 C CA . GLU A 1 376 ? -29.066 5.685 19.478 1.00 78.44 376 GLU A CA 1
ATOM 3109 C C . GLU A 1 376 ? -30.587 5.861 19.677 1.00 78.44 376 GLU A C 1
ATOM 3111 O O . GLU A 1 376 ? -31.153 6.859 19.229 1.00 78.44 376 GLU A O 1
ATOM 3116 N N . GLU A 1 377 ? -31.242 4.951 20.412 1.00 74.44 377 GLU A N 1
ATOM 3117 C CA . GLU A 1 377 ? -32.678 5.039 20.727 1.00 74.44 377 GLU A CA 1
ATOM 3118 C C . GLU A 1 377 ? -33.007 6.243 21.637 1.00 74.44 377 GLU A C 1
ATOM 3120 O O . GLU A 1 377 ? -33.986 6.946 21.379 1.00 74.44 377 GLU A O 1
ATOM 3125 N N . GLU A 1 378 ? -32.188 6.545 22.657 1.00 68.88 378 GLU A N 1
ATOM 3126 C CA . GLU A 1 378 ? -32.380 7.745 23.497 1.00 68.88 378 GLU A CA 1
ATOM 3127 C C . GLU A 1 378 ? -32.180 9.054 22.703 1.00 68.88 378 GLU A C 1
ATOM 3129 O O . GLU A 1 378 ? -32.858 10.048 22.974 1.00 68.88 378 GLU A O 1
ATOM 3134 N N . GLY A 1 379 ? -31.300 9.059 21.694 1.00 60.72 379 GLY A N 1
ATOM 3135 C CA . GLY A 1 379 ? -31.032 10.217 20.834 1.00 60.72 379 GLY A CA 1
ATOM 3136 C C . GLY A 1 379 ? -32.119 10.538 19.797 1.00 60.72 379 GLY A C 1
ATOM 3137 O O . GLY A 1 379 ? -32.166 11.670 19.314 1.00 60.72 379 GLY A O 1
ATOM 3138 N N . GLU A 1 380 ? -32.997 9.585 19.456 1.00 56.53 380 GLU A N 1
ATOM 3139 C CA . GLU A 1 380 ? -34.160 9.820 18.579 1.00 56.53 380 GLU A CA 1
ATOM 3140 C C . GLU A 1 380 ? -35.423 10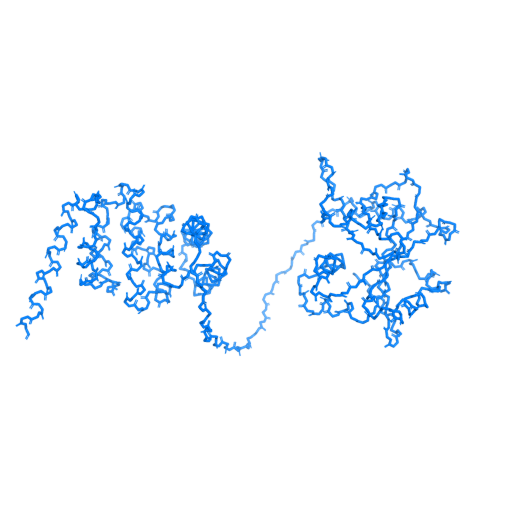.289 19.336 1.00 56.53 380 GLU A C 1
ATOM 3142 O O . GLU A 1 380 ? -36.363 10.785 18.703 1.00 56.53 380 GLU A O 1
ATOM 3147 N N . GLU A 1 381 ? -35.473 10.152 20.670 1.00 49.69 381 GLU A N 1
ATOM 3148 C CA . GLU A 1 381 ? -36.624 10.567 21.496 1.00 49.69 381 GLU A CA 1
ATOM 3149 C C . GLU A 1 381 ? -36.559 12.030 22.020 1.00 49.69 381 GLU A C 1
ATOM 3151 O O . GLU A 1 381 ? -37.569 12.515 22.549 1.00 49.69 381 GLU A O 1
ATOM 3156 N N . GLU A 1 382 ? -35.439 12.757 21.839 1.00 40.88 382 GLU A N 1
ATOM 3157 C CA . GLU A 1 382 ? -35.262 14.198 22.182 1.00 40.88 382 GLU A CA 1
ATOM 3158 C C . GLU A 1 382 ? -35.474 15.193 21.010 1.00 40.88 382 GLU A C 1
ATOM 3160 O O . GLU A 1 382 ? -36.133 16.237 21.258 1.00 40.88 382 GLU A O 1
#

Foldseek 3Di:
DDADFPDDPWKTKGAPDPPPPVVVVPDPVVVVLVVVCVVPVQAFKEFEKEFADPVDDDQQWKWKAAPPFQWTQDTDRQPPDPDDGDDDHDPCSVVGRMDIDRRIDGSRMMMGGPVLVVCVVPDVPPPDSVVSVVCCNVPCVPSVHIYGYDYDYPVVDPDVPVVSVVVVVVVPDPDDDDDDDDDDDDDDDDDDDDPDDDDDDDDDDPPLLVVLLVVLLVQLLVLLLVQVVCCVVVVDQDDPVSLVVSVVSSVVSCVVSVPDLLLSLLSNLLSVCPNPPCLPDPVSVVVVVVSCVSNCCVQQVDQSSLLSNLNSLQVVCVVDVPSLVCSLVVVCCCVVVNVSHALVSLLVSVVPDDPPRVNVVRVSSVVSNVVSVVVVVVVVVD

pLDDT: mean 74.84, std 21.82, range [23.53, 98.25]

Organism: Meloidogyne incognita (NCBI:txid6306)

Secondary structure (DSSP, 8-state):
-------BTTEEEEE--TT-TTGGGT-THHHHHHHHHHH-TTEEEEEEEEE--TTSS---EEEEEETTT-BEEEEEE----SS-------GGGGGS-EEEESSEEEEEEEEEETHHHHHHHH-TT--SHHHHHHHHHHSHHHH--EEEEEEEPGGG-TTHHHHHHHHHHHTS--PPPPP--------------------------HHHHHHHHHHHHHHHHHHHHHHHHHHHHH-SPPPHHHHHHHHHHHHHHHHHTT--TTTHHHHHHHHHHTSTTGGG-HHHHHHHHHHTHHHHHHHS-SHHHHHHHHHHHHHHHHH-HHHHTTHHHHHHHHHHTT-SS-HHHHHHHHHHS-TT-TTTT-HHHHHHHHHHHHHHHHHH--

InterPro domains:
  IPR003307 W2 domain [PF02020] (308-382)
  IPR003307 W2 domain [PS51363] (210-382)
  IPR003307 W2 domain [SM00515] (297-378)
  IPR016024 Armadillo-type fold [SSF48371] (239-376)
  IPR044123 Translation initiation factor eIF-2B subunit epsilon, W2 domain [cd11558] (211-357)
  IPR051956 eIF2B Complex Subunit Epsilon [PTHR45887] (188-381)

Sequence (382 aa):
MIIKFNFLINFFVLIFSFKISFFLQKGNFFTILRALRKQNKNAVATLIYSEIDVDASSNNSLICFRTCTKKLVNYNLIEGSKGRRYLQTKKDIFLIETTFRTDLFPLNIFICALDFIGHFAGNYDFNCVDNIILDILSNEEVIGQEIYLNILEKNKIENLEEFEKINKIKNSGKKKIKEFPGNCSDISDEEENEEGEEENIKSVGEGNNKQEFTQFILEVRESMQELFEKEKNTSKSLNESEFSNLKLEISSCKLAYNVPMDELPRLIFLSFIGIPGVTQQLALFKKTFDKWMIFWNFYFKKLTTRIGILHALEDFSTENENFCRILPNILHWLNQEKEFLEDEQIILWYSSLNEESPLLLLPKLGELVEWLKEEEEEGEEE

Radius of gyration: 31.52 Å; chains: 1; bounding box: 85×48×73 Å